Protein AF-A0A8J5BN86-F1 (afdb_monomer_lite)

Foldseek 3Di:
DPVPDDALLRVLLVVLVVQVVDPVHDDDDGDLPCQLVVCQFLLQVLRNVVSVVSVVSNVVSNPVSDPLQVDKDKDKDPFAFQKDFDQPADPPAPQLHWRPAADPVRAIFGRMEGQEHQQADDDPNHGDRPVVDDSVDNSRRHHYNYYDPTGDTDPDFMAMQMTHPPRVVRDDRPPPDDPDCQAAPAGNAADLQQLLLCVFQVAGDHHQWAQFHPQAAALDLLSQPPRGGAGPQQVCVVLVAAEEEFELFACLARNNLNNFDGGRGSQQQAPLRRDPVNVVVPDGGSLVRVQPGHDHAYYYWAAQQRQAAAPCADPVGRVDHRRHPVRHRSVVVSVVVDDQEDEEAWDVVLVPDDLVRHRHYHYHPYNGGHDQPVPHDVGTHDALLSSLLSVLSNRVVRPSYYYYHGYYPLVVCVVVVNNVSSVSSVVSVVSSVVSVPVSDDPVPDDDDDDDSGDHPDDDDDPDDPPDDPD

InterPro domains:
  IPR001952 Alkaline phosphatase [PF00245] (181-469)
  IPR001952 Alkaline phosphatase [PR00113] (189-204)
  IPR001952 Alkaline phosphatase [PR00113] (236-256)
  IPR001952 Alkaline phosphatase [PR00113] (295-305)
  IPR001952 Alkaline phosphatase [PR00113] (383-412)
  IPR001952 Alkaline phosphatase [PTHR11596] (181-470)
  IPR001952 Alkaline phosphatase [SM00098] (149-470)
  IPR001952 Alkaline phosphatase [cd16012] (182-465)
  IPR017850 Alkaline-phosphatase-like, core domain superfamily [G3DSA:3.40.720.10] (1-181)
  IPR017850 Alkaline-phosphatase-like, core domain superfamily [G3DSA:3.40.720.10] (182-470)
  IPR017850 Alkaline-phosphatase-like, core domain superfamily [SSF53649] (3-182)
  IPR017850 Alkaline-phosphatase-like, core domain superfamily [SSF53649] (180-469)

Structure (mmCIF, N/CA/C/O backbone):
data_AF-A0A8J5BN86-F1
#
_entry.id   AF-A0A8J5BN86-F1
#
loop_
_atom_site.group_PDB
_atom_site.id
_atom_site.type_symbol
_atom_site.label_atom_id
_atom_site.label_alt_id
_atom_site.label_comp_id
_atom_site.label_asym_id
_atom_site.label_entity_id
_atom_site.label_seq_id
_atom_site.pdbx_PDB_ins_code
_atom_site.Cartn_x
_atom_site.Cartn_y
_atom_site.Cartn_z
_atom_site.occupancy
_atom_site.B_iso_or_equiv
_atom_site.auth_seq_id
_atom_site.auth_comp_id
_atom_site.auth_asym_id
_atom_site.auth_atom_id
_atom_site.pdbx_PDB_model_num
ATOM 1 N N . ASN A 1 1 ? 47.788 -7.177 -21.327 1.00 67.06 1 ASN A N 1
ATOM 2 C CA . ASN A 1 1 ? 48.964 -8.066 -21.510 1.00 67.06 1 ASN A CA 1
ATOM 3 C C . ASN A 1 1 ? 48.885 -9.197 -20.486 1.00 67.06 1 ASN A C 1
ATOM 5 O O . ASN A 1 1 ? 49.021 -8.929 -19.301 1.00 67.06 1 ASN A O 1
ATOM 9 N N . LYS A 1 2 ? 48.689 -10.455 -20.917 1.00 69.00 2 LYS A N 1
ATOM 10 C CA . LYS A 1 2 ? 48.410 -11.599 -20.017 1.00 69.00 2 LYS A CA 1
ATOM 11 C C . LYS A 1 2 ? 49.506 -11.905 -18.982 1.00 69.00 2 LYS A C 1
ATOM 13 O O . LYS A 1 2 ? 49.257 -12.663 -18.058 1.00 69.00 2 LYS A O 1
ATOM 18 N N . THR A 1 3 ? 50.717 -11.362 -19.139 1.00 73.94 3 THR A N 1
ATOM 19 C CA . THR A 1 3 ? 51.821 -11.547 -18.178 1.00 73.94 3 THR A CA 1
ATOM 20 C C . THR A 1 3 ? 52.001 -10.380 -17.207 1.00 73.94 3 THR A C 1
ATOM 22 O O . THR A 1 3 ? 52.816 -10.485 -16.294 1.00 73.94 3 THR A O 1
ATOM 25 N N . ARG A 1 4 ? 51.277 -9.269 -17.396 1.00 82.19 4 ARG A N 1
ATOM 26 C CA . ARG A 1 4 ? 51.388 -8.059 -16.563 1.00 82.19 4 ARG A CA 1
ATOM 27 C C . ARG A 1 4 ? 50.095 -7.701 -15.839 1.00 82.19 4 ARG A C 1
ATOM 29 O O . ARG A 1 4 ? 50.175 -7.222 -14.714 1.00 82.19 4 ARG A O 1
ATOM 36 N N . ASP A 1 5 ? 48.948 -7.971 -16.455 1.00 86.50 5 ASP A N 1
ATOM 37 C CA . ASP A 1 5 ? 47.649 -7.528 -15.951 1.00 86.50 5 ASP A CA 1
ATOM 38 C C . ASP A 1 5 ? 46.856 -8.745 -15.443 1.00 86.50 5 ASP A C 1
ATOM 40 O O . ASP A 1 5 ? 46.695 -9.709 -16.203 1.00 86.50 5 ASP A O 1
ATOM 44 N N . PRO A 1 6 ? 46.390 -8.751 -14.178 1.00 90.25 6 PRO A N 1
ATOM 45 C CA . PRO A 1 6 ? 45.556 -9.830 -13.661 1.00 90.25 6 PRO A CA 1
ATOM 46 C C . PRO A 1 6 ? 44.189 -9.819 -14.351 1.00 90.25 6 PRO A C 1
ATOM 48 O O . PRO A 1 6 ? 43.627 -8.759 -14.618 1.00 90.25 6 PRO A O 1
ATOM 51 N N . SER A 1 7 ? 43.628 -10.998 -14.613 1.00 92.12 7 SER A N 1
ATOM 52 C CA . SER A 1 7 ? 42.251 -11.088 -15.103 1.00 92.12 7 SER A CA 1
ATOM 53 C C . SER A 1 7 ? 41.246 -10.806 -13.982 1.00 92.12 7 SER A C 1
ATOM 55 O O . SER A 1 7 ? 41.552 -10.975 -12.799 1.00 92.12 7 SER A O 1
ATOM 57 N N . ILE A 1 8 ? 40.004 -10.468 -14.337 1.00 94.06 8 ILE A N 1
ATOM 58 C CA . ILE A 1 8 ? 38.898 -10.377 -13.370 1.00 94.06 8 ILE A CA 1
ATOM 59 C C . ILE A 1 8 ? 38.701 -11.675 -12.575 1.00 94.06 8 ILE A C 1
ATOM 61 O O . ILE A 1 8 ? 38.336 -11.639 -11.400 1.00 94.06 8 ILE A O 1
ATOM 65 N N . VAL A 1 9 ? 39.039 -12.822 -13.169 1.00 95.38 9 VAL A N 1
ATOM 66 C CA . VAL A 1 9 ? 39.052 -14.124 -12.492 1.00 95.38 9 VAL A CA 1
ATOM 67 C C . VAL A 1 9 ? 40.108 -14.151 -11.383 1.00 95.38 9 VAL A C 1
ATOM 69 O O . VAL A 1 9 ? 39.789 -14.520 -10.252 1.00 95.38 9 VAL A O 1
ATOM 72 N N . ASP A 1 10 ? 41.336 -13.716 -11.685 1.00 94.94 10 ASP A N 1
ATOM 73 C CA . ASP A 1 10 ? 42.445 -13.671 -10.721 1.00 94.94 10 ASP A CA 1
ATOM 74 C C . ASP A 1 10 ? 42.144 -12.696 -9.576 1.00 94.94 10 ASP A C 1
ATOM 76 O O . ASP A 1 10 ? 42.380 -13.005 -8.404 1.00 94.94 10 ASP A O 1
ATOM 80 N N . MET A 1 11 ? 41.579 -11.530 -9.905 1.00 95.56 11 MET A N 1
ATOM 81 C CA . MET A 1 11 ? 41.187 -10.512 -8.928 1.00 95.56 11 MET A CA 1
ATOM 82 C C . MET A 1 11 ? 40.059 -11.007 -8.017 1.00 95.56 11 MET A C 1
ATOM 84 O O . MET A 1 11 ? 40.173 -10.906 -6.794 1.00 95.56 11 MET A O 1
ATOM 88 N N . THR A 1 12 ? 39.015 -11.613 -8.592 1.00 96.62 12 THR A N 1
ATOM 89 C CA . THR A 1 12 ? 37.881 -12.189 -7.848 1.00 96.62 12 THR A CA 1
ATOM 90 C C . THR A 1 12 ? 38.346 -13.287 -6.898 1.00 96.62 12 THR A C 1
ATOM 92 O O . THR A 1 12 ? 37.999 -13.287 -5.716 1.00 96.62 12 THR A O 1
ATOM 95 N N . GLU A 1 13 ? 39.185 -14.207 -7.381 1.00 97.69 13 GLU A N 1
ATOM 96 C CA . GLU A 1 13 ? 39.761 -15.257 -6.546 1.00 97.69 13 GLU A CA 1
ATOM 97 C C . GLU A 1 13 ? 40.556 -14.672 -5.379 1.00 97.69 13 GLU A C 1
ATOM 99 O O . GLU A 1 13 ? 40.367 -15.080 -4.227 1.00 97.69 13 GLU A O 1
ATOM 104 N N . LYS A 1 14 ? 41.431 -13.703 -5.660 1.00 97.69 14 LYS A N 1
ATOM 105 C CA . LYS A 1 14 ? 42.278 -13.101 -4.634 1.00 97.69 14 LYS A CA 1
ATOM 106 C C . LYS A 1 14 ? 41.460 -12.363 -3.580 1.00 97.69 14 LYS A C 1
ATOM 108 O O . LYS A 1 14 ? 41.744 -12.513 -2.389 1.00 97.69 14 LYS A O 1
ATOM 113 N N . ALA A 1 15 ? 40.435 -11.623 -4.001 1.00 97.69 15 ALA A N 1
ATOM 114 C CA . ALA A 1 15 ? 39.516 -10.929 -3.110 1.00 97.69 15 ALA A CA 1
ATOM 115 C C . ALA A 1 15 ? 38.803 -11.916 -2.176 1.00 97.69 15 ALA A C 1
ATOM 117 O O . ALA A 1 15 ? 38.862 -11.761 -0.956 1.00 97.69 15 ALA A O 1
ATOM 118 N N . ILE A 1 16 ? 38.229 -12.994 -2.720 1.00 97.62 16 ILE A N 1
ATOM 119 C CA . ILE A 1 16 ? 37.534 -14.018 -1.928 1.00 97.62 16 ILE A CA 1
ATOM 120 C C . ILE A 1 16 ? 38.482 -14.703 -0.933 1.00 97.62 16 ILE A C 1
ATOM 122 O O . ILE A 1 16 ? 38.116 -14.892 0.227 1.00 97.62 16 ILE A O 1
ATOM 126 N N . GLN A 1 17 ? 39.712 -15.044 -1.336 1.00 97.19 17 GLN A N 1
ATOM 127 C CA . GLN A 1 17 ? 40.711 -15.657 -0.445 1.00 97.19 17 GLN A CA 1
ATOM 128 C C . GLN A 1 17 ? 41.082 -14.767 0.753 1.00 97.19 17 GLN A C 1
ATOM 130 O O . GLN A 1 17 ? 41.393 -15.275 1.833 1.00 97.19 17 GLN A O 1
ATOM 135 N N . ILE A 1 18 ? 41.087 -13.446 0.570 1.00 97.19 18 ILE A N 1
ATOM 136 C CA . ILE A 1 18 ? 41.378 -12.487 1.640 1.00 97.19 18 ILE A CA 1
ATOM 137 C C . ILE A 1 18 ? 40.142 -12.294 2.522 1.00 97.19 18 ILE A C 1
ATOM 139 O O . ILE A 1 18 ? 40.245 -12.418 3.742 1.00 97.19 18 ILE A O 1
ATOM 143 N N . LEU A 1 19 ? 38.982 -12.041 1.913 1.00 96.88 19 LEU A N 1
ATOM 144 C CA . LEU A 1 19 ? 37.734 -11.721 2.609 1.00 96.88 19 LEU A CA 1
ATOM 145 C C . LEU A 1 19 ? 37.190 -12.893 3.435 1.00 96.88 19 LEU A C 1
ATOM 147 O O . LEU A 1 19 ? 36.704 -12.685 4.545 1.00 96.88 19 LEU A O 1
ATOM 151 N N . LYS A 1 20 ? 37.366 -14.136 2.966 1.00 95.06 20 LYS A N 1
ATOM 152 C CA . LYS A 1 20 ? 36.974 -15.354 3.700 1.00 95.06 20 LYS A CA 1
ATOM 153 C C . LYS A 1 20 ? 37.649 -15.534 5.057 1.00 95.06 20 LYS A C 1
ATOM 155 O O . LYS A 1 20 ? 37.217 -16.384 5.827 1.00 95.06 20 LYS A O 1
ATOM 160 N N . LYS A 1 21 ? 38.707 -14.777 5.359 1.00 95.44 21 LYS A N 1
ATOM 161 C CA . LYS A 1 21 ? 39.367 -14.818 6.671 1.00 95.44 21 LYS A CA 1
ATOM 162 C C . LYS A 1 21 ? 38.525 -14.174 7.774 1.00 95.44 21 LYS A C 1
ATOM 164 O O . LYS A 1 21 ? 38.802 -14.421 8.943 1.00 95.44 21 LYS A O 1
ATOM 169 N N . ASN A 1 22 ? 37.536 -13.348 7.424 1.00 94.19 22 ASN A N 1
ATOM 170 C CA . ASN A 1 22 ? 36.635 -12.748 8.398 1.00 94.19 22 ASN A CA 1
ATOM 171 C C . ASN A 1 22 ? 35.593 -13.786 8.865 1.00 94.19 22 ASN A C 1
ATOM 173 O O . ASN A 1 22 ? 34.792 -14.239 8.044 1.00 94.19 22 ASN A O 1
ATOM 177 N N . PRO A 1 23 ? 35.559 -14.155 10.163 1.00 92.81 23 PRO A N 1
ATOM 178 C CA . PRO A 1 23 ? 34.605 -15.141 10.673 1.00 92.81 23 PRO A CA 1
ATOM 179 C C . PRO A 1 23 ? 33.144 -14.668 10.612 1.00 92.81 23 PRO A C 1
ATOM 181 O O . PRO A 1 23 ? 32.246 -15.501 10.658 1.00 92.81 23 PRO A O 1
ATOM 184 N N . ASN A 1 24 ? 32.897 -13.360 10.469 1.00 91.81 24 ASN A N 1
ATOM 185 C CA . ASN A 1 24 ? 31.552 -12.785 10.358 1.00 91.81 24 ASN A CA 1
ATOM 186 C C . ASN A 1 24 ? 31.034 -12.723 8.906 1.00 91.81 24 ASN A C 1
ATOM 188 O O . ASN A 1 24 ? 29.997 -12.116 8.651 1.00 91.81 24 ASN A O 1
ATOM 192 N N . GLY A 1 25 ? 31.753 -13.317 7.948 1.00 92.06 25 GLY A N 1
ATOM 193 C CA . GLY A 1 25 ? 31.419 -13.251 6.526 1.00 92.06 25 GLY A CA 1
ATOM 194 C C . GLY A 1 25 ? 31.957 -11.994 5.836 1.00 92.06 25 GLY A C 1
ATOM 195 O O . GLY A 1 25 ? 32.796 -11.268 6.376 1.00 92.06 25 GLY A O 1
ATOM 196 N N . PHE A 1 26 ? 31.519 -11.768 4.597 1.00 95.94 26 PHE A N 1
ATOM 197 C CA . PHE A 1 26 ? 31.972 -10.648 3.774 1.00 95.94 26 PHE A CA 1
ATOM 198 C C . PHE A 1 26 ? 30.936 -10.244 2.724 1.00 95.94 26 PHE A C 1
ATOM 200 O O . PHE A 1 26 ? 30.089 -11.040 2.327 1.00 95.94 26 PHE A O 1
ATOM 207 N N . PHE A 1 27 ? 31.083 -9.015 2.233 1.00 95.50 27 PHE A N 1
ATOM 208 C CA . PHE A 1 27 ? 30.466 -8.524 1.008 1.00 95.50 27 PHE A CA 1
ATOM 209 C C . PHE A 1 27 ? 31.564 -8.311 -0.038 1.00 95.50 27 PHE A C 1
ATOM 211 O O . PHE A 1 27 ? 32.645 -7.818 0.292 1.00 95.50 27 PHE A O 1
ATOM 218 N N . LEU A 1 28 ? 31.301 -8.702 -1.283 1.00 95.56 28 LEU A N 1
ATOM 219 C CA . LEU A 1 28 ? 32.210 -8.503 -2.405 1.00 95.56 28 LEU A CA 1
ATOM 220 C C . LEU A 1 28 ? 31.402 -8.072 -3.627 1.00 95.56 28 LEU A C 1
ATOM 222 O O . LEU A 1 28 ? 30.551 -8.822 -4.096 1.00 95.56 28 LEU A O 1
ATOM 226 N N . PHE A 1 29 ? 31.710 -6.884 -4.136 1.00 94.75 29 PHE A N 1
ATOM 227 C CA . PHE A 1 29 ? 31.213 -6.379 -5.410 1.00 94.75 29 PHE A CA 1
ATOM 228 C C . PHE A 1 29 ? 32.293 -6.575 -6.476 1.00 94.75 29 PHE A C 1
ATOM 230 O O . PHE A 1 29 ? 33.462 -6.267 -6.229 1.00 94.75 29 PHE A O 1
ATOM 237 N N . VAL A 1 30 ? 31.912 -7.125 -7.627 1.00 93.56 30 VAL A N 1
ATOM 238 C CA . VAL A 1 30 ? 32.811 -7.405 -8.751 1.00 93.56 30 VAL A CA 1
ATOM 239 C C . VAL A 1 30 ? 32.159 -6.872 -10.015 1.00 93.56 30 VAL A C 1
ATOM 241 O O . VAL A 1 30 ? 31.031 -7.241 -10.324 1.00 93.56 30 VAL A O 1
ATOM 244 N N . GLU A 1 31 ? 32.897 -6.049 -10.746 1.00 90.25 31 GLU A N 1
ATOM 245 C CA . GLU A 1 31 ? 32.472 -5.414 -11.988 1.00 90.25 31 GLU A CA 1
ATOM 246 C C . GLU A 1 31 ? 33.574 -5.580 -13.036 1.00 90.25 31 GLU A C 1
ATOM 248 O O . GLU A 1 31 ? 34.762 -5.562 -12.705 1.00 90.25 31 GLU A O 1
ATOM 253 N N . ASP A 1 32 ? 33.178 -5.748 -14.294 1.00 80.44 32 ASP A N 1
ATOM 254 C CA . ASP A 1 32 ? 34.062 -6.022 -15.430 1.00 80.44 32 ASP A CA 1
ATOM 255 C C . ASP A 1 32 ? 34.797 -4.785 -15.987 1.00 80.44 32 ASP A C 1
ATOM 257 O O . ASP A 1 32 ? 35.027 -4.680 -17.186 1.00 80.44 32 ASP A O 1
ATOM 261 N N . ASP A 1 33 ? 35.163 -3.813 -15.141 1.00 75.00 33 ASP A N 1
ATOM 262 C CA . ASP A 1 33 ? 35.844 -2.566 -15.565 1.00 75.00 33 ASP A CA 1
ATOM 263 C C . ASP A 1 33 ? 35.104 -1.833 -16.719 1.00 75.00 33 ASP A C 1
ATOM 265 O O . ASP A 1 33 ? 35.715 -1.146 -17.540 1.00 75.00 33 ASP A O 1
ATOM 269 N N . GLY A 1 34 ? 33.785 -2.049 -16.845 1.00 81.88 34 GLY A N 1
ATOM 270 C CA . GLY A 1 34 ? 32.952 -1.562 -17.952 1.00 81.88 34 GLY A CA 1
ATOM 271 C C . GLY A 1 34 ? 33.316 -2.116 -19.338 1.00 81.88 34 GLY A C 1
ATOM 272 O O . GLY A 1 34 ? 32.923 -1.546 -20.350 1.00 81.88 34 GLY A O 1
ATOM 273 N N . ARG A 1 35 ? 34.104 -3.192 -19.455 1.00 92.06 35 ARG A N 1
ATOM 274 C CA . ARG A 1 35 ? 34.657 -3.640 -20.749 1.00 92.06 35 ARG A CA 1
ATOM 275 C C . ARG A 1 35 ? 33.617 -4.216 -21.702 1.00 92.06 35 ARG A C 1
ATOM 277 O O . ARG A 1 35 ? 33.739 -4.001 -22.910 1.00 92.06 35 ARG A O 1
ATOM 284 N N . ILE A 1 36 ? 32.594 -4.885 -21.176 1.00 94.75 36 ILE A N 1
ATOM 285 C CA . ILE A 1 36 ? 31.423 -5.309 -21.959 1.00 94.75 36 ILE A CA 1
ATOM 286 C C . ILE A 1 36 ? 30.732 -4.087 -22.588 1.00 94.75 36 ILE A C 1
ATOM 288 O O . ILE A 1 36 ? 30.528 -4.068 -23.802 1.00 94.75 36 ILE A O 1
ATOM 292 N N . ASP A 1 37 ? 30.465 -3.050 -21.789 1.00 94.44 37 ASP A N 1
ATOM 293 C CA . ASP A 1 37 ? 29.853 -1.782 -22.216 1.00 94.44 37 ASP A CA 1
ATOM 294 C C . ASP A 1 37 ? 30.726 -1.037 -23.244 1.00 94.44 37 ASP A C 1
ATOM 296 O O . ASP A 1 37 ? 30.263 -0.709 -24.336 1.00 94.44 37 ASP A O 1
ATOM 300 N N . HIS A 1 38 ? 32.032 -0.896 -22.992 1.00 95.81 38 HIS A N 1
ATOM 301 C CA . HIS A 1 38 ? 32.971 -0.300 -23.949 1.00 95.81 38 HIS A CA 1
ATOM 302 C C . HIS A 1 38 ? 33.000 -1.040 -25.298 1.00 95.81 38 HIS A C 1
ATOM 304 O O . HIS A 1 38 ? 33.085 -0.408 -26.354 1.00 95.81 38 HIS A O 1
ATOM 310 N N . GLY A 1 39 ? 32.939 -2.377 -25.280 1.00 96.06 39 GLY A N 1
ATOM 311 C CA . GLY A 1 39 ? 32.874 -3.190 -26.494 1.00 96.06 39 GLY A CA 1
ATOM 312 C C . GLY A 1 39 ? 31.592 -2.945 -27.294 1.00 96.06 39 GLY A C 1
ATOM 313 O O . GLY A 1 39 ? 31.645 -2.875 -28.525 1.00 96.06 39 GLY A O 1
ATOM 314 N N . HIS A 1 40 ? 30.462 -2.771 -26.605 1.00 96.75 40 HIS A N 1
ATOM 315 C CA . HIS A 1 40 ? 29.190 -2.423 -27.232 1.00 96.75 40 HIS A CA 1
ATOM 316 C C . HIS A 1 40 ? 29.183 -0.993 -27.782 1.00 96.75 40 HIS A C 1
ATOM 318 O O . HIS A 1 40 ? 28.878 -0.830 -28.961 1.00 96.75 40 HIS A O 1
ATOM 324 N N . HIS A 1 41 ? 29.639 0.007 -27.020 1.00 96.50 41 HIS A N 1
ATOM 325 C CA . HIS A 1 41 ? 29.776 1.393 -27.489 1.00 96.50 41 HIS A CA 1
ATOM 326 C C . HIS A 1 41 ? 30.656 1.514 -28.743 1.00 96.50 41 HIS A C 1
ATOM 328 O O . HIS A 1 41 ? 30.336 2.274 -29.658 1.00 96.50 41 HIS A O 1
ATOM 334 N N . ALA A 1 42 ? 31.739 0.735 -28.821 1.00 96.56 42 ALA A N 1
ATOM 335 C CA . ALA A 1 42 ? 32.602 0.669 -30.001 1.00 96.56 42 ALA A CA 1
ATOM 336 C C . ALA A 1 42 ? 31.963 -0.071 -31.193 1.00 96.56 42 ALA A C 1
ATOM 338 O O . ALA A 1 42 ? 32.534 -0.092 -32.281 1.00 96.56 42 ALA A O 1
ATOM 339 N N . GLY A 1 43 ? 30.805 -0.711 -31.008 1.00 94.56 43 GLY A N 1
ATOM 340 C CA . GLY A 1 43 ? 30.151 -1.540 -32.015 1.00 94.56 43 GLY A CA 1
ATOM 341 C C . GLY A 1 43 ? 30.907 -2.833 -32.328 1.00 94.56 43 GLY A C 1
ATOM 342 O O . GLY A 1 43 ? 30.724 -3.376 -33.414 1.00 94.56 43 GLY A O 1
ATOM 343 N N . ILE A 1 44 ? 31.762 -3.323 -31.416 1.00 96.56 44 ILE A N 1
ATOM 344 C CA . ILE A 1 44 ? 32.627 -4.501 -31.600 1.00 96.56 44 ILE A CA 1
ATOM 345 C C . ILE A 1 44 ? 32.151 -5.633 -30.677 1.00 96.56 44 ILE A C 1
ATOM 347 O O . ILE A 1 44 ? 32.668 -5.883 -29.587 1.00 96.56 44 ILE A O 1
ATOM 351 N N . ALA A 1 45 ? 31.164 -6.387 -31.149 1.00 94.69 45 ALA A N 1
ATOM 352 C CA . ALA A 1 45 ? 30.542 -7.510 -30.452 1.00 94.69 45 ALA A CA 1
ATOM 353 C C . ALA A 1 45 ? 31.535 -8.598 -30.039 1.00 94.69 45 ALA A C 1
ATOM 355 O O . ALA A 1 45 ? 31.313 -9.286 -29.045 1.00 94.69 45 ALA A O 1
ATOM 356 N N . LYS A 1 46 ? 32.629 -8.786 -30.787 1.00 95.06 46 LYS A N 1
ATOM 357 C CA . LYS A 1 46 ? 33.647 -9.775 -30.424 1.00 95.06 46 LYS A CA 1
ATOM 358 C C . LYS A 1 46 ? 34.349 -9.411 -29.118 1.00 95.06 46 LYS A C 1
ATOM 360 O O . LYS A 1 46 ? 34.587 -10.314 -28.319 1.00 95.06 46 LYS A O 1
ATOM 365 N N . LEU A 1 47 ? 34.601 -8.126 -28.866 1.00 94.88 47 LEU A N 1
ATOM 366 C CA . LEU A 1 47 ? 35.123 -7.650 -27.585 1.00 94.88 47 LEU A CA 1
ATOM 367 C C . LEU A 1 47 ? 34.072 -7.829 -26.485 1.00 94.88 47 LEU A C 1
ATOM 369 O O . LEU A 1 47 ? 34.327 -8.564 -25.534 1.00 94.88 47 LEU A O 1
ATOM 373 N N . ALA A 1 48 ? 32.864 -7.286 -26.671 1.00 95.06 48 ALA A N 1
ATOM 374 C CA . ALA A 1 48 ? 31.794 -7.354 -25.670 1.00 95.06 48 ALA A CA 1
ATOM 375 C C . ALA A 1 48 ? 31.464 -8.795 -25.227 1.00 95.06 48 ALA A C 1
ATOM 377 O O . ALA A 1 48 ? 31.412 -9.106 -24.035 1.00 95.06 48 ALA A O 1
ATOM 378 N N . LEU A 1 49 ? 31.312 -9.722 -26.180 1.00 94.19 49 LEU A N 1
ATOM 379 C CA . LEU A 1 49 ? 31.012 -11.125 -25.879 1.00 94.19 49 LEU A CA 1
ATOM 380 C C . LEU A 1 49 ? 32.213 -11.878 -25.290 1.00 94.19 49 LEU A C 1
ATOM 382 O O . LEU A 1 49 ? 32.022 -12.803 -24.499 1.00 94.19 49 LEU A O 1
ATOM 386 N N . THR A 1 50 ? 33.446 -11.509 -25.648 1.00 93.44 50 THR A N 1
ATOM 387 C CA . THR A 1 50 ? 34.643 -12.121 -25.049 1.00 93.44 50 THR A CA 1
ATOM 388 C C . THR A 1 50 ? 34.779 -11.721 -23.584 1.00 93.44 50 THR A C 1
ATOM 390 O O . THR A 1 50 ? 35.058 -12.584 -22.749 1.00 93.44 50 THR A O 1
ATOM 393 N N . GLU A 1 51 ? 34.515 -10.458 -23.261 1.00 94.19 51 GLU A N 1
ATOM 394 C CA . GLU A 1 51 ? 34.520 -9.958 -21.884 1.00 94.19 51 GLU A CA 1
ATOM 395 C C . GLU A 1 51 ? 33.350 -10.535 -21.075 1.00 94.19 51 GLU A C 1
ATOM 397 O O . GLU A 1 51 ? 33.546 -11.028 -19.967 1.00 94.19 51 GLU A O 1
ATOM 402 N N . THR A 1 52 ? 32.173 -10.702 -21.689 1.00 93.25 52 THR A N 1
ATOM 403 C CA . THR A 1 52 ? 31.047 -11.440 -21.081 1.00 93.25 52 THR A CA 1
ATOM 404 C C . THR A 1 52 ? 31.449 -12.870 -20.685 1.00 93.25 52 THR A C 1
ATOM 406 O O . THR A 1 52 ? 31.122 -13.350 -19.597 1.00 93.25 52 THR A O 1
ATOM 409 N N . VAL A 1 53 ? 32.214 -13.567 -21.536 1.00 94.38 53 VAL A N 1
ATOM 410 C CA . VAL A 1 53 ? 32.757 -14.902 -21.222 1.00 94.38 53 VAL A CA 1
ATOM 411 C C . VAL A 1 53 ? 33.800 -14.844 -20.101 1.00 94.38 53 VAL A C 1
ATOM 413 O O . VAL A 1 53 ? 33.901 -15.786 -19.310 1.00 94.38 53 VAL A O 1
ATOM 416 N N . MET A 1 54 ? 34.594 -13.776 -20.014 1.00 93.69 54 MET A N 1
ATOM 417 C CA . MET A 1 54 ? 35.539 -13.580 -18.912 1.00 93.69 54 MET A CA 1
ATOM 418 C C . MET A 1 54 ? 34.823 -13.318 -17.584 1.00 93.69 54 MET A C 1
ATOM 420 O O . MET A 1 54 ? 35.208 -13.916 -16.573 1.00 93.69 54 MET A O 1
ATOM 424 N N . PHE A 1 55 ? 33.740 -12.544 -17.593 1.00 95.12 55 PHE A N 1
ATOM 425 C CA . PHE A 1 55 ? 32.894 -12.319 -16.426 1.00 95.12 55 PHE A CA 1
ATOM 426 C C . PHE A 1 55 ? 32.196 -13.611 -15.959 1.00 95.12 55 PHE A C 1
ATOM 428 O O . PHE A 1 55 ? 32.264 -13.944 -14.774 1.00 95.12 55 PHE A O 1
ATOM 435 N N . ASP A 1 56 ? 31.663 -14.439 -16.873 1.00 94.94 56 ASP A N 1
ATOM 436 C CA . ASP A 1 56 ? 31.133 -15.781 -16.537 1.00 94.94 56 ASP A CA 1
ATOM 437 C C . ASP A 1 56 ? 32.184 -16.662 -15.844 1.00 94.94 56 ASP A C 1
ATOM 439 O O . ASP A 1 56 ? 31.905 -17.350 -14.855 1.00 94.94 56 ASP A O 1
ATOM 443 N N . ARG A 1 57 ? 33.436 -16.621 -16.314 1.00 96.44 57 ARG A N 1
ATOM 444 C CA . ARG A 1 57 ? 34.532 -17.357 -15.666 1.00 96.44 57 ARG A CA 1
ATOM 445 C C . ARG A 1 57 ? 34.810 -16.839 -14.257 1.00 96.44 57 ARG A C 1
ATOM 447 O O . ARG A 1 57 ? 35.126 -17.656 -13.390 1.00 96.44 57 ARG A O 1
ATOM 454 N N . ALA A 1 58 ? 34.680 -15.536 -14.010 1.00 95.75 58 ALA A N 1
ATOM 455 C CA . ALA A 1 58 ? 34.844 -14.960 -12.678 1.00 95.75 58 ALA A CA 1
ATOM 456 C C . ALA A 1 58 ? 33.709 -15.392 -11.739 1.00 95.75 58 ALA A C 1
ATOM 458 O O . ALA A 1 58 ? 33.986 -15.854 -10.632 1.00 95.75 58 ALA A O 1
ATOM 459 N N . ILE A 1 59 ? 32.457 -15.374 -12.211 1.00 94.75 59 ILE A N 1
ATOM 460 C CA . ILE A 1 59 ? 31.282 -15.880 -11.479 1.00 94.75 59 ILE A CA 1
ATOM 461 C C . ILE A 1 59 ? 31.467 -17.361 -11.127 1.00 94.75 59 ILE A C 1
ATOM 463 O O . ILE A 1 59 ? 31.297 -17.778 -9.976 1.00 94.75 59 ILE A O 1
ATOM 467 N N . ARG A 1 60 ? 31.891 -18.173 -12.101 1.00 95.31 60 ARG A N 1
ATOM 468 C CA . ARG A 1 60 ? 32.198 -19.591 -11.889 1.00 95.31 60 ARG A CA 1
ATOM 469 C C . ARG A 1 60 ? 33.314 -19.778 -10.871 1.00 95.31 60 ARG A C 1
ATOM 471 O O . ARG A 1 60 ? 33.216 -20.661 -10.019 1.00 95.31 60 ARG A O 1
ATOM 478 N N . ARG A 1 61 ? 34.372 -18.966 -10.940 1.00 96.75 61 ARG A N 1
ATOM 479 C CA . ARG A 1 61 ? 35.484 -19.040 -9.991 1.00 96.75 61 ARG A CA 1
ATOM 480 C C . ARG A 1 61 ? 35.039 -18.667 -8.582 1.00 96.75 61 ARG A C 1
ATOM 482 O O . ARG A 1 61 ? 35.375 -19.389 -7.647 1.00 96.75 61 ARG A O 1
ATOM 489 N N . ALA A 1 62 ? 34.230 -17.620 -8.434 1.00 96.12 62 ALA A N 1
ATOM 490 C CA . ALA A 1 62 ? 33.625 -17.251 -7.162 1.00 96.12 62 ALA A CA 1
ATOM 491 C C . ALA A 1 62 ? 32.805 -18.411 -6.584 1.00 96.12 62 ALA A C 1
ATOM 493 O O . ALA A 1 62 ? 33.040 -18.813 -5.446 1.00 96.12 62 ALA A O 1
ATOM 494 N N . SER A 1 63 ? 31.955 -19.035 -7.405 1.00 93.44 63 SER A N 1
ATOM 495 C CA . SER A 1 63 ? 31.151 -20.198 -7.016 1.00 93.44 63 SER A CA 1
ATOM 496 C C . SER A 1 63 ? 31.969 -21.420 -6.589 1.00 93.44 63 SER A C 1
ATOM 498 O O . SER A 1 63 ? 31.467 -22.229 -5.819 1.00 93.44 63 SER A O 1
ATOM 500 N N . GLN A 1 64 ? 33.180 -21.615 -7.112 1.00 96.38 64 GLN A N 1
ATOM 501 C CA . GLN A 1 64 ? 34.060 -22.710 -6.680 1.00 96.38 64 GLN A CA 1
ATOM 502 C C . GLN A 1 64 ? 34.697 -22.431 -5.318 1.00 96.38 64 GLN A C 1
ATOM 504 O O . GLN A 1 64 ? 35.101 -23.356 -4.615 1.00 96.38 64 GLN A O 1
ATOM 509 N N . LEU A 1 65 ? 34.846 -21.153 -4.976 1.00 96.31 65 LEU A N 1
ATOM 510 C CA . LEU A 1 65 ? 35.472 -20.720 -3.738 1.00 96.31 65 LEU A CA 1
ATOM 511 C C . LEU A 1 65 ? 34.443 -20.568 -2.617 1.00 96.31 65 LEU A C 1
ATOM 513 O O . LEU A 1 65 ? 34.820 -20.691 -1.454 1.00 96.31 65 LEU A O 1
ATOM 517 N N . THR A 1 66 ? 33.171 -20.310 -2.926 1.00 94.56 66 THR A N 1
ATOM 518 C CA . THR A 1 66 ? 32.060 -20.146 -1.975 1.00 94.56 66 THR A CA 1
ATOM 519 C C . THR A 1 66 ? 31.157 -21.381 -1.904 1.00 94.56 66 THR A C 1
ATOM 521 O O . THR A 1 66 ? 31.292 -22.315 -2.688 1.00 94.56 66 THR A O 1
ATOM 524 N N . LYS A 1 67 ? 30.278 -21.432 -0.896 1.00 91.38 67 LYS A N 1
ATOM 525 C CA . LYS A 1 67 ? 29.266 -22.485 -0.766 1.00 91.38 67 LYS A CA 1
ATOM 526 C C . LYS A 1 67 ? 27.896 -21.862 -0.961 1.00 91.38 67 LYS A C 1
ATOM 528 O O . LYS A 1 67 ? 27.532 -20.965 -0.207 1.00 91.38 67 LYS A O 1
ATOM 533 N N . ASP A 1 68 ? 27.115 -22.397 -1.891 1.00 88.62 68 ASP A N 1
ATOM 534 C CA . ASP A 1 68 ? 25.765 -21.896 -2.177 1.00 88.62 68 ASP A CA 1
ATOM 535 C C . ASP A 1 68 ? 24.823 -21.990 -0.960 1.00 88.62 68 ASP A C 1
ATOM 537 O O . ASP A 1 68 ? 23.846 -21.265 -0.891 1.00 88.62 68 ASP A O 1
ATOM 541 N N . SER A 1 69 ? 25.104 -22.828 0.043 1.00 89.69 69 SER A N 1
ATOM 542 C CA . SER A 1 69 ? 24.321 -22.873 1.290 1.00 89.69 69 SER A CA 1
ATOM 543 C C . SER A 1 69 ? 24.608 -21.716 2.258 1.00 89.69 69 SER A C 1
ATOM 545 O O . SER A 1 69 ? 23.848 -21.506 3.195 1.00 89.69 69 SER A O 1
ATOM 547 N N . GLU A 1 70 ? 25.719 -21.002 2.074 1.00 91.44 70 GLU A N 1
ATOM 548 C CA . GLU A 1 70 ? 26.233 -19.976 2.997 1.00 91.44 70 GLU A CA 1
ATOM 549 C C . GLU A 1 70 ? 26.462 -18.627 2.291 1.00 91.44 70 GLU A C 1
ATOM 551 O O . GLU A 1 70 ? 26.905 -17.665 2.911 1.00 91.44 70 GLU A O 1
ATOM 556 N N . THR A 1 71 ? 26.243 -18.544 0.977 1.00 93.19 71 THR A N 1
ATOM 557 C CA . THR A 1 71 ? 26.606 -17.374 0.170 1.00 93.19 71 THR A CA 1
ATOM 558 C C . THR A 1 71 ? 25.522 -17.069 -0.851 1.00 93.19 71 THR A C 1
ATOM 560 O O . THR A 1 71 ? 25.245 -17.892 -1.720 1.00 93.19 71 THR A O 1
ATOM 563 N N . LEU A 1 72 ? 24.948 -15.867 -0.770 1.00 92.69 72 LEU A N 1
ATOM 564 C CA . LEU A 1 72 ? 24.101 -15.302 -1.817 1.00 92.69 72 LEU A CA 1
ATOM 565 C C . LEU A 1 72 ? 24.998 -14.709 -2.908 1.00 92.69 72 LEU A C 1
ATOM 567 O O . LEU A 1 72 ? 25.851 -13.872 -2.625 1.00 92.69 72 LEU A O 1
ATOM 571 N N . THR A 1 73 ? 24.819 -15.161 -4.147 1.00 92.56 73 THR A N 1
ATOM 572 C CA . THR A 1 73 ? 25.475 -14.596 -5.334 1.00 92.56 73 THR A CA 1
ATOM 573 C C . THR A 1 73 ? 24.409 -14.001 -6.240 1.00 92.56 73 THR A C 1
ATOM 575 O O . THR A 1 73 ? 23.468 -14.710 -6.593 1.00 92.56 73 THR A O 1
ATOM 578 N N . ILE A 1 74 ? 24.571 -12.733 -6.618 1.00 90.81 74 ILE A N 1
ATOM 579 C CA . ILE A 1 74 ? 23.686 -12.005 -7.535 1.00 90.81 74 ILE A CA 1
ATOM 580 C C . ILE A 1 74 ? 24.529 -11.530 -8.720 1.00 90.81 74 ILE A C 1
ATOM 582 O O . ILE A 1 74 ? 25.629 -11.017 -8.525 1.00 90.81 74 ILE A O 1
ATOM 586 N N . VAL A 1 75 ? 24.016 -11.717 -9.933 1.00 91.06 75 VAL A N 1
ATOM 587 C CA . VAL A 1 75 ? 24.621 -11.273 -11.191 1.00 91.06 75 VAL A CA 1
ATOM 588 C C . VAL A 1 75 ? 23.560 -10.518 -11.978 1.00 91.06 75 VAL A C 1
ATOM 590 O O . VAL A 1 75 ? 22.493 -11.064 -12.253 1.00 91.06 75 VAL A O 1
ATOM 593 N N . THR A 1 76 ? 23.850 -9.272 -12.331 1.00 90.19 76 THR A N 1
ATOM 594 C CA . THR A 1 76 ? 22.971 -8.406 -13.124 1.00 90.19 76 THR A CA 1
ATOM 595 C C . THR A 1 76 ? 23.813 -7.493 -14.007 1.00 90.19 76 THR A C 1
ATOM 597 O O . THR A 1 76 ? 25.000 -7.309 -13.735 1.00 90.19 76 THR A O 1
ATOM 600 N N . ALA A 1 77 ? 23.190 -6.929 -15.038 1.00 87.06 77 ALA A N 1
ATOM 601 C CA . ALA A 1 77 ? 23.672 -5.719 -15.697 1.00 87.06 77 ALA A CA 1
ATOM 602 C C . ALA A 1 77 ? 22.978 -4.488 -15.085 1.00 87.06 77 ALA A C 1
ATOM 604 O O . ALA A 1 77 ? 21.967 -4.632 -14.391 1.00 87.06 77 ALA A O 1
ATOM 605 N N . ASP A 1 78 ? 23.533 -3.305 -15.308 1.00 82.19 78 ASP A N 1
ATOM 606 C CA . ASP A 1 78 ? 22.940 -2.003 -14.989 1.00 82.19 78 ASP A CA 1
ATOM 607 C C . ASP A 1 78 ? 22.105 -1.452 -16.156 1.00 82.19 78 ASP A C 1
ATOM 609 O O . ASP A 1 78 ? 21.039 -0.883 -15.921 1.00 82.19 78 ASP A O 1
ATOM 613 N N . HIS A 1 79 ? 22.531 -1.701 -17.398 1.00 87.50 79 HIS A N 1
ATOM 614 C CA . HIS A 1 79 ? 21.780 -1.407 -18.623 1.00 87.50 79 HIS A CA 1
ATOM 615 C C . HIS A 1 79 ? 21.995 -2.460 -19.720 1.00 87.50 79 HIS A C 1
ATOM 617 O O . HIS A 1 79 ? 22.755 -3.421 -19.583 1.00 87.50 79 HIS A O 1
ATOM 623 N N . SER A 1 80 ? 21.284 -2.275 -20.827 1.00 87.19 80 SER A N 1
ATOM 624 C CA . SER A 1 80 ? 21.379 -3.061 -22.055 1.00 87.19 80 SER A CA 1
ATOM 625 C C . SER A 1 80 ? 21.875 -2.188 -23.222 1.00 87.19 80 SER A C 1
ATOM 627 O O . SER A 1 80 ? 22.175 -1.010 -23.037 1.00 87.19 80 SER A O 1
ATOM 629 N N . HIS A 1 81 ? 22.004 -2.739 -24.428 1.00 92.31 81 HIS A N 1
ATOM 630 C CA . HIS A 1 81 ? 22.520 -2.048 -25.621 1.00 92.31 81 HIS A CA 1
ATOM 631 C C . HIS A 1 81 ? 21.609 -2.350 -26.807 1.00 92.31 81 HIS A C 1
ATOM 633 O O . HIS A 1 81 ? 20.962 -3.393 -26.824 1.00 92.31 81 HIS A O 1
ATOM 639 N N . VAL A 1 82 ? 21.600 -1.516 -27.851 1.00 90.38 82 VAL A N 1
ATOM 640 C CA . VAL A 1 82 ? 20.818 -1.752 -29.081 1.00 90.38 82 VAL A CA 1
ATOM 641 C C . VAL A 1 82 ? 21.430 -2.843 -29.978 1.00 90.38 82 VAL A C 1
ATOM 643 O O . VAL A 1 82 ? 21.465 -2.746 -31.207 1.00 90.38 82 VAL A O 1
ATOM 646 N N . PHE A 1 83 ? 21.899 -3.907 -29.337 1.00 91.75 83 PHE A N 1
ATOM 647 C CA . PHE A 1 83 ? 22.548 -5.099 -29.842 1.00 91.75 83 PHE A CA 1
ATOM 648 C C . PHE A 1 83 ? 21.527 -6.219 -30.036 1.00 91.75 83 PHE A C 1
ATOM 650 O O . PHE A 1 83 ? 20.709 -6.503 -29.163 1.00 91.75 83 PHE A O 1
ATOM 657 N N . THR A 1 84 ? 21.578 -6.914 -31.171 1.00 89.38 84 THR A N 1
ATOM 658 C CA . THR A 1 84 ? 20.609 -7.978 -31.449 1.00 89.38 84 THR A CA 1
ATOM 659 C C . THR A 1 84 ? 21.206 -9.174 -32.179 1.00 89.38 84 THR A C 1
ATOM 661 O O . THR A 1 84 ? 22.124 -9.044 -32.993 1.00 89.38 84 THR A O 1
ATOM 664 N N . PHE A 1 85 ? 20.628 -10.350 -31.915 1.00 87.44 85 PHE A N 1
ATOM 665 C CA . PHE A 1 85 ? 20.841 -11.570 -32.687 1.00 87.44 85 PHE A CA 1
ATOM 666 C C . PHE A 1 85 ? 19.670 -11.783 -33.650 1.00 87.44 85 PHE A C 1
ATOM 668 O O . PHE A 1 85 ? 18.518 -11.893 -33.232 1.00 87.44 85 PHE A O 1
ATOM 675 N N . GLY A 1 86 ? 19.960 -11.902 -34.943 1.00 81.69 86 GLY A N 1
ATOM 676 C CA . GLY A 1 86 ? 18.954 -12.053 -35.991 1.00 81.69 86 GLY A CA 1
ATOM 677 C C . GLY A 1 86 ? 19.367 -13.004 -37.114 1.00 81.69 86 GLY A C 1
ATOM 678 O O . GLY A 1 86 ? 20.330 -13.764 -37.022 1.00 81.69 86 GLY A O 1
ATOM 679 N N . GLY A 1 87 ? 18.602 -12.980 -38.208 1.00 82.69 87 GLY A N 1
ATOM 680 C CA . GLY A 1 87 ? 18.963 -13.667 -39.453 1.00 82.69 87 GLY A CA 1
ATOM 681 C C . GLY A 1 87 ? 18.564 -15.143 -39.567 1.00 82.69 87 GLY A C 1
ATOM 682 O O . GLY A 1 87 ? 18.891 -15.761 -40.575 1.00 82.69 87 GLY A O 1
ATOM 683 N N . ASN A 1 88 ? 17.817 -15.710 -38.608 1.00 84.44 88 ASN A N 1
ATOM 684 C CA . ASN A 1 88 ? 17.349 -17.111 -38.630 1.00 84.44 88 ASN A CA 1
ATOM 685 C C . ASN A 1 88 ? 18.487 -18.132 -38.836 1.00 84.44 88 ASN A C 1
ATOM 687 O O . ASN A 1 88 ? 18.381 -19.055 -39.649 1.00 84.44 88 ASN A O 1
ATOM 691 N N . THR A 1 89 ? 19.605 -17.940 -38.138 1.00 86.06 89 THR A N 1
ATOM 692 C CA . THR A 1 89 ? 20.808 -18.754 -38.323 1.00 86.06 89 THR A CA 1
ATOM 693 C C . THR A 1 89 ? 20.645 -20.156 -37.718 1.00 86.06 89 THR A C 1
ATOM 695 O O . THR A 1 89 ? 20.109 -20.308 -36.618 1.00 86.06 89 THR A O 1
ATOM 698 N N . PRO A 1 90 ? 21.057 -21.227 -38.427 1.00 82.06 90 PRO A N 1
ATOM 699 C CA . PRO A 1 90 ? 20.928 -22.586 -37.916 1.00 82.06 90 PRO A CA 1
ATOM 700 C C . PRO A 1 90 ? 21.894 -22.836 -36.751 1.00 82.06 90 PRO A C 1
ATOM 702 O O . PRO A 1 90 ? 23.002 -22.299 -36.702 1.00 82.06 90 PRO A O 1
ATOM 705 N N . ARG A 1 91 ? 21.502 -23.723 -35.828 1.00 80.25 91 ARG A N 1
ATOM 706 C CA . ARG A 1 91 ? 22.374 -24.176 -34.733 1.00 80.25 91 ARG A CA 1
ATOM 707 C C . ARG A 1 91 ? 23.682 -24.743 -35.302 1.00 80.25 91 ARG A C 1
ATOM 709 O O . ARG A 1 91 ? 23.651 -25.596 -36.183 1.00 80.25 91 ARG A O 1
ATOM 716 N N . GLY A 1 92 ? 24.814 -24.294 -34.759 1.00 84.38 92 GLY A N 1
ATOM 717 C CA . GLY A 1 92 ? 26.156 -24.654 -35.233 1.00 84.38 92 GLY A CA 1
ATOM 718 C C . GLY A 1 92 ? 26.805 -23.603 -36.140 1.00 84.38 92 GLY A C 1
ATOM 719 O O . GLY A 1 92 ? 28.005 -23.697 -36.383 1.00 84.38 92 GLY A O 1
ATOM 720 N N . ASN A 1 93 ? 26.062 -22.583 -36.592 1.00 86.31 93 ASN A N 1
ATOM 721 C CA . ASN A 1 93 ? 26.654 -21.406 -37.228 1.00 86.31 93 ASN A CA 1
ATOM 722 C C . ASN A 1 93 ? 27.516 -20.626 -36.213 1.00 86.31 93 ASN A C 1
ATOM 724 O O . ASN A 1 93 ? 27.077 -20.459 -35.069 1.00 86.31 93 ASN A O 1
ATOM 728 N N . PRO A 1 94 ? 28.705 -20.119 -36.591 1.00 90.12 94 PRO A N 1
ATOM 729 C CA . PRO A 1 94 ? 29.455 -19.201 -35.742 1.00 90.12 94 PRO A CA 1
ATOM 730 C C . PRO A 1 94 ? 28.605 -17.983 -35.371 1.00 90.12 94 PRO A C 1
ATOM 732 O O . PRO A 1 94 ? 27.910 -17.432 -36.222 1.00 90.12 94 PRO A O 1
ATOM 735 N N . ILE A 1 95 ? 28.694 -17.530 -34.119 1.00 89.81 95 ILE A N 1
ATOM 736 C CA . ILE A 1 95 ? 27.899 -16.390 -33.633 1.00 89.81 95 ILE A CA 1
ATOM 737 C C . ILE A 1 95 ? 28.246 -15.078 -34.362 1.00 89.81 95 ILE A C 1
ATOM 739 O O . ILE A 1 95 ? 27.375 -14.253 -34.608 1.00 89.81 95 ILE A O 1
ATOM 743 N N . PHE A 1 96 ? 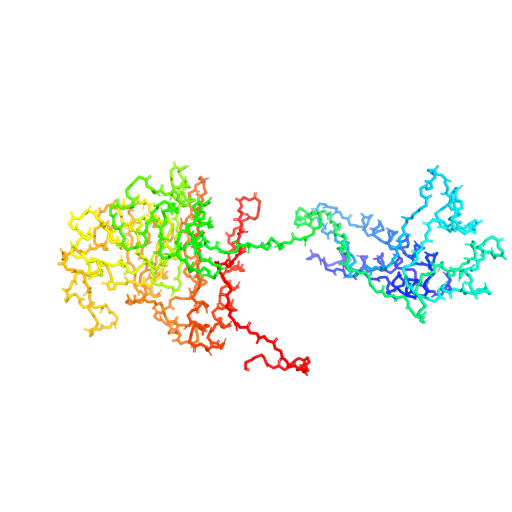29.502 -14.941 -34.799 1.00 92.12 96 PHE A N 1
ATOM 744 C CA . PHE A 1 96 ? 29.996 -13.849 -35.650 1.00 92.12 96 PHE A CA 1
ATOM 745 C C . PHE A 1 96 ? 29.823 -14.127 -37.153 1.00 92.12 96 PHE A C 1
ATOM 747 O O . PHE A 1 96 ? 30.233 -13.335 -37.993 1.00 92.12 96 PHE A O 1
ATOM 754 N N . GLY A 1 97 ? 29.249 -15.279 -37.506 1.00 91.81 97 GLY A N 1
ATOM 755 C CA . GLY A 1 97 ? 29.071 -15.718 -38.881 1.00 91.81 97 GLY A CA 1
ATOM 756 C C . GLY A 1 97 ? 27.921 -15.011 -39.592 1.00 91.81 97 GLY A C 1
ATOM 757 O O . GLY A 1 97 ? 27.061 -14.367 -38.979 1.00 91.81 97 GLY A O 1
ATOM 758 N N . LEU A 1 98 ? 27.887 -15.188 -40.912 1.00 93.00 98 LEU A N 1
ATOM 759 C CA . LEU A 1 98 ? 26.828 -14.668 -41.771 1.00 93.00 98 LEU A CA 1
ATOM 760 C C . LEU A 1 98 ? 25.488 -15.368 -41.521 1.00 93.00 98 LEU A C 1
ATOM 762 O O . LEU A 1 98 ? 25.432 -16.550 -41.167 1.00 93.00 98 LEU A O 1
ATOM 766 N N . ALA A 1 99 ? 24.406 -14.631 -41.755 1.00 91.25 99 ALA A N 1
ATOM 767 C CA . ALA A 1 99 ? 23.070 -15.184 -41.867 1.00 91.25 99 ALA A CA 1
ATOM 768 C C . ALA A 1 99 ? 22.945 -16.062 -43.133 1.00 91.25 99 ALA A C 1
ATOM 770 O O . ALA A 1 99 ? 23.559 -15.763 -44.159 1.00 91.25 99 ALA A O 1
ATOM 771 N N . PRO A 1 100 ? 22.139 -17.142 -43.103 1.00 88.62 100 PRO A N 1
ATOM 772 C CA . PRO A 1 100 ? 22.019 -18.098 -44.207 1.00 88.62 100 PRO A CA 1
ATOM 773 C C . PRO A 1 100 ? 21.311 -17.537 -45.448 1.00 88.62 100 PRO A C 1
ATOM 775 O O . PRO A 1 100 ? 21.407 -18.126 -46.523 1.00 88.62 100 PRO A O 1
ATOM 778 N N . LYS A 1 101 ? 20.559 -16.439 -45.308 1.00 89.25 101 LYS A N 1
ATOM 779 C CA . LYS A 1 101 ? 19.869 -15.763 -46.411 1.00 89.25 101 LYS A CA 1
ATOM 780 C C . LYS A 1 101 ? 20.401 -14.345 -46.553 1.00 89.25 101 LYS A C 1
ATOM 782 O O . LYS A 1 101 ? 20.580 -13.656 -45.553 1.00 89.25 101 LYS A O 1
ATOM 787 N N . ASN A 1 102 ? 20.579 -13.904 -47.795 1.00 91.50 102 ASN A N 1
ATOM 788 C CA . ASN A 1 102 ? 20.835 -12.496 -48.083 1.00 91.50 102 ASN A CA 1
ATOM 789 C C . ASN A 1 102 ? 19.588 -11.664 -47.761 1.00 91.50 102 ASN A C 1
ATOM 791 O O . ASN A 1 102 ? 18.466 -12.173 -47.829 1.00 91.50 102 ASN A O 1
ATOM 795 N N . ALA A 1 103 ? 19.797 -10.389 -47.440 1.00 90.50 103 ALA A N 1
ATOM 796 C CA . ALA A 1 103 ? 18.705 -9.431 -47.324 1.00 90.50 103 ALA A CA 1
ATOM 797 C C . ALA A 1 103 ? 18.136 -9.074 -48.715 1.00 90.50 103 ALA A C 1
ATOM 799 O O . ALA A 1 103 ? 18.667 -9.499 -49.746 1.00 90.50 103 ALA A O 1
ATOM 800 N N . ASP A 1 104 ? 17.058 -8.289 -48.758 1.00 92.00 104 ASP A N 1
ATOM 801 C CA . ASP A 1 104 ? 16.355 -7.936 -50.006 1.00 92.00 104 ASP A CA 1
ATOM 802 C C . ASP A 1 104 ? 17.224 -7.132 -50.993 1.00 92.00 104 ASP A C 1
ATOM 804 O O . ASP A 1 104 ? 17.033 -7.205 -52.209 1.00 92.00 104 ASP A O 1
ATOM 808 N N . ASP A 1 105 ? 18.246 -6.438 -50.486 1.00 90.25 105 ASP A N 1
ATOM 809 C CA . ASP A 1 105 ? 19.295 -5.769 -51.269 1.00 90.25 105 ASP A CA 1
ATOM 810 C C . ASP A 1 105 ? 20.315 -6.742 -51.899 1.00 90.25 105 ASP A C 1
ATOM 812 O O . ASP A 1 105 ? 21.258 -6.325 -52.572 1.00 90.25 105 ASP A O 1
ATOM 816 N N . ARG A 1 106 ? 20.109 -8.053 -51.713 1.00 92.38 106 ARG A N 1
ATOM 817 C CA . ARG A 1 106 ? 20.955 -9.167 -52.161 1.00 92.38 106 ARG A CA 1
ATOM 818 C C . ARG A 1 106 ? 22.339 -9.212 -51.516 1.00 92.38 106 ARG A C 1
ATOM 820 O O . ARG A 1 106 ? 23.164 -10.014 -51.959 1.00 92.38 106 ARG A O 1
ATOM 827 N N . LEU A 1 107 ? 22.592 -8.433 -50.466 1.00 92.50 107 LEU A N 1
ATOM 828 C CA . LEU A 1 107 ? 23.855 -8.443 -49.735 1.00 92.50 107 LEU A CA 1
ATOM 829 C C . LEU A 1 107 ? 23.776 -9.344 -48.483 1.00 92.50 107 LEU A C 1
ATOM 831 O O . LEU A 1 107 ? 22.730 -9.421 -47.826 1.00 92.50 107 LEU A O 1
ATOM 835 N N . PRO A 1 108 ? 24.877 -10.019 -48.111 1.00 93.50 108 PRO A N 1
ATOM 836 C CA . PRO A 1 108 ? 24.952 -10.794 -46.875 1.00 93.50 108 PRO A CA 1
ATOM 837 C C . PRO A 1 108 ? 25.041 -9.872 -45.650 1.00 93.50 108 PRO A C 1
ATOM 839 O O . PRO A 1 108 ? 25.428 -8.708 -45.764 1.00 93.50 108 PRO A O 1
ATOM 842 N N . PHE A 1 109 ? 24.688 -10.386 -44.475 1.00 92.56 109 PHE A N 1
ATOM 843 C CA . PHE A 1 109 ? 24.814 -9.696 -43.186 1.00 92.56 109 PHE A CA 1
ATOM 844 C C . PHE A 1 109 ? 25.178 -10.704 -42.090 1.00 92.56 109 PHE A C 1
ATOM 846 O O . PHE A 1 109 ? 24.951 -11.905 -42.253 1.00 92.56 109 PHE A O 1
ATOM 853 N N . THR A 1 110 ? 25.781 -10.236 -40.999 1.00 92.56 110 THR A N 1
ATOM 854 C CA . THR A 1 110 ? 26.122 -11.070 -39.839 1.00 92.56 110 THR A CA 1
ATOM 855 C C . THR A 1 110 ? 24.894 -11.419 -39.007 1.00 92.56 110 THR A C 1
ATOM 857 O O . THR A 1 110 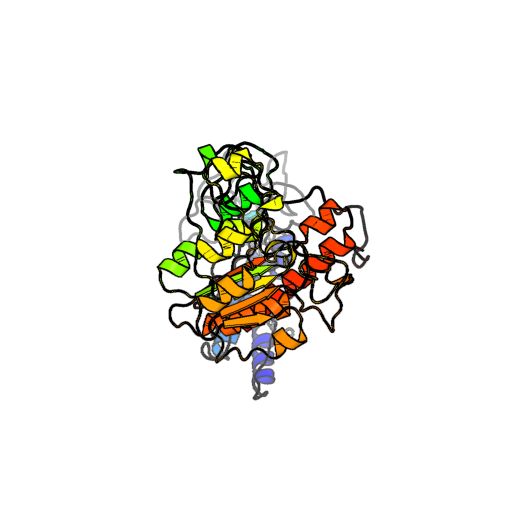? 23.885 -10.723 -39.028 1.00 92.56 110 THR A O 1
ATOM 860 N N . SER A 1 111 ? 24.995 -12.493 -38.224 1.00 90.44 111 SER A N 1
ATOM 861 C CA . SER A 1 111 ? 23.961 -12.881 -37.250 1.00 90.44 111 SER A CA 1
ATOM 862 C C . SER A 1 111 ? 23.763 -11.834 -36.147 1.00 90.44 111 SER A C 1
ATOM 864 O O . SER A 1 111 ? 22.725 -11.822 -35.496 1.00 90.44 111 SER A O 1
ATOM 866 N N . ILE A 1 112 ? 24.765 -10.982 -35.932 1.00 93.56 112 ILE A N 1
ATOM 867 C CA . ILE A 1 112 ? 24.775 -9.891 -34.960 1.00 93.56 112 ILE A CA 1
ATOM 868 C C . ILE A 1 112 ? 24.675 -8.560 -35.697 1.00 93.56 112 ILE A C 1
ATOM 870 O O . ILE A 1 112 ? 25.390 -8.359 -36.684 1.00 93.56 112 ILE A O 1
ATOM 874 N N . LEU A 1 113 ? 23.848 -7.652 -35.184 1.00 92.38 113 LEU A N 1
ATOM 875 C CA . LEU A 1 113 ? 23.704 -6.278 -35.663 1.00 92.38 113 LEU A CA 1
ATOM 876 C C . LEU A 1 113 ? 23.541 -5.317 -34.478 1.00 92.38 113 LEU A C 1
ATOM 878 O O . LEU A 1 113 ? 23.117 -5.737 -33.399 1.00 92.38 113 LEU A O 1
ATOM 882 N N . TYR A 1 114 ? 23.811 -4.035 -34.721 1.00 94.31 114 TYR A N 1
ATOM 883 C CA . TYR A 1 114 ? 23.409 -2.945 -33.830 1.00 94.31 114 TYR A CA 1
ATOM 884 C C . TYR A 1 114 ? 22.382 -2.043 -34.520 1.00 94.31 114 TYR A C 1
ATOM 886 O O . TYR A 1 114 ? 22.391 -1.897 -35.745 1.00 94.31 114 TYR A O 1
ATOM 894 N N . ALA A 1 115 ? 21.482 -1.415 -33.764 1.00 90.38 115 ALA A N 1
ATOM 895 C CA . ALA A 1 115 ? 20.544 -0.457 -34.350 1.00 90.38 115 ALA A CA 1
ATOM 896 C C . ALA A 1 115 ? 21.246 0.857 -34.743 1.00 90.38 115 ALA A C 1
ATOM 898 O O . ALA A 1 115 ? 20.963 1.417 -35.804 1.00 90.38 115 ALA A O 1
ATOM 899 N N . ASN A 1 116 ? 22.194 1.331 -33.932 1.00 91.50 116 ASN A N 1
ATOM 900 C CA . ASN A 1 116 ? 23.004 2.520 -34.199 1.00 91.50 116 ASN A CA 1
ATOM 901 C C . ASN A 1 116 ? 24.476 2.288 -33.815 1.00 91.50 116 ASN A C 1
ATOM 903 O O . ASN A 1 116 ? 24.799 1.252 -33.244 1.00 91.50 116 ASN A O 1
ATOM 907 N N . GLY A 1 117 ? 25.370 3.204 -34.195 1.00 94.19 117 GLY A N 1
ATOM 908 C CA . GLY A 1 117 ? 26.775 3.159 -33.782 1.00 94.19 117 GLY A CA 1
ATOM 909 C C . GLY A 1 117 ? 27.795 3.292 -34.921 1.00 94.19 117 GLY A C 1
ATOM 910 O O . GLY A 1 117 ? 27.427 3.547 -36.076 1.00 94.19 117 GLY A O 1
ATOM 911 N N . PRO A 1 118 ? 29.088 3.098 -34.603 1.00 93.69 118 PRO A N 1
ATOM 912 C CA . PRO A 1 118 ? 30.209 3.400 -35.502 1.00 93.69 118 PRO A CA 1
ATOM 913 C C . PRO A 1 118 ? 30.357 2.422 -36.673 1.00 93.69 118 PRO A C 1
ATOM 915 O O . PRO A 1 118 ? 30.981 2.749 -37.681 1.00 93.69 118 PRO A O 1
ATOM 918 N N . GLY A 1 119 ? 29.732 1.243 -36.603 1.00 91.12 119 GLY A N 1
ATOM 919 C CA . GLY A 1 119 ? 29.739 0.253 -37.684 1.00 91.12 119 GLY A CA 1
ATOM 920 C C . GLY A 1 119 ? 28.846 0.591 -38.888 1.00 91.12 119 GLY A C 1
ATOM 921 O O . GLY A 1 119 ? 28.693 -0.221 -39.807 1.00 91.12 119 GLY A O 1
ATOM 922 N N . TYR A 1 120 ? 28.237 1.778 -38.919 1.00 90.00 120 TYR A N 1
ATOM 923 C CA . TYR A 1 120 ? 27.526 2.276 -40.093 1.00 90.00 120 TYR A CA 1
ATOM 924 C C . TYR A 1 120 ? 28.514 2.653 -41.207 1.00 90.00 120 TYR A C 1
ATOM 926 O O . TYR A 1 120 ? 29.262 3.623 -41.101 1.00 90.00 120 TYR A O 1
ATOM 934 N N . VAL A 1 121 ? 28.477 1.926 -42.327 1.00 83.94 121 VAL A N 1
ATOM 935 C CA . VAL A 1 121 ? 29.317 2.210 -43.503 1.00 83.94 121 VAL A CA 1
ATOM 936 C C . VAL A 1 121 ? 28.472 2.197 -44.774 1.00 83.94 121 VAL A C 1
ATOM 938 O O . VAL A 1 121 ? 27.896 1.166 -45.136 1.00 83.94 121 VAL A O 1
ATOM 941 N N . HIS A 1 122 ? 28.443 3.332 -45.480 1.00 82.19 122 HIS A N 1
ATOM 942 C CA . HIS A 1 122 ? 27.813 3.465 -46.796 1.00 82.19 122 HIS A CA 1
ATOM 943 C C . HIS A 1 122 ? 28.847 3.498 -47.920 1.00 82.19 122 HIS A C 1
ATOM 945 O O . HIS A 1 122 ? 29.797 4.275 -47.895 1.00 82.19 122 HIS A O 1
ATOM 951 N N . VAL A 1 123 ? 28.611 2.689 -48.950 1.00 77.94 123 VAL A N 1
ATOM 952 C CA . VAL A 1 123 ? 29.379 2.656 -50.194 1.00 77.94 123 VAL A CA 1
ATOM 953 C C . VAL A 1 123 ? 28.397 2.880 -51.338 1.00 77.94 123 VAL A C 1
ATOM 955 O O . VAL A 1 123 ? 27.499 2.072 -51.557 1.00 77.94 123 VAL A O 1
ATOM 958 N N . ASN A 1 124 ? 28.545 3.989 -52.067 1.00 81.12 124 ASN A N 1
ATOM 959 C CA . ASN A 1 124 ? 27.695 4.343 -53.214 1.00 81.12 124 ASN A CA 1
ATOM 960 C C . ASN A 1 124 ? 26.178 4.330 -52.918 1.00 81.12 124 ASN A C 1
ATOM 962 O O . ASN A 1 124 ? 25.384 3.890 -53.746 1.00 81.12 124 ASN A O 1
ATOM 966 N N . GLY A 1 125 ? 25.770 4.810 -51.738 1.00 80.94 125 GLY A N 1
ATOM 967 C CA . GLY A 1 125 ? 24.355 4.925 -51.360 1.00 80.94 125 GLY A CA 1
ATOM 968 C C . GLY A 1 125 ? 23.700 3.631 -50.861 1.00 80.94 125 GLY A C 1
ATOM 969 O O . GLY A 1 125 ? 22.501 3.631 -50.612 1.00 80.94 125 GLY A O 1
ATOM 970 N N . THR A 1 126 ? 24.469 2.553 -50.678 1.00 83.94 126 THR A N 1
ATOM 971 C CA . THR A 1 126 ? 24.031 1.310 -50.019 1.00 83.94 126 THR A CA 1
ATOM 972 C C . THR A 1 126 ? 24.989 0.932 -48.889 1.00 83.94 126 THR A C 1
ATOM 974 O O . THR A 1 126 ? 26.102 1.457 -48.814 1.00 83.94 126 THR A O 1
ATOM 977 N N . ARG A 1 127 ? 24.593 0.002 -48.015 1.00 88.69 127 ARG A N 1
ATOM 978 C CA . ARG A 1 127 ? 25.496 -0.576 -47.009 1.00 88.69 127 ARG A CA 1
ATOM 979 C C . ARG A 1 127 ? 26.634 -1.367 -47.662 1.00 88.69 127 ARG A C 1
ATOM 981 O O . ARG A 1 127 ? 26.463 -1.954 -48.733 1.00 88.69 127 ARG A O 1
ATOM 988 N N . ALA A 1 128 ? 27.788 -1.411 -46.997 1.00 87.56 128 ALA A N 1
ATOM 989 C CA . ALA A 1 128 ? 28.927 -2.214 -47.439 1.00 87.56 128 ALA A CA 1
ATOM 990 C C . ALA A 1 128 ? 28.602 -3.725 -47.479 1.00 87.56 128 ALA A C 1
ATOM 992 O O . ALA A 1 128 ? 27.846 -4.244 -46.653 1.00 87.56 128 ALA A O 1
ATOM 993 N N . ASN A 1 129 ? 29.211 -4.443 -48.430 1.00 90.94 129 ASN A N 1
ATOM 994 C CA . ASN A 1 129 ? 29.125 -5.901 -48.507 1.00 90.94 129 ASN A CA 1
ATOM 995 C C . ASN A 1 129 ? 30.040 -6.535 -47.448 1.00 90.94 129 ASN A C 1
ATOM 997 O O . ASN A 1 129 ? 31.261 -6.457 -47.569 1.00 90.94 129 ASN A O 1
ATOM 1001 N N . VAL A 1 130 ? 29.460 -7.206 -46.451 1.00 91.75 130 VAL A N 1
ATOM 1002 C CA . VAL A 1 130 ? 30.213 -7.838 -45.352 1.00 91.75 130 VAL A CA 1
ATOM 1003 C C . VAL A 1 130 ? 31.195 -8.901 -45.844 1.00 91.75 130 VAL A C 1
ATOM 1005 O O . VAL A 1 130 ? 32.264 -9.051 -45.271 1.00 91.75 130 VAL A O 1
ATOM 1008 N N . SER A 1 131 ? 30.901 -9.607 -46.939 1.00 90.50 131 SER A N 1
ATOM 1009 C CA . SER A 1 131 ? 31.832 -10.605 -47.487 1.00 90.50 131 SER A CA 1
ATOM 1010 C C . SER A 1 131 ? 33.064 -10.000 -48.168 1.00 90.50 131 SER A C 1
ATOM 1012 O O . SER A 1 131 ? 33.942 -10.748 -48.588 1.00 90.50 131 SER A O 1
ATOM 1014 N N . ALA A 1 132 ? 33.128 -8.672 -48.312 1.00 89.94 132 ALA A N 1
ATOM 1015 C CA . ALA A 1 132 ? 34.297 -7.973 -48.841 1.00 89.94 132 ALA A CA 1
ATOM 1016 C C . ALA A 1 132 ? 35.322 -7.596 -47.754 1.00 89.94 132 ALA A C 1
ATOM 1018 O O . A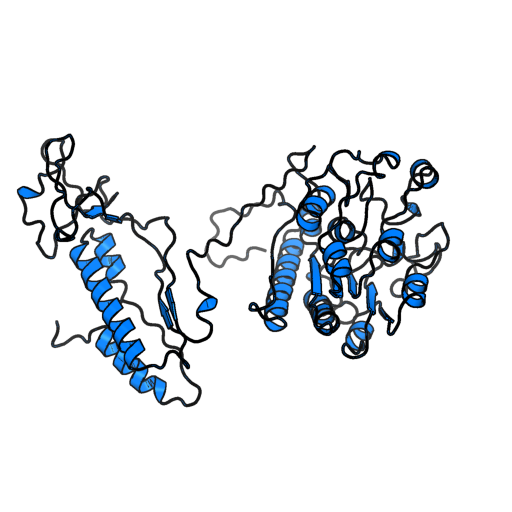LA A 1 132 ? 36.396 -7.101 -48.092 1.00 89.94 132 ALA A O 1
ATOM 1019 N N . VAL A 1 133 ? 35.001 -7.812 -46.475 1.00 89.44 133 VAL A N 1
ATOM 1020 C CA . VAL A 1 133 ? 35.883 -7.551 -45.330 1.00 89.44 133 VAL A CA 1
ATOM 1021 C C . VAL A 1 133 ? 36.071 -8.817 -44.499 1.00 89.44 133 VAL A C 1
ATOM 1023 O O . VAL A 1 133 ? 35.270 -9.751 -44.583 1.00 89.44 133 VAL A O 1
ATOM 1026 N N . ASP A 1 134 ? 37.124 -8.849 -43.684 1.00 92.06 134 ASP A N 1
ATOM 1027 C CA . ASP A 1 134 ? 37.291 -9.901 -42.685 1.00 92.06 134 ASP A CA 1
ATOM 1028 C C . ASP A 1 134 ? 36.387 -9.622 -41.479 1.00 92.06 134 ASP A C 1
ATOM 1030 O O . ASP A 1 134 ? 36.768 -8.977 -40.507 1.00 92.06 134 ASP A O 1
ATOM 1034 N N . TYR A 1 135 ? 35.150 -10.101 -41.554 1.00 89.81 135 TYR A N 1
ATOM 1035 C CA . TYR A 1 135 ? 34.174 -9.960 -40.473 1.00 89.81 135 TYR A CA 1
ATOM 1036 C C . TYR A 1 135 ? 34.465 -10.870 -39.261 1.00 89.81 135 TYR A C 1
ATOM 1038 O O . TYR A 1 135 ? 33.713 -10.843 -38.286 1.00 89.81 135 TYR A O 1
ATOM 1046 N N . PHE A 1 136 ? 35.536 -11.676 -39.303 1.00 91.81 136 PHE A N 1
ATOM 1047 C CA . PHE A 1 136 ? 36.048 -12.426 -38.151 1.00 91.81 136 PHE A CA 1
ATOM 1048 C C . PHE A 1 136 ? 37.172 -11.700 -37.404 1.00 91.81 136 PHE A C 1
ATOM 1050 O O . PHE A 1 136 ? 37.615 -12.210 -36.364 1.00 91.81 136 PHE A O 1
ATOM 1057 N N . ASP A 1 137 ? 37.613 -10.539 -37.892 1.00 94.38 137 ASP A N 1
ATOM 1058 C CA . ASP A 1 137 ? 38.626 -9.710 -37.244 1.00 94.38 137 ASP A CA 1
ATOM 1059 C C . ASP A 1 137 ? 38.239 -9.360 -35.790 1.00 94.38 137 ASP A C 1
ATOM 1061 O O . ASP A 1 137 ? 37.062 -9.329 -35.420 1.00 94.38 137 ASP A O 1
ATOM 1065 N N . GLU A 1 138 ? 39.236 -9.187 -34.918 1.00 90.44 138 GLU A N 1
ATOM 1066 C CA . GLU A 1 138 ? 39.023 -8.860 -33.498 1.00 90.44 138 GLU A CA 1
ATOM 1067 C C . GLU A 1 138 ? 38.382 -7.487 -33.282 1.00 90.44 138 GLU A C 1
ATOM 1069 O O . GLU A 1 138 ? 37.632 -7.324 -32.320 1.00 90.44 138 GLU A O 1
ATOM 1074 N N . GLU A 1 139 ? 38.604 -6.554 -34.204 1.00 92.75 139 GLU A N 1
ATOM 1075 C CA . GLU A 1 139 ? 38.118 -5.178 -34.160 1.00 92.75 139 GLU A CA 1
ATOM 1076 C C . GLU A 1 139 ? 37.001 -4.924 -35.185 1.00 92.75 139 GLU A C 1
ATOM 1078 O O . GLU A 1 139 ? 36.646 -3.778 -35.468 1.00 92.75 139 GLU A O 1
ATOM 1083 N N . TYR A 1 140 ? 36.408 -5.985 -35.753 1.00 94.81 140 TYR A N 1
ATOM 1084 C CA . TYR A 1 140 ? 35.303 -5.831 -36.694 1.00 94.81 140 TYR A CA 1
ATOM 1085 C C . TYR A 1 140 ? 34.095 -5.160 -36.023 1.00 94.81 140 TYR A C 1
ATOM 1087 O O . TYR A 1 140 ? 33.454 -5.738 -35.138 1.00 94.81 140 TYR A O 1
ATOM 1095 N N . MET A 1 141 ? 33.755 -3.961 -36.502 1.00 94.94 141 MET A N 1
ATOM 1096 C CA . MET A 1 141 ? 32.540 -3.242 -36.123 1.00 94.94 141 MET A CA 1
ATOM 1097 C C . MET A 1 141 ? 31.331 -3.817 -36.870 1.00 94.94 141 MET A C 1
ATOM 1099 O O . MET A 1 141 ? 31.303 -3.827 -38.105 1.00 94.94 141 MET A O 1
ATOM 1103 N N . GLN A 1 142 ? 30.324 -4.302 -36.142 1.00 93.81 142 GLN A N 1
ATOM 1104 C CA . GLN A 1 142 ? 29.131 -4.882 -36.766 1.00 93.81 142 GLN A CA 1
ATOM 1105 C C . GLN A 1 142 ? 28.297 -3.811 -37.457 1.00 93.81 142 GLN A C 1
ATOM 1107 O O . GLN A 1 142 ? 28.254 -2.659 -37.037 1.00 93.81 142 GLN A O 1
ATOM 1112 N N . GLN A 1 143 ? 27.595 -4.212 -38.519 1.00 92.31 143 GLN A N 1
ATOM 1113 C CA . GLN A 1 143 ? 26.755 -3.285 -39.269 1.00 92.31 143 GLN A CA 1
ATOM 1114 C C . GLN A 1 143 ? 25.706 -2.635 -38.356 1.00 92.31 143 GLN A C 1
ATOM 1116 O O . GLN A 1 143 ? 24.996 -3.331 -37.624 1.00 92.31 143 GLN A O 1
ATOM 1121 N N . ALA A 1 144 ? 25.597 -1.310 -38.465 1.00 92.00 144 ALA A N 1
ATOM 1122 C CA . ALA A 1 144 ? 24.597 -0.497 -37.784 1.00 92.00 144 ALA A CA 1
ATOM 1123 C C . ALA A 1 144 ? 23.663 0.202 -38.783 1.00 92.00 144 ALA A C 1
ATOM 1125 O O . ALA A 1 144 ? 24.070 0.509 -39.908 1.00 92.00 144 ALA A O 1
ATOM 1126 N N . ALA A 1 145 ? 22.412 0.459 -38.386 1.00 88.38 145 ALA A N 1
ATOM 1127 C CA . ALA A 1 145 ? 21.423 1.112 -39.249 1.00 88.38 145 ALA A CA 1
ATOM 1128 C C . ALA A 1 145 ? 21.486 2.649 -39.192 1.00 88.38 145 ALA A C 1
ATOM 1130 O O . ALA A 1 145 ? 21.220 3.305 -40.200 1.00 88.38 145 ALA A O 1
ATOM 1131 N N . VAL A 1 146 ? 21.862 3.223 -38.045 1.00 87.00 146 VAL A N 1
ATOM 1132 C CA . VAL A 1 146 ? 21.974 4.676 -37.832 1.00 87.00 146 VAL A CA 1
ATOM 1133 C C . VAL A 1 146 ? 23.426 5.055 -37.490 1.00 87.00 146 VAL A C 1
ATOM 1135 O O . VAL A 1 146 ? 24.001 4.443 -36.589 1.00 87.00 146 VAL A O 1
ATOM 1138 N N . PRO A 1 147 ? 24.032 6.047 -38.173 1.00 91.56 147 PRO A N 1
ATOM 1139 C CA . PRO A 1 147 ? 25.415 6.444 -37.923 1.00 91.56 147 PRO A CA 1
ATOM 1140 C C . PRO A 1 147 ? 25.557 7.218 -36.616 1.00 91.56 147 PRO A C 1
ATOM 1142 O O . PRO A 1 147 ? 24.938 8.271 -36.468 1.00 91.56 147 PRO A O 1
ATOM 1145 N N . LEU A 1 148 ? 26.425 6.743 -35.726 1.00 87.19 148 LEU A N 1
ATOM 1146 C CA . LEU A 1 148 ? 26.906 7.467 -34.545 1.00 87.19 148 LEU A CA 1
ATOM 1147 C C . LEU A 1 148 ? 28.397 7.169 -34.339 1.00 87.19 148 LEU A C 1
ATOM 1149 O O . LEU A 1 148 ? 28.910 6.191 -34.873 1.00 87.19 148 LEU A O 1
ATOM 1153 N N . ASP A 1 149 ? 29.099 8.011 -33.589 1.00 92.06 149 ASP A N 1
ATOM 1154 C CA . ASP A 1 149 ? 30.492 7.790 -33.179 1.00 92.06 149 ASP A CA 1
ATOM 1155 C C . ASP A 1 149 ? 30.626 6.747 -32.058 1.00 92.06 149 ASP A C 1
ATOM 1157 O O . ASP A 1 149 ? 31.652 6.073 -31.971 1.00 92.06 149 ASP A O 1
ATOM 1161 N N . ALA A 1 150 ? 29.571 6.569 -31.262 1.00 93.44 150 ALA A N 1
ATOM 1162 C CA . ALA A 1 150 ? 29.398 5.492 -30.297 1.00 93.44 150 ALA A CA 1
ATOM 1163 C C . ALA A 1 150 ? 27.963 4.947 -30.349 1.00 93.44 150 ALA A C 1
ATOM 1165 O O . ALA A 1 150 ? 27.014 5.666 -30.664 1.00 93.44 150 ALA A O 1
ATOM 1166 N N . GLU A 1 151 ? 27.802 3.664 -30.059 1.00 93.38 151 GLU A N 1
ATOM 1167 C CA . GLU A 1 151 ? 26.489 3.030 -29.924 1.00 93.38 151 GLU A CA 1
ATOM 1168 C C . GLU A 1 151 ? 25.779 3.466 -28.622 1.00 93.38 151 GLU A C 1
ATOM 1170 O O . GLU A 1 151 ? 26.431 3.929 -27.687 1.00 93.38 151 GLU A O 1
ATOM 1175 N N . THR A 1 152 ? 24.444 3.405 -28.569 1.00 86.19 152 THR A N 1
ATOM 1176 C CA . THR A 1 152 ? 23.643 3.833 -27.403 1.00 86.19 152 THR A CA 1
ATOM 1177 C C . THR A 1 152 ? 23.091 2.670 -26.582 1.00 86.19 152 THR A C 1
ATOM 1179 O O . THR A 1 152 ? 22.718 1.644 -27.139 1.00 86.19 152 THR A O 1
ATOM 1182 N N . HIS A 1 153 ? 22.841 2.899 -25.291 1.00 91.12 153 HIS A N 1
ATOM 1183 C CA . HIS A 1 153 ? 22.138 1.938 -24.432 1.00 91.12 153 HIS A CA 1
ATOM 1184 C C . HIS A 1 153 ? 20.725 1.581 -24.929 1.00 91.12 153 HIS A C 1
ATOM 1186 O O . HIS A 1 153 ? 20.034 2.389 -25.560 1.00 91.12 153 HIS A O 1
ATOM 1192 N N . GLY A 1 154 ? 20.321 0.346 -24.639 1.00 75.19 154 GLY A N 1
ATOM 1193 C CA . GLY A 1 154 ? 19.002 -0.226 -24.877 1.00 75.19 154 GLY A CA 1
ATOM 1194 C C . GLY A 1 154 ? 18.005 0.159 -23.783 1.00 75.19 154 GLY A C 1
ATOM 1195 O O . GLY A 1 154 ? 18.375 0.611 -22.700 1.00 75.19 154 GLY A O 1
ATOM 1196 N N . GLY A 1 155 ? 16.718 0.029 -24.095 1.00 70.50 155 GLY A N 1
ATOM 1197 C CA . GLY A 1 155 ? 15.616 0.338 -23.173 1.00 70.50 155 GLY A CA 1
ATOM 1198 C C . GLY A 1 155 ? 14.940 -0.906 -22.602 1.00 70.50 155 GLY A C 1
ATOM 1199 O O . GLY A 1 155 ? 13.925 -0.791 -21.922 1.00 70.50 155 GLY A O 1
ATOM 1200 N N . GLU A 1 156 ? 15.442 -2.089 -22.946 1.00 73.81 156 GLU A N 1
ATOM 1201 C CA . GLU A 1 156 ? 14.936 -3.371 -22.485 1.00 73.81 156 GLU A CA 1
ATOM 1202 C C . GLU A 1 156 ? 15.405 -3.710 -21.071 1.00 73.81 156 GLU A C 1
ATOM 1204 O O . GLU A 1 156 ? 16.495 -3.320 -20.642 1.00 73.81 156 GLU A O 1
ATOM 1209 N N . ASP A 1 157 ? 14.589 -4.501 -20.376 1.00 71.38 157 ASP A N 1
ATOM 1210 C CA . ASP A 1 157 ? 14.917 -5.001 -19.050 1.00 71.38 157 ASP A CA 1
ATOM 1211 C C . ASP A 1 157 ? 16.173 -5.876 -19.057 1.00 71.38 157 ASP A C 1
ATOM 1213 O O . ASP A 1 157 ? 16.367 -6.749 -19.910 1.00 71.38 157 ASP A O 1
ATOM 1217 N N . VAL A 1 158 ? 16.997 -5.695 -18.029 1.00 78.00 158 VAL A N 1
ATOM 1218 C CA . VAL A 1 158 ? 18.170 -6.529 -17.771 1.00 78.00 158 VAL A CA 1
ATOM 1219 C C . VAL A 1 158 ? 17.807 -7.726 -16.891 1.00 78.00 158 VAL A C 1
ATOM 1221 O O . VAL A 1 158 ? 16.993 -7.643 -15.969 1.00 78.00 158 VAL A O 1
ATOM 1224 N N . ALA A 1 159 ? 18.420 -8.875 -17.170 1.00 77.00 159 ALA A N 1
ATOM 1225 C CA . ALA A 1 159 ? 18.190 -10.087 -16.394 1.00 77.00 159 ALA A CA 1
ATOM 1226 C C . ALA A 1 159 ? 18.964 -10.061 -15.066 1.00 77.00 159 ALA A C 1
ATOM 1228 O O . ALA A 1 159 ? 20.168 -9.801 -15.050 1.00 77.00 159 ALA A O 1
ATOM 1229 N N . ILE A 1 160 ? 18.292 -10.434 -13.972 1.00 80.31 160 ILE A N 1
ATOM 1230 C CA . ILE A 1 160 ? 18.924 -10.691 -12.673 1.00 80.31 160 ILE A CA 1
ATOM 1231 C C . ILE A 1 160 ? 18.980 -12.202 -12.444 1.00 80.31 160 ILE A C 1
ATOM 1233 O O . ILE A 1 160 ? 17.951 -12.880 -12.414 1.00 80.31 160 ILE A O 1
ATOM 1237 N N . TYR A 1 161 ? 20.182 -12.732 -12.231 1.00 83.50 161 TYR A N 1
ATOM 1238 C CA . TYR A 1 161 ? 20.410 -14.124 -11.857 1.00 83.50 161 TYR A CA 1
ATOM 1239 C C . TYR A 1 161 ? 20.896 -14.189 -10.413 1.00 83.50 161 TYR A C 1
ATOM 1241 O O . TYR A 1 161 ? 21.905 -13.575 -10.070 1.00 83.50 161 TYR A O 1
ATOM 1249 N N . ALA A 1 162 ? 20.223 -14.967 -9.566 1.00 86.94 162 ALA A N 1
ATOM 1250 C CA . ALA A 1 162 ? 20.675 -15.193 -8.198 1.00 86.94 162 ALA A CA 1
ATOM 1251 C C . ALA A 1 162 ? 20.710 -16.673 -7.826 1.00 86.94 162 ALA A C 1
ATOM 1253 O O . ALA A 1 162 ? 19.933 -17.488 -8.324 1.00 86.94 162 ALA A O 1
ATOM 1254 N N . LYS A 1 163 ? 21.609 -17.010 -6.898 1.00 87.75 163 LYS A N 1
ATOM 1255 C CA . LYS A 1 163 ? 21.677 -18.327 -6.258 1.00 87.75 163 LYS A CA 1
ATOM 1256 C C . LYS A 1 163 ? 22.185 -18.233 -4.821 1.00 87.75 163 LYS A C 1
ATOM 1258 O O . LYS A 1 163 ? 22.920 -17.311 -4.473 1.00 87.75 163 LYS A O 1
ATOM 1263 N N . GLY A 1 164 ? 21.811 -19.218 -4.011 1.00 88.88 164 GLY A N 1
ATOM 1264 C CA . GLY A 1 164 ? 22.161 -19.310 -2.595 1.00 88.88 164 GLY A CA 1
ATOM 1265 C C . GLY A 1 164 ? 21.045 -18.858 -1.647 1.00 88.88 164 GLY A C 1
ATOM 1266 O O . GLY A 1 164 ? 19.879 -18.826 -2.058 1.00 88.88 164 GLY A O 1
ATOM 1267 N N . PRO A 1 165 ? 21.344 -18.550 -0.369 1.00 81.56 165 PRO A N 1
ATOM 1268 C CA . PRO A 1 165 ? 20.330 -18.160 0.603 1.00 81.56 165 PRO A CA 1
ATOM 1269 C C . PRO A 1 165 ? 19.608 -16.907 0.120 1.00 81.56 165 PRO A C 1
ATOM 1271 O O . PRO A 1 165 ? 20.248 -15.985 -0.368 1.00 81.56 165 PRO A O 1
ATOM 1274 N N . MET A 1 166 ? 18.280 -16.889 0.239 1.00 81.12 166 MET A N 1
ATOM 1275 C CA . MET A 1 166 ? 17.431 -15.788 -0.236 1.00 81.12 166 MET A CA 1
ATOM 1276 C C . MET A 1 166 ? 17.441 -15.548 -1.758 1.00 81.12 166 MET A C 1
ATOM 1278 O O . MET A 1 166 ? 16.832 -14.596 -2.216 1.00 81.12 166 MET A O 1
ATOM 1282 N N . ALA A 1 167 ? 18.030 -16.419 -2.589 1.00 73.31 167 ALA A N 1
ATOM 1283 C CA . ALA A 1 167 ? 18.007 -16.234 -4.048 1.00 73.31 167 ALA A CA 1
ATOM 1284 C C . ALA A 1 167 ? 16.595 -16.205 -4.662 1.00 73.31 167 ALA A C 1
ATOM 1286 O O . ALA A 1 167 ? 16.402 -15.626 -5.726 1.00 73.31 167 ALA A O 1
ATOM 1287 N N . HIS A 1 168 ? 15.601 -16.778 -3.975 1.00 70.62 168 HIS A N 1
ATOM 1288 C CA . HIS A 1 168 ? 14.190 -16.699 -4.359 1.00 70.62 168 HIS A CA 1
ATOM 1289 C C . HIS A 1 168 ? 13.632 -15.266 -4.341 1.00 70.62 168 HIS A C 1
ATOM 1291 O O . HIS A 1 168 ? 12.593 -15.033 -4.940 1.00 70.62 168 HIS A O 1
ATOM 1297 N N . LEU A 1 169 ? 14.333 -14.299 -3.742 1.00 65.38 169 LEU A N 1
ATOM 1298 C CA . LEU A 1 169 ? 14.031 -12.869 -3.860 1.00 65.38 169 LEU A CA 1
ATOM 1299 C C . LEU A 1 169 ? 14.207 -12.305 -5.270 1.00 65.38 169 LEU A C 1
ATOM 1301 O O . LEU A 1 169 ? 13.610 -11.282 -5.626 1.00 65.38 169 LEU A O 1
ATOM 1305 N N . PHE A 1 170 ? 15.040 -12.963 -6.071 1.00 62.19 170 PHE A N 1
ATOM 1306 C CA . PHE A 1 170 ? 15.484 -12.508 -7.379 1.00 62.19 170 PHE A CA 1
ATOM 1307 C C . PHE A 1 170 ? 15.012 -13.519 -8.430 1.00 62.19 170 PHE A C 1
ATOM 1309 O O . PHE A 1 170 ? 15.753 -14.409 -8.847 1.00 62.19 170 PHE A O 1
ATOM 1316 N N . HIS A 1 171 ? 13.743 -13.414 -8.829 1.00 53.94 171 HIS A N 1
ATOM 1317 C CA . HIS A 1 171 ? 13.156 -14.241 -9.881 1.00 53.94 171 HIS A CA 1
ATOM 1318 C C . HIS A 1 171 ? 12.640 -13.383 -11.052 1.00 53.94 171 HIS A C 1
ATOM 1320 O O . HIS A 1 171 ? 11.828 -12.477 -10.861 1.00 53.94 171 HIS A O 1
ATOM 1326 N N . GLY A 1 172 ? 13.068 -13.717 -12.274 1.00 54.56 172 GLY A N 1
ATOM 1327 C CA . GLY A 1 172 ? 12.532 -13.169 -13.528 1.00 54.56 172 GLY A CA 1
ATOM 1328 C C . GLY A 1 172 ? 12.967 -11.740 -13.875 1.00 54.56 172 GLY A C 1
ATOM 1329 O O . GLY A 1 172 ? 13.918 -11.204 -13.313 1.00 54.56 172 GLY A O 1
ATOM 1330 N N . VAL A 1 173 ? 12.248 -11.145 -14.831 1.00 45.50 173 VAL A N 1
ATOM 1331 C CA . VAL A 1 173 ? 12.255 -9.702 -15.104 1.00 45.50 173 VAL A CA 1
ATOM 1332 C C . VAL A 1 173 ? 11.514 -9.027 -13.950 1.00 45.50 173 VAL A C 1
ATOM 1334 O O . VAL A 1 173 ? 10.338 -9.317 -13.719 1.00 45.50 173 VAL A O 1
ATOM 1337 N N . LYS A 1 174 ? 12.191 -8.176 -13.176 1.00 45.16 174 LYS A N 1
ATOM 1338 C CA . LYS A 1 174 ? 11.564 -7.405 -12.092 1.00 45.16 174 LYS A CA 1
ATOM 1339 C C . LYS A 1 174 ? 10.848 -6.176 -12.671 1.00 45.16 174 LYS A C 1
ATOM 1341 O O . LYS A 1 174 ? 11.223 -5.048 -12.385 1.00 45.16 174 LYS A O 1
ATOM 1346 N N . GLU A 1 175 ? 9.770 -6.397 -13.420 1.00 41.19 175 GLU A N 1
ATOM 1347 C CA . GLU A 1 175 ? 8.711 -5.393 -13.574 1.00 41.19 175 GLU A CA 1
ATOM 1348 C C . GLU A 1 175 ? 7.780 -5.502 -12.352 1.00 41.19 175 GLU A C 1
ATOM 1350 O O . GLU A 1 175 ? 7.016 -6.457 -12.216 1.00 41.19 175 GLU A O 1
ATOM 1355 N N . GLN A 1 176 ? 7.840 -4.542 -11.425 1.00 40.53 176 GLN A N 1
ATOM 1356 C CA . GLN A 1 176 ? 6.860 -4.408 -10.330 1.00 40.53 176 GLN A CA 1
ATOM 1357 C C . GLN A 1 176 ? 5.848 -3.277 -10.570 1.00 40.53 176 GLN A C 1
ATOM 1359 O O . GLN A 1 176 ? 5.171 -2.840 -9.642 1.00 40.53 176 GLN A O 1
ATOM 1364 N N . HIS A 1 177 ? 5.692 -2.804 -11.806 1.00 43.84 177 HIS A N 1
ATOM 1365 C CA . HIS A 1 177 ? 4.735 -1.745 -12.118 1.00 43.84 177 HIS A CA 1
ATOM 1366 C C . HIS A 1 177 ? 3.576 -2.288 -12.953 1.00 43.84 177 HIS A C 1
ATOM 1368 O O . HIS A 1 177 ? 3.558 -2.190 -14.174 1.00 43.84 177 HIS A O 1
ATOM 1374 N N . TYR A 1 178 ? 2.551 -2.817 -12.282 1.00 51.19 178 TYR A N 1
ATOM 1375 C CA . TYR A 1 178 ? 1.219 -2.836 -12.881 1.00 51.19 178 TYR A CA 1
ATOM 1376 C C . TYR A 1 178 ? 0.666 -1.408 -12.827 1.00 51.19 178 TYR A C 1
ATOM 1378 O O . TYR A 1 178 ? 0.419 -0.879 -11.743 1.00 51.19 178 TYR A O 1
ATOM 1386 N N . ILE A 1 179 ? 0.464 -0.772 -13.984 1.00 61.59 179 ILE A N 1
ATOM 1387 C CA . ILE A 1 179 ? -0.204 0.534 -14.050 1.00 61.59 179 ILE A CA 1
ATOM 1388 C C . ILE A 1 179 ? -1.703 0.304 -13.844 1.00 61.59 179 ILE A C 1
ATOM 1390 O O . ILE A 1 179 ? -2.416 -0.146 -14.742 1.00 61.59 179 ILE A O 1
ATOM 1394 N N . ALA A 1 180 ? -2.193 0.585 -12.638 1.00 74.06 180 ALA A N 1
ATOM 1395 C CA . ALA A 1 180 ? -3.612 0.472 -12.333 1.00 74.06 180 ALA A CA 1
ATOM 1396 C C . ALA A 1 180 ? -4.417 1.542 -13.095 1.00 74.06 180 ALA A C 1
ATOM 1398 O O . ALA A 1 180 ? -4.163 2.739 -12.975 1.00 74.06 180 ALA A O 1
ATOM 1399 N N . HIS A 1 181 ? -5.429 1.127 -13.864 1.00 79.75 181 HIS A N 1
ATOM 1400 C CA . HIS A 1 181 ? -6.381 2.055 -14.482 1.00 79.75 181 HIS A CA 1
ATOM 1401 C C . HIS A 1 181 ? -7.467 2.449 -13.472 1.00 79.75 181 HIS A C 1
ATOM 1403 O O . HIS A 1 181 ? -8.402 1.679 -13.225 1.00 79.75 181 HIS A O 1
ATOM 1409 N N . THR A 1 182 ? -7.380 3.659 -12.923 1.00 86.50 182 THR A N 1
ATOM 1410 C CA . THR A 1 182 ? -8.137 4.066 -11.725 1.00 86.50 182 THR A CA 1
ATOM 1411 C C . THR A 1 182 ? -9.554 4.590 -11.979 1.00 86.50 182 THR A C 1
ATOM 1413 O O . THR A 1 182 ? -10.307 4.721 -11.023 1.00 86.50 182 THR A O 1
ATOM 1416 N N . TYR A 1 183 ? -9.970 4.820 -13.233 1.00 87.44 183 TYR A N 1
ATOM 1417 C CA . TYR A 1 183 ? -11.308 5.353 -13.557 1.00 87.44 183 TYR A CA 1
ATOM 1418 C C . TYR A 1 183 ? -12.446 4.625 -12.805 1.00 87.44 183 TYR A C 1
ATOM 1420 O O . TYR A 1 183 ? -12.471 3.389 -12.760 1.00 87.44 183 TYR A O 1
ATOM 1428 N N . ASN A 1 184 ? -13.398 5.366 -12.232 1.00 92.88 184 ASN A N 1
ATOM 1429 C CA . ASN A 1 184 ? -14.656 4.802 -11.733 1.00 92.88 184 ASN A CA 1
ATOM 1430 C C . ASN A 1 184 ? -15.577 4.467 -12.912 1.00 92.88 184 ASN A C 1
ATOM 1432 O O . ASN A 1 184 ? -15.332 4.883 -14.041 1.00 92.88 184 ASN A O 1
ATOM 1436 N N . VAL A 1 185 ? -16.647 3.703 -12.680 1.00 96.75 185 VAL A N 1
ATOM 1437 C CA . VAL A 1 185 ? -17.566 3.330 -13.773 1.00 96.75 185 VAL A CA 1
ATOM 1438 C C . VAL A 1 185 ? -18.205 4.562 -14.424 1.00 96.75 185 VAL A C 1
ATOM 1440 O O . VAL A 1 185 ? -18.411 4.576 -15.636 1.00 96.75 185 VAL A O 1
ATOM 1443 N N . ASP A 1 186 ? -18.483 5.596 -13.634 1.00 95.31 186 ASP A N 1
ATOM 1444 C CA . ASP A 1 186 ? -19.165 6.823 -14.042 1.00 95.31 186 ASP A CA 1
ATOM 1445 C C . ASP A 1 186 ? -18.246 8.054 -14.160 1.00 95.31 186 ASP A C 1
ATOM 1447 O O . ASP A 1 186 ? -18.691 9.075 -14.686 1.00 95.31 186 ASP A O 1
ATOM 1451 N N . GLN A 1 187 ? -16.976 7.977 -13.732 1.00 88.56 187 GLN A N 1
ATOM 1452 C CA . GLN A 1 187 ? -16.020 9.091 -13.813 1.00 88.56 187 GLN A CA 1
ATOM 1453 C C . GLN A 1 187 ? -14.613 8.673 -14.256 1.00 88.56 187 GLN A C 1
ATOM 1455 O O . GLN A 1 187 ? -14.037 7.703 -13.767 1.00 88.56 187 GLN A O 1
ATOM 1460 N N . GLN A 1 188 ? -14.030 9.464 -15.165 1.00 83.62 188 GLN A N 1
ATOM 1461 C CA . GLN A 1 188 ? -12.659 9.269 -15.654 1.00 83.62 188 GLN A CA 1
ATOM 1462 C C . GLN A 1 188 ? -11.617 9.608 -14.581 1.00 83.62 188 GLN A C 1
ATOM 1464 O O . GLN A 1 188 ? -10.654 8.863 -14.413 1.00 83.62 188 GLN A O 1
ATOM 1469 N N . MET A 1 189 ? -11.840 10.700 -13.844 1.00 91.81 189 MET A N 1
ATOM 1470 C CA . MET A 1 189 ? -11.098 11.047 -12.636 1.00 91.81 189 MET A CA 1
ATOM 1471 C C . MET A 1 189 ? -11.894 10.501 -11.451 1.00 91.81 189 MET A C 1
ATOM 1473 O O . MET A 1 189 ? -12.998 10.985 -11.205 1.00 91.81 189 MET A O 1
ATOM 1477 N N . PRO A 1 190 ? -11.408 9.445 -10.790 1.00 93.25 190 PRO A N 1
ATOM 1478 C CA . PRO A 1 190 ? -12.167 8.783 -9.742 1.00 93.25 190 PRO A CA 1
ATOM 1479 C C . PRO A 1 190 ? -12.147 9.570 -8.426 1.00 93.25 190 PRO A C 1
ATOM 1481 O O . PRO A 1 190 ? -11.389 10.526 -8.278 1.00 93.25 190 PRO A O 1
ATOM 1484 N N . ASP A 1 191 ? -12.918 9.098 -7.448 1.00 96.62 191 ASP A N 1
ATOM 1485 C CA . ASP A 1 191 ? -12.693 9.395 -6.033 1.00 96.62 191 ASP A CA 1
ATOM 1486 C C . ASP A 1 191 ? -12.215 8.168 -5.252 1.00 96.62 191 ASP A C 1
ATOM 1488 O O . ASP A 1 191 ? -12.354 7.031 -5.713 1.00 96.62 191 ASP A O 1
ATOM 1492 N N . SER A 1 192 ? -11.737 8.404 -4.026 1.00 97.88 192 SER A N 1
ATOM 1493 C CA . SER A 1 192 ? -11.275 7.358 -3.104 1.00 97.88 192 SER A CA 1
ATOM 1494 C C . SER A 1 192 ? -12.332 6.287 -2.804 1.00 97.88 192 SER A C 1
ATOM 1496 O O . SER A 1 192 ? -11.983 5.139 -2.558 1.00 97.88 192 SER A O 1
ATOM 1498 N N . ALA A 1 193 ? -13.635 6.606 -2.814 1.00 98.00 193 ALA A N 1
ATOM 1499 C CA . ALA A 1 193 ? -14.671 5.624 -2.484 1.00 98.00 193 ALA A CA 1
ATOM 1500 C C . ALA A 1 193 ? -14.863 4.577 -3.588 1.00 98.00 193 ALA A C 1
ATOM 1502 O O . ALA A 1 193 ? -14.842 3.363 -3.330 1.00 98.00 193 ALA A O 1
ATOM 1503 N N . GLY A 1 194 ? -15.005 5.039 -4.834 1.00 97.19 194 GLY A N 1
ATOM 1504 C CA . GLY A 1 194 ? -15.168 4.145 -5.971 1.00 97.19 194 GLY A CA 1
ATOM 1505 C C . GLY A 1 194 ? -13.916 3.299 -6.235 1.00 97.19 194 GLY A C 1
ATOM 1506 O O . GLY A 1 194 ? -14.030 2.116 -6.575 1.00 97.19 194 GLY A O 1
ATOM 1507 N N . THR A 1 195 ? -12.718 3.868 -6.046 1.00 97.69 195 THR A N 1
ATOM 1508 C CA . THR A 1 195 ? -11.437 3.146 -6.186 1.00 97.69 195 THR A CA 1
ATOM 1509 C C . THR A 1 195 ? -11.198 2.175 -5.039 1.00 97.69 195 THR A C 1
ATOM 1511 O O . THR A 1 195 ? -10.808 1.040 -5.310 1.00 97.69 195 THR A O 1
ATOM 1514 N N . ALA A 1 196 ? -11.510 2.540 -3.791 1.00 98.38 196 ALA A N 1
ATOM 1515 C CA . ALA A 1 196 ? -11.417 1.625 -2.655 1.00 98.38 196 ALA A CA 1
ATOM 1516 C C . ALA A 1 196 ? -12.312 0.401 -2.826 1.00 98.38 196 ALA A C 1
ATOM 1518 O O . ALA A 1 196 ? -11.869 -0.726 -2.612 1.00 98.38 196 ALA A O 1
ATOM 1519 N N . THR A 1 197 ? -13.527 0.580 -3.345 1.00 98.56 197 THR A N 1
ATOM 1520 C CA . THR A 1 197 ? -14.376 -0.560 -3.717 1.00 98.56 197 THR A CA 1
ATOM 1521 C C . THR A 1 197 ? -13.707 -1.442 -4.784 1.00 98.56 197 THR A C 1
ATOM 1523 O O . THR A 1 197 ? -13.763 -2.673 -4.703 1.00 98.56 197 THR A O 1
ATOM 1526 N N . ALA A 1 198 ? -12.991 -0.849 -5.744 1.00 97.62 198 ALA A N 1
ATOM 1527 C CA . ALA A 1 198 ? -12.265 -1.603 -6.761 1.00 97.62 198 ALA A CA 1
ATOM 1528 C C . ALA A 1 198 ? -11.114 -2.435 -6.174 1.00 97.62 198 ALA A C 1
ATOM 1530 O O . ALA A 1 198 ? -11.108 -3.652 -6.368 1.00 97.62 198 ALA A O 1
ATOM 1531 N N . TYR A 1 199 ? -10.170 -1.830 -5.444 1.00 97.00 199 TYR A N 1
ATOM 1532 C CA . TYR A 1 199 ? -8.984 -2.556 -4.968 1.00 97.00 199 TYR A CA 1
ATOM 1533 C C . TYR A 1 199 ? -9.232 -3.394 -3.699 1.00 97.00 199 TYR A C 1
ATOM 1535 O O . TYR A 1 199 ? -8.498 -4.353 -3.462 1.00 97.00 199 TYR A O 1
ATOM 1543 N N . LEU A 1 200 ? -10.287 -3.116 -2.919 1.00 98.31 200 LEU A N 1
ATOM 1544 C CA . LEU A 1 200 ? -10.637 -3.898 -1.721 1.00 98.31 200 LEU A CA 1
ATOM 1545 C C . LEU A 1 200 ? -11.720 -4.944 -1.973 1.00 98.31 200 LEU A C 1
ATOM 1547 O O . LEU A 1 200 ? -11.701 -5.993 -1.329 1.00 98.31 200 LEU A O 1
ATOM 1551 N N . CYS A 1 201 ? -12.663 -4.711 -2.890 1.00 97.88 201 CYS A N 1
ATOM 1552 C CA . CYS A 1 201 ? -13.750 -5.658 -3.176 1.00 97.88 201 CYS A CA 1
ATOM 1553 C C . CYS A 1 201 ? -13.579 -6.381 -4.519 1.00 97.88 201 CYS A C 1
ATOM 1555 O O . CYS A 1 201 ? -14.160 -7.451 -4.709 1.00 97.88 201 CYS A O 1
ATOM 1557 N N . GLY A 1 202 ? -12.741 -5.866 -5.423 1.00 95.81 202 GLY A N 1
ATOM 1558 C CA . GLY A 1 202 ? -12.518 -6.437 -6.755 1.00 95.81 202 GLY A CA 1
ATOM 1559 C C . GLY A 1 202 ? -13.588 -6.049 -7.779 1.00 95.81 202 GLY A C 1
ATOM 1560 O O . GLY A 1 202 ? -13.739 -6.737 -8.787 1.00 95.81 202 GLY A O 1
ATOM 1561 N N . VAL A 1 203 ? -14.358 -4.984 -7.523 1.00 97.50 203 VAL A N 1
ATOM 1562 C CA . VAL A 1 203 ? -15.444 -4.507 -8.395 1.00 97.50 203 VAL A CA 1
ATOM 1563 C C . VAL A 1 203 ? -15.351 -2.991 -8.528 1.00 97.50 203 VAL A C 1
ATOM 1565 O O . VAL A 1 203 ? -15.386 -2.286 -7.525 1.00 97.50 203 VAL A O 1
ATOM 1568 N N . LYS A 1 204 ? -15.259 -2.469 -9.759 1.00 96.38 204 LYS A N 1
ATOM 1569 C CA . LYS A 1 204 ? -15.354 -1.018 -9.978 1.00 96.38 204 LYS A CA 1
ATOM 1570 C C . LYS A 1 204 ? -16.751 -0.515 -9.615 1.00 96.38 204 LYS A C 1
ATOM 1572 O O . LYS A 1 204 ? -17.753 -1.127 -9.989 1.00 96.38 204 LYS A O 1
ATOM 1577 N N . ALA A 1 205 ? -16.795 0.621 -8.932 1.00 97.75 205 ALA A N 1
ATOM 1578 C CA . ALA A 1 205 ? -18.019 1.247 -8.456 1.00 97.75 205 ALA A CA 1
ATOM 1579 C C . ALA A 1 205 ? -18.190 2.660 -9.029 1.00 97.75 205 ALA A C 1
ATOM 1581 O O . ALA A 1 205 ? -17.360 3.130 -9.815 1.00 97.75 205 ALA A O 1
ATOM 1582 N N . ASN A 1 206 ? -19.296 3.300 -8.654 1.00 98.31 206 ASN A N 1
ATOM 1583 C CA . ASN A 1 206 ? -19.567 4.691 -8.995 1.00 98.31 206 ASN A CA 1
ATOM 1584 C C . ASN A 1 206 ? -18.912 5.630 -7.977 1.00 98.31 206 ASN A C 1
ATOM 1586 O O . ASN A 1 206 ? -18.749 5.265 -6.806 1.00 98.31 206 ASN A O 1
ATOM 1590 N N . TYR A 1 207 ? -18.602 6.842 -8.423 1.00 98.00 207 TYR A N 1
ATOM 1591 C CA . TYR A 1 207 ? -18.053 7.916 -7.605 1.00 98.00 207 TYR A CA 1
ATOM 1592 C C . TYR A 1 207 ? -18.869 8.106 -6.317 1.00 98.00 207 TYR A C 1
ATOM 1594 O O . TYR A 1 207 ? -20.099 8.218 -6.351 1.00 98.00 207 TYR A O 1
ATOM 1602 N N . GLY A 1 208 ? -18.191 8.187 -5.172 1.00 97.25 208 GLY A N 1
ATOM 1603 C CA . GLY A 1 208 ? -18.797 8.479 -3.869 1.00 97.25 208 GLY A CA 1
ATOM 1604 C C . GLY A 1 208 ? -19.585 7.326 -3.236 1.00 97.25 208 GLY A C 1
ATOM 1605 O O . GLY A 1 208 ? -20.183 7.525 -2.180 1.00 97.25 208 GLY A O 1
ATOM 1606 N N . THR A 1 209 ? -19.589 6.133 -3.844 1.00 98.19 209 THR A N 1
ATOM 1607 C CA . THR A 1 209 ? -20.201 4.919 -3.270 1.00 98.19 209 THR A CA 1
ATOM 1608 C C . THR A 1 209 ? -19.137 3.990 -2.682 1.00 98.19 209 THR A C 1
ATOM 1610 O O . THR A 1 209 ? -18.062 3.834 -3.257 1.00 98.19 209 THR A O 1
ATOM 1613 N N . LEU A 1 210 ? -19.429 3.365 -1.537 1.00 93.50 210 LEU A N 1
ATOM 1614 C CA . LEU A 1 210 ? -18.496 2.504 -0.799 1.00 93.50 210 LEU A CA 1
ATOM 1615 C C . LEU A 1 210 ? -19.050 1.089 -0.675 1.00 93.50 210 LEU A C 1
ATOM 1617 O O . LEU A 1 210 ? -20.160 0.904 -0.179 1.00 93.50 210 LEU A O 1
ATOM 1621 N N . GLY A 1 211 ? -18.279 0.089 -1.106 1.00 97.69 211 GLY A N 1
ATOM 1622 C CA . GLY A 1 211 ? -18.642 -1.321 -0.945 1.00 97.69 211 GLY A CA 1
AT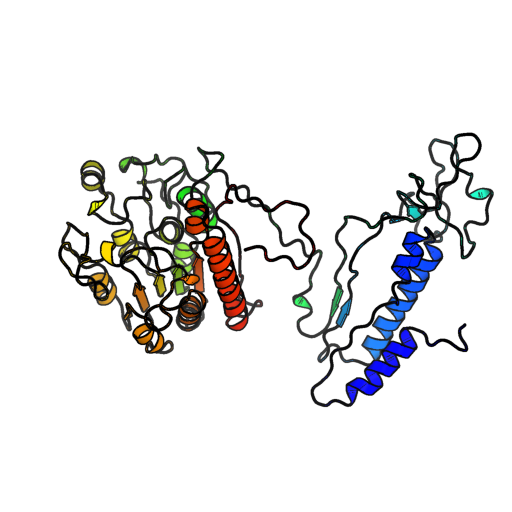OM 1623 C C . GLY A 1 211 ? -19.906 -1.722 -1.711 1.00 97.69 211 GLY A C 1
ATOM 1624 O O . GLY A 1 211 ? -20.547 -2.713 -1.357 1.00 97.69 211 GLY A O 1
ATOM 1625 N N . LEU A 1 212 ? -20.277 -0.974 -2.752 1.00 98.56 212 LEU A N 1
ATOM 1626 C CA . LEU A 1 212 ? -21.435 -1.232 -3.605 1.00 98.56 212 LEU A CA 1
ATOM 1627 C C . LEU A 1 212 ? -20.999 -1.396 -5.065 1.00 98.56 212 LEU A C 1
ATOM 1629 O O . LEU A 1 212 ? -20.067 -0.744 -5.527 1.00 98.56 212 LEU A O 1
ATOM 1633 N N . SER A 1 213 ? -21.685 -2.247 -5.822 1.00 98.44 213 SER A N 1
ATOM 1634 C CA . SER A 1 213 ? -21.508 -2.316 -7.273 1.00 98.44 213 SER A CA 1
ATOM 1635 C C . SER A 1 213 ? -22.030 -1.045 -7.957 1.00 98.44 213 SER A C 1
ATOM 1637 O O . SER A 1 213 ? -22.853 -0.308 -7.411 1.00 98.44 213 SER A O 1
ATOM 1639 N N . ALA A 1 214 ? -21.633 -0.824 -9.212 1.00 97.94 214 ALA A N 1
ATOM 1640 C CA . ALA A 1 214 ? -22.079 0.324 -10.005 1.00 97.94 214 ALA A CA 1
ATOM 1641 C C . ALA A 1 214 ? -23.588 0.338 -10.351 1.00 97.94 214 ALA A C 1
ATOM 1643 O O . ALA A 1 214 ? -24.064 1.258 -11.022 1.00 97.94 214 ALA A O 1
ATOM 1644 N N . ALA A 1 215 ? -24.365 -0.656 -9.911 1.00 98.12 215 ALA A N 1
ATOM 1645 C CA . ALA A 1 215 ? -25.824 -0.592 -9.945 1.00 98.12 215 ALA A CA 1
ATOM 1646 C C . ALA A 1 215 ? -26.394 0.365 -8.879 1.00 98.12 215 ALA A C 1
ATOM 1648 O O . ALA A 1 215 ? -27.450 0.958 -9.107 1.00 98.12 215 ALA A O 1
ATOM 1649 N N . ALA A 1 216 ? -25.680 0.587 -7.769 1.00 98.06 216 ALA A N 1
ATOM 1650 C CA . ALA A 1 216 ? -26.047 1.597 -6.782 1.00 98.06 216 ALA A CA 1
ATOM 1651 C C . ALA A 1 216 ? -25.874 3.023 -7.335 1.00 98.06 216 ALA A C 1
ATOM 1653 O O . ALA A 1 216 ? -25.120 3.271 -8.284 1.00 98.06 216 ALA A O 1
ATOM 1654 N N . ARG A 1 217 ? -26.593 3.984 -6.759 1.00 97.62 217 ARG A N 1
ATOM 1655 C CA . ARG A 1 217 ? -26.558 5.400 -7.142 1.00 97.62 217 ARG A CA 1
ATOM 1656 C C . ARG A 1 217 ? -26.192 6.251 -5.940 1.00 97.62 217 ARG A C 1
ATOM 1658 O O . ARG A 1 217 ? -26.753 6.075 -4.859 1.00 97.62 217 ARG A O 1
ATOM 1665 N N . ARG A 1 218 ? -25.266 7.190 -6.155 1.00 97.44 218 ARG A N 1
ATOM 1666 C CA . ARG A 1 218 ? -24.770 8.067 -5.098 1.00 97.44 218 ARG A CA 1
ATOM 1667 C C . ARG A 1 218 ? -25.921 8.812 -4.413 1.00 97.44 218 ARG A C 1
ATOM 1669 O O . ARG A 1 218 ? -26.806 9.336 -5.091 1.00 97.44 218 ARG A O 1
ATOM 1676 N N . GLY A 1 219 ? -25.926 8.814 -3.083 1.00 96.44 219 GLY A N 1
ATOM 1677 C CA . GLY A 1 219 ? -26.941 9.468 -2.253 1.00 96.44 219 GLY A CA 1
ATOM 1678 C C . GLY A 1 219 ? -28.317 8.784 -2.222 1.00 96.44 219 GLY A C 1
ATOM 1679 O O . GLY A 1 219 ? -29.204 9.259 -1.516 1.00 96.44 219 GLY A O 1
ATOM 1680 N N . GLN A 1 220 ? -28.525 7.675 -2.946 1.00 96.94 220 GLN A N 1
ATOM 1681 C CA . GLN A 1 220 ? -29.806 6.957 -2.986 1.00 96.94 220 GLN A CA 1
ATOM 1682 C C . GLN A 1 220 ? -29.738 5.671 -2.160 1.00 96.94 220 GLN A C 1
ATOM 1684 O O . GLN A 1 220 ? -29.361 4.611 -2.668 1.00 96.94 220 GLN A O 1
ATOM 1689 N N . CYS A 1 221 ? -30.137 5.759 -0.889 1.00 95.88 221 CYS A N 1
ATOM 1690 C CA . CYS A 1 221 ? -30.081 4.649 0.064 1.00 95.88 221 CYS A CA 1
ATOM 1691 C C . CYS A 1 221 ? -30.805 3.385 -0.437 1.00 95.88 221 CYS A C 1
ATOM 1693 O O . CYS A 1 221 ? -30.237 2.293 -0.412 1.00 95.88 221 CYS A O 1
ATOM 1695 N N . THR A 1 222 ? -32.010 3.535 -0.991 1.00 96.81 222 THR A N 1
ATOM 1696 C CA . THR A 1 222 ? -32.777 2.439 -1.621 1.00 96.81 222 THR A CA 1
ATOM 1697 C C . THR A 1 222 ? -32.008 1.604 -2.650 1.00 96.81 222 THR A C 1
ATOM 1699 O O . THR A 1 222 ? -32.361 0.445 -2.864 1.00 96.81 222 THR A O 1
ATOM 1702 N N . THR A 1 223 ? -30.961 2.146 -3.278 1.00 97.44 223 THR A N 1
ATOM 1703 C CA . THR A 1 223 ? -30.155 1.429 -4.279 1.00 97.44 223 THR A CA 1
ATOM 1704 C C . THR A 1 223 ? -28.969 0.660 -3.692 1.00 97.44 223 THR A C 1
ATOM 1706 O O . THR A 1 223 ? -28.304 -0.065 -4.427 1.00 97.44 223 THR A O 1
ATOM 1709 N N . ALA A 1 224 ? -28.687 0.794 -2.393 1.00 96.00 224 ALA A N 1
ATOM 1710 C CA . ALA A 1 224 ? -27.606 0.059 -1.739 1.00 96.00 224 ALA A CA 1
ATOM 1711 C C . ALA A 1 224 ? -27.949 -1.430 -1.585 1.00 96.00 224 ALA A C 1
ATOM 1713 O O . ALA A 1 224 ? -27.132 -2.299 -1.890 1.00 96.00 224 ALA A O 1
ATOM 1714 N N . LYS A 1 225 ? -29.188 -1.721 -1.173 1.00 95.81 225 LYS A N 1
ATOM 1715 C CA . LYS A 1 225 ? -29.637 -3.082 -0.878 1.00 95.81 225 LYS A CA 1
ATOM 1716 C C . LYS A 1 225 ? -29.620 -3.972 -2.121 1.00 95.81 225 LYS A C 1
ATOM 1718 O O . LYS A 1 225 ? -30.268 -3.667 -3.120 1.00 95.81 225 LYS A O 1
ATOM 1723 N N . GLY A 1 226 ? -28.942 -5.111 -2.025 1.00 96.94 226 GLY A N 1
ATOM 1724 C CA . GLY A 1 226 ? -28.769 -6.075 -3.114 1.00 96.94 226 GLY A CA 1
ATOM 1725 C C . GLY A 1 226 ? -27.586 -5.773 -4.039 1.00 96.94 226 GLY A C 1
ATOM 1726 O O . GLY A 1 226 ? -27.301 -6.581 -4.922 1.00 96.94 226 GLY A O 1
ATOM 1727 N N . ASN A 1 227 ? -26.897 -4.646 -3.840 1.00 98.31 227 ASN A N 1
ATOM 1728 C CA . ASN A 1 227 ? -25.728 -4.238 -4.616 1.00 98.31 227 ASN A CA 1
ATOM 1729 C C . ASN A 1 227 ? -24.429 -4.284 -3.799 1.00 98.31 227 ASN A C 1
ATOM 1731 O O . ASN A 1 227 ? -23.399 -3.824 -4.288 1.00 98.31 227 ASN A O 1
ATOM 1735 N N . GLU A 1 228 ? -24.452 -4.835 -2.587 1.00 98.44 228 GLU A N 1
ATOM 1736 C CA . GLU A 1 228 ? -23.296 -4.961 -1.703 1.00 98.44 228 GLU A CA 1
ATOM 1737 C C . GLU A 1 228 ? -22.224 -5.889 -2.294 1.00 98.44 228 GLU A C 1
ATOM 1739 O O . GLU A 1 228 ? -22.507 -7.002 -2.747 1.00 98.44 228 GLU A O 1
ATOM 1744 N N . VAL A 1 229 ? -20.962 -5.455 -2.255 1.00 98.38 229 VAL A N 1
ATOM 1745 C CA . VAL A 1 229 ? -19.807 -6.256 -2.685 1.00 98.38 229 VAL A CA 1
ATOM 1746 C C . VAL A 1 229 ? -18.860 -6.497 -1.517 1.00 98.38 229 VAL A C 1
ATOM 1748 O O . VAL A 1 229 ? -18.436 -5.570 -0.834 1.00 98.38 229 VAL A O 1
ATOM 1751 N N . LYS A 1 230 ? -18.518 -7.764 -1.270 1.00 98.00 230 LYS A N 1
ATOM 1752 C CA . LYS A 1 230 ? -17.718 -8.164 -0.104 1.00 98.00 230 LYS A CA 1
ATOM 1753 C C . LYS A 1 230 ? -16.232 -7.870 -0.309 1.00 98.00 230 LYS A C 1
ATOM 1755 O O . LYS A 1 230 ? -15.627 -8.347 -1.271 1.00 98.00 230 LYS A O 1
ATOM 1760 N N . SER A 1 231 ? -15.632 -7.175 0.650 1.00 98.69 231 SER A N 1
ATOM 1761 C CA . SER A 1 231 ? -14.203 -6.863 0.657 1.00 98.69 231 SER A CA 1
ATOM 1762 C C . SER A 1 231 ? -13.320 -8.107 0.842 1.00 98.69 231 SER A C 1
ATOM 1764 O O . SER A 1 231 ? -13.771 -9.192 1.234 1.00 98.69 231 SER A O 1
ATOM 1766 N N . VAL A 1 232 ? -12.025 -7.975 0.550 1.00 98.12 232 VAL A N 1
ATOM 1767 C CA . VAL A 1 232 ? -11.004 -8.964 0.926 1.00 98.12 232 VAL A CA 1
ATOM 1768 C C . VAL A 1 232 ? -10.937 -9.099 2.447 1.00 98.12 232 VAL A C 1
ATOM 1770 O O . VAL A 1 232 ? -10.871 -10.228 2.924 1.00 98.12 232 VAL A O 1
ATOM 1773 N N . LEU A 1 233 ? -11.059 -8.003 3.207 1.00 98.69 233 LEU A N 1
ATOM 1774 C CA . LEU A 1 233 ? -11.093 -8.037 4.671 1.00 98.69 233 LEU A CA 1
ATOM 1775 C C . LEU A 1 233 ? -12.228 -8.936 5.192 1.00 98.69 233 LEU A C 1
ATOM 1777 O O . LEU A 1 233 ? -11.988 -9.844 5.987 1.00 98.69 233 LEU A O 1
ATOM 1781 N N . HIS A 1 234 ? -13.453 -8.760 4.690 1.00 98.44 234 HIS A N 1
ATOM 1782 C CA . HIS A 1 234 ? -14.595 -9.589 5.083 1.00 98.44 234 HIS A CA 1
ATOM 1783 C C . HIS A 1 234 ? -14.367 -11.066 4.736 1.00 98.44 234 HIS A C 1
ATOM 1785 O O . HIS A 1 234 ? -14.641 -11.957 5.543 1.00 98.44 234 HIS A O 1
ATOM 1791 N N . ARG A 1 235 ? -13.818 -11.343 3.547 1.00 98.31 235 ARG A N 1
ATOM 1792 C CA . ARG A 1 235 ? -13.494 -12.708 3.104 1.00 98.31 235 ARG A CA 1
ATOM 1793 C C . ARG A 1 235 ? -12.376 -13.344 3.934 1.00 98.31 235 ARG A C 1
ATOM 1795 O O . ARG A 1 235 ? -12.483 -14.518 4.274 1.00 98.31 235 ARG A O 1
ATOM 1802 N N . ALA A 1 236 ? -11.345 -12.585 4.303 1.00 98.12 236 ALA A N 1
ATOM 1803 C CA . ALA A 1 236 ? -10.265 -13.043 5.170 1.00 98.12 236 ALA A CA 1
ATOM 1804 C C . ALA A 1 236 ? -10.804 -13.404 6.559 1.00 98.12 236 ALA A C 1
ATOM 1806 O O . ALA A 1 236 ? -10.510 -14.489 7.067 1.00 98.12 236 ALA A O 1
ATOM 1807 N N . ARG A 1 237 ? -11.670 -12.553 7.127 1.00 98.25 237 ARG A N 1
ATOM 1808 C CA . ARG A 1 237 ? -12.321 -12.839 8.407 1.00 98.25 237 ARG A CA 1
ATOM 1809 C C . ARG A 1 237 ? -13.190 -14.094 8.337 1.00 98.25 237 ARG A C 1
ATOM 1811 O O . ARG A 1 237 ? -13.085 -14.954 9.207 1.00 98.25 237 ARG A O 1
ATOM 1818 N N . ALA A 1 238 ? -13.991 -14.239 7.279 1.00 97.75 238 ALA A N 1
ATOM 1819 C CA . ALA A 1 238 ? -14.811 -15.430 7.046 1.00 97.75 238 ALA A CA 1
ATOM 1820 C C . ALA A 1 238 ? -13.977 -16.715 6.873 1.00 97.75 238 ALA A C 1
ATOM 1822 O O . ALA A 1 238 ? -14.442 -17.798 7.217 1.00 97.75 238 ALA A O 1
ATOM 1823 N N . ALA A 1 239 ? -12.736 -16.599 6.391 1.00 97.94 239 ALA A N 1
ATOM 1824 C CA . ALA A 1 239 ? -11.776 -17.698 6.285 1.00 97.94 239 ALA A CA 1
ATOM 1825 C C . ALA A 1 239 ? -11.014 -17.990 7.597 1.00 97.94 239 ALA A C 1
ATOM 1827 O O . ALA A 1 239 ? -10.079 -18.788 7.598 1.00 97.94 239 ALA A O 1
ATOM 1828 N N . GLY A 1 240 ? -11.378 -17.348 8.714 1.00 98.06 240 GLY A N 1
ATOM 1829 C CA . GLY A 1 240 ? -10.764 -17.574 10.026 1.00 98.06 240 GLY A CA 1
ATOM 1830 C C . GLY A 1 240 ? -9.446 -16.829 10.260 1.00 98.06 240 GLY A C 1
ATOM 1831 O O . GLY A 1 240 ? -8.774 -17.091 11.263 1.00 98.06 240 GLY A O 1
ATOM 1832 N N . LYS A 1 241 ? -9.072 -15.901 9.369 1.00 98.69 241 LYS A N 1
ATOM 1833 C CA . LYS A 1 241 ? -7.927 -15.002 9.565 1.00 98.69 241 LYS A CA 1
ATOM 1834 C C . LYS A 1 241 ? -8.283 -13.873 10.534 1.00 98.69 241 LYS A C 1
ATOM 1836 O O . LYS A 1 241 ? -9.452 -13.505 10.696 1.00 98.69 241 LYS A O 1
ATOM 1841 N N . SER A 1 242 ? -7.267 -13.306 11.175 1.00 98.75 242 SER A N 1
ATOM 1842 C CA . SER A 1 242 ? -7.424 -12.033 11.883 1.00 98.75 242 SER A CA 1
ATOM 1843 C C . SER A 1 242 ? -7.414 -10.887 10.882 1.00 98.75 242 SER A C 1
ATOM 1845 O O . SER A 1 242 ? -6.810 -11.005 9.817 1.00 98.75 242 SER A O 1
ATOM 1847 N N . VAL A 1 243 ? -8.090 -9.785 11.189 1.00 98.88 243 VAL A N 1
ATOM 1848 C CA . VAL A 1 243 ? -8.150 -8.649 10.261 1.00 98.88 243 VAL A CA 1
ATOM 1849 C C . VAL A 1 243 ? -7.944 -7.318 10.963 1.00 98.88 243 VAL A C 1
ATOM 1851 O O . VAL A 1 243 ? -8.392 -7.149 12.098 1.00 98.88 243 VAL A O 1
ATOM 1854 N N . GLY A 1 244 ? -7.285 -6.374 10.294 1.00 98.88 244 GLY A N 1
ATOM 1855 C CA . GLY A 1 244 ? -7.062 -5.043 10.841 1.00 98.88 244 GLY A CA 1
ATOM 1856 C C . GLY A 1 244 ? -7.046 -3.922 9.811 1.00 98.88 244 GLY A C 1
ATOM 1857 O O . GLY A 1 244 ? -6.835 -4.148 8.619 1.00 98.88 244 GLY A O 1
ATOM 1858 N N . ILE A 1 245 ? -7.280 -2.714 10.316 1.00 98.94 245 ILE A N 1
ATOM 1859 C CA . ILE A 1 245 ? -7.295 -1.444 9.593 1.00 98.94 245 ILE A CA 1
ATOM 1860 C C . ILE A 1 245 ? -6.420 -0.467 10.373 1.00 98.94 245 ILE A C 1
ATOM 1862 O O . ILE A 1 245 ? -6.613 -0.287 11.577 1.00 98.94 245 ILE A O 1
ATOM 1866 N N . VAL A 1 246 ? -5.480 0.163 9.680 1.00 98.94 246 VAL A N 1
ATOM 1867 C CA . VAL A 1 246 ? -4.617 1.223 10.195 1.00 98.94 246 VAL A CA 1
ATOM 1868 C C . VAL A 1 246 ? -4.650 2.378 9.199 1.00 98.94 246 VAL A C 1
ATOM 1870 O O . VAL A 1 246 ? -4.452 2.163 8.009 1.00 98.94 246 VAL A O 1
ATOM 1873 N N . THR A 1 247 ? -4.924 3.597 9.650 1.00 98.88 247 THR A N 1
ATOM 1874 C CA . THR A 1 247 ? -4.952 4.771 8.766 1.00 98.88 247 THR A CA 1
ATOM 1875 C C . THR A 1 247 ? -4.589 6.054 9.512 1.00 98.88 247 THR A C 1
ATOM 1877 O O . THR A 1 247 ? -4.826 6.157 10.715 1.00 98.88 247 THR A O 1
ATOM 1880 N N . THR A 1 248 ? -4.036 7.051 8.816 1.00 98.62 248 THR A N 1
ATOM 1881 C CA . THR A 1 248 ? -3.894 8.427 9.335 1.00 98.62 248 THR A CA 1
ATOM 1882 C C . THR A 1 248 ? -5.141 9.296 9.089 1.00 98.62 248 THR A C 1
ATOM 1884 O O . THR A 1 248 ? -5.208 10.447 9.527 1.00 98.62 248 THR A O 1
ATOM 1887 N N . THR A 1 249 ? -6.180 8.761 8.444 1.00 98.62 249 THR A N 1
ATOM 1888 C CA . THR A 1 249 ? -7.501 9.403 8.352 1.00 98.62 249 THR A CA 1
ATOM 1889 C C . THR A 1 249 ? -8.414 8.964 9.501 1.00 98.62 249 THR A C 1
ATOM 1891 O O . THR A 1 249 ? -8.049 8.162 10.369 1.00 98.62 249 THR A O 1
ATOM 1894 N N . ARG A 1 250 ? -9.633 9.503 9.553 1.00 98.56 250 ARG A N 1
ATOM 1895 C CA . ARG A 1 250 ? -10.706 8.907 10.353 1.00 98.56 250 ARG A CA 1
ATOM 1896 C C . ARG A 1 250 ? -10.967 7.474 9.869 1.00 98.56 250 ARG A C 1
ATOM 1898 O O . ARG A 1 250 ? -11.077 7.235 8.670 1.00 98.56 250 ARG A O 1
ATOM 1905 N N . VAL A 1 251 ? -11.148 6.511 10.771 1.00 98.75 251 VAL A N 1
ATOM 1906 C CA . VAL A 1 251 ? -11.370 5.101 10.373 1.00 98.75 251 VAL A CA 1
ATOM 1907 C C . VAL A 1 251 ? -12.668 4.885 9.577 1.00 98.75 251 VAL A C 1
ATOM 1909 O O . VAL A 1 251 ? -12.848 3.838 8.958 1.00 98.75 251 VAL A O 1
ATOM 1912 N N . GLN A 1 252 ? -13.557 5.883 9.571 1.00 98.75 252 GLN A N 1
ATOM 1913 C CA . GLN A 1 252 ? -14.786 5.974 8.780 1.00 98.75 252 GLN A CA 1
ATOM 1914 C C . GLN A 1 252 ? -14.594 6.630 7.402 1.00 98.75 252 GLN A C 1
ATOM 1916 O O . GLN A 1 252 ? -15.573 6.838 6.691 1.00 98.75 252 GLN A O 1
ATOM 1921 N N . HIS A 1 253 ? -13.369 7.007 7.022 1.00 98.56 253 HIS A N 1
ATOM 1922 C CA . HIS A 1 253 ? -13.093 7.596 5.714 1.00 98.56 253 HIS A CA 1
ATOM 1923 C C . HIS A 1 253 ? -13.337 6.580 4.589 1.00 98.56 253 HIS A C 1
ATOM 1925 O O . HIS A 1 253 ? -13.536 5.393 4.837 1.00 98.56 253 HIS A O 1
ATOM 1931 N N . ALA A 1 254 ? -13.319 7.031 3.337 1.00 97.88 254 ALA A N 1
ATOM 1932 C CA . ALA A 1 254 ? -13.677 6.202 2.192 1.00 97.88 254 ALA A CA 1
ATOM 1933 C C . ALA A 1 254 ? -12.827 4.924 2.064 1.00 97.88 254 ALA A C 1
ATOM 1935 O O . ALA A 1 254 ? -13.374 3.821 2.039 1.00 97.88 254 ALA A O 1
ATOM 1936 N N . SER A 1 255 ? -11.502 5.050 2.033 1.00 98.06 255 SER A N 1
ATOM 1937 C CA . SER A 1 255 ? -10.594 3.911 1.876 1.00 98.06 255 SER A CA 1
ATOM 1938 C C . SER A 1 255 ? -10.708 2.866 2.995 1.00 98.06 255 SER A C 1
ATOM 1940 O O . SER A 1 255 ? -10.932 1.693 2.680 1.00 98.06 255 SER A O 1
ATOM 1942 N N . PRO A 1 256 ? -10.640 3.221 4.298 1.00 98.62 256 PRO A N 1
ATOM 1943 C CA . PRO A 1 256 ? -10.848 2.241 5.356 1.00 98.62 256 PRO A CA 1
ATOM 1944 C C . PRO A 1 256 ? -12.299 1.747 5.352 1.00 98.62 256 PRO A C 1
ATOM 1946 O O . PRO A 1 256 ? -12.523 0.547 5.492 1.00 98.62 256 PRO A O 1
ATOM 1949 N N . GLY A 1 257 ? -13.270 2.630 5.102 1.00 98.31 257 GLY A N 1
ATOM 1950 C CA . GLY A 1 257 ? -14.701 2.340 5.038 1.00 98.31 257 GLY A CA 1
ATOM 1951 C C . GLY A 1 257 ? -15.053 1.228 4.056 1.00 98.31 257 GLY A C 1
ATOM 1952 O O . GLY A 1 257 ? -15.785 0.312 4.414 1.00 98.31 257 GLY A O 1
ATOM 1953 N N . ALA A 1 258 ? -14.478 1.221 2.852 1.00 98.12 258 ALA A N 1
ATOM 1954 C CA . ALA A 1 258 ? -14.729 0.178 1.851 1.00 98.12 258 ALA A CA 1
ATOM 1955 C C . ALA A 1 258 ? -14.267 -1.234 2.278 1.00 98.12 258 ALA A C 1
ATOM 1957 O O . ALA A 1 258 ? -14.674 -2.225 1.668 1.00 98.12 258 ALA A O 1
ATOM 1958 N N . ASN A 1 259 ? -13.468 -1.371 3.346 1.00 98.50 259 ASN A N 1
ATOM 1959 C CA . ASN A 1 259 ? -13.161 -2.685 3.912 1.00 98.50 259 ASN A CA 1
ATOM 1960 C C . ASN A 1 259 ? -14.360 -3.327 4.625 1.00 98.50 259 ASN A C 1
ATOM 1962 O O . ASN A 1 259 ? -14.382 -4.553 4.757 1.00 98.50 259 ASN A O 1
ATOM 1966 N N . TYR A 1 260 ? -15.329 -2.550 5.110 1.00 98.56 260 TYR A N 1
ATOM 1967 C CA . TYR A 1 260 ? -16.386 -3.064 5.990 1.00 98.56 260 TYR A CA 1
ATOM 1968 C C . TYR A 1 260 ? -17.783 -2.488 5.736 1.00 98.56 260 TYR A C 1
ATOM 1970 O O . TYR A 1 260 ? -18.760 -3.138 6.104 1.00 98.56 260 TYR A O 1
ATOM 1978 N N . ALA A 1 261 ? -17.901 -1.305 5.139 1.00 98.50 261 ALA A N 1
ATOM 1979 C CA . ALA A 1 261 ? -19.157 -0.603 4.925 1.00 98.50 261 ALA A CA 1
ATOM 1980 C C . ALA A 1 261 ? -19.716 -0.825 3.512 1.00 98.50 261 ALA A C 1
ATOM 1982 O O . ALA A 1 261 ? -18.982 -0.983 2.537 1.00 98.50 261 ALA A O 1
ATOM 1983 N N . HI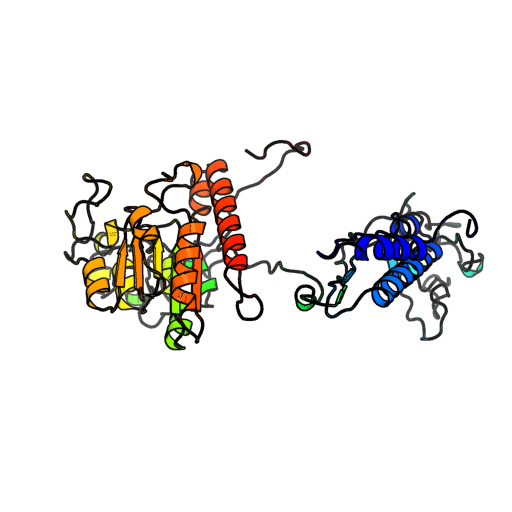S A 1 262 ? -21.041 -0.774 3.423 1.00 98.44 262 HIS A N 1
ATOM 1984 C CA . HIS A 1 262 ? -21.831 -0.756 2.201 1.00 98.44 262 HIS A CA 1
ATOM 1985 C C . HIS A 1 262 ? -22.737 0.476 2.260 1.00 98.44 262 HIS A C 1
ATOM 1987 O O . HIS A 1 262 ? -23.727 0.491 2.995 1.00 98.44 262 HIS A O 1
ATOM 1993 N N . ILE A 1 263 ? -22.374 1.550 1.557 1.00 97.75 263 ILE A N 1
ATOM 1994 C CA . ILE A 1 263 ? -23.080 2.830 1.676 1.00 97.75 263 ILE A CA 1
ATOM 1995 C C . ILE A 1 263 ? -23.097 3.609 0.360 1.00 97.75 263 ILE A C 1
ATOM 1997 O O . ILE A 1 263 ? -22.133 3.625 -0.407 1.00 97.75 263 ILE A O 1
ATOM 2001 N N . ALA A 1 264 ? -24.239 4.241 0.084 1.00 97.75 264 ALA A N 1
ATOM 2002 C CA . ALA A 1 264 ? -24.477 4.974 -1.156 1.00 97.75 264 ALA A CA 1
ATOM 2003 C C . ALA A 1 264 ? -23.847 6.377 -1.163 1.00 97.75 264 ALA A C 1
ATOM 2005 O O . ALA A 1 264 ? -23.854 7.032 -2.198 1.00 97.75 264 ALA A O 1
ATOM 2006 N N . GLU A 1 265 ? -23.330 6.862 -0.039 1.00 97.88 265 GLU A N 1
ATOM 2007 C CA . GLU A 1 265 ? -22.668 8.161 0.063 1.00 97.88 265 GLU A CA 1
ATOM 2008 C C . GLU A 1 265 ? -21.546 8.079 1.097 1.00 97.88 265 GLU A C 1
ATOM 2010 O O . GLU A 1 265 ? -21.784 7.740 2.257 1.00 97.88 265 GLU A O 1
ATOM 2015 N N . ARG A 1 266 ? -20.321 8.389 0.668 1.00 97.88 266 ARG A N 1
ATOM 2016 C CA . ARG A 1 266 ? -19.114 8.316 1.504 1.00 97.88 266 ARG A CA 1
ATOM 2017 C C . ARG A 1 266 ? -19.104 9.307 2.667 1.00 97.88 266 ARG A C 1
ATOM 2019 O O . ARG A 1 266 ? -18.386 9.084 3.633 1.00 97.88 266 ARG A O 1
ATOM 2026 N N . ASP A 1 267 ? -19.895 10.375 2.583 1.00 97.94 267 ASP A N 1
ATOM 2027 C CA . ASP A 1 267 ? -19.951 11.421 3.608 1.00 97.94 267 ASP A CA 1
ATOM 2028 C C . ASP A 1 267 ? -20.874 11.089 4.794 1.00 97.94 267 ASP A C 1
ATOM 2030 O O . ASP A 1 267 ? -20.952 11.857 5.751 1.00 97.94 267 ASP A O 1
ATOM 2034 N N . TRP A 1 268 ? -21.555 9.939 4.781 1.00 98.12 268 TRP A N 1
ATOM 2035 C CA . TRP A 1 268 ? -22.401 9.475 5.889 1.00 98.12 268 TRP A CA 1
ATOM 2036 C C . TRP A 1 268 ? -21.568 8.792 6.993 1.00 98.12 268 TRP A C 1
ATOM 2038 O O . TRP A 1 268 ? -21.761 7.614 7.306 1.00 98.12 268 TRP A O 1
ATOM 2048 N N . TYR A 1 269 ? -20.606 9.536 7.558 1.00 98.19 269 TYR A N 1
ATOM 2049 C CA . TYR A 1 269 ? -19.652 9.054 8.568 1.00 98.19 269 TYR A CA 1
ATOM 2050 C C . TYR A 1 269 ? -20.341 8.576 9.854 1.00 98.19 269 TYR A C 1
ATOM 2052 O O . TYR A 1 269 ? -20.037 7.484 10.335 1.00 98.19 269 TYR A O 1
ATOM 2060 N N . GLY A 1 270 ? -21.258 9.386 10.393 1.00 97.56 270 GLY A N 1
ATOM 2061 C CA . GLY A 1 270 ? -22.138 9.076 11.515 1.00 97.56 270 GLY A CA 1
ATOM 2062 C C . GLY A 1 270 ? -23.611 9.294 11.154 1.00 97.56 270 GLY A C 1
ATOM 2063 O O . GLY A 1 270 ? -23.963 9.731 10.055 1.00 97.56 270 GLY A O 1
ATOM 2064 N N . ASP A 1 271 ? -24.506 8.994 12.095 1.00 96.62 271 ASP A N 1
ATOM 2065 C CA . ASP A 1 271 ? -25.952 9.176 11.920 1.00 96.62 271 ASP A CA 1
ATOM 2066 C C . ASP A 1 271 ? -26.347 10.655 11.770 1.00 96.62 271 ASP A C 1
ATOM 2068 O O . ASP A 1 271 ? -27.389 10.980 11.200 1.00 96.62 271 ASP A O 1
ATOM 2072 N N . ALA A 1 272 ? -25.492 11.569 12.232 1.00 96.19 272 ALA A N 1
ATOM 2073 C CA . ALA A 1 272 ? -25.688 13.001 12.086 1.00 96.19 272 ALA A CA 1
ATOM 2074 C C . ALA A 1 272 ? -25.662 13.480 10.627 1.00 96.19 272 ALA A C 1
ATOM 2076 O O . ALA A 1 272 ? -26.377 14.443 10.320 1.00 96.19 272 ALA A O 1
ATOM 2077 N N . GLU A 1 273 ? -24.870 12.825 9.771 1.00 96.00 273 GLU A N 1
ATOM 2078 C CA . GLU A 1 273 ? -24.703 13.131 8.346 1.00 96.00 273 GLU A CA 1
ATOM 2079 C C . GLU A 1 273 ? -25.723 12.419 7.441 1.00 96.00 273 GLU A C 1
ATOM 2081 O O . GLU A 1 273 ? -25.884 12.798 6.278 1.00 96.00 273 GLU A O 1
ATOM 2086 N N . LEU A 1 274 ? -26.443 11.416 7.957 1.00 94.88 274 LEU A N 1
ATOM 2087 C CA . LEU A 1 274 ? -27.504 10.743 7.211 1.00 94.88 274 LEU A CA 1
ATOM 2088 C C . LEU A 1 274 ? -28.709 11.680 7.007 1.00 94.88 274 LEU A C 1
ATOM 2090 O O . LEU A 1 274 ? -29.257 12.216 7.977 1.00 94.88 274 LEU A O 1
ATOM 2094 N N . PRO A 1 275 ? -29.209 11.856 5.768 1.00 95.75 275 PRO A N 1
ATOM 2095 C CA . PRO A 1 275 ? -30.469 12.550 5.556 1.00 95.75 275 PRO A CA 1
ATOM 2096 C C . PRO A 1 275 ? -31.624 11.725 6.136 1.00 95.75 275 PRO A C 1
ATOM 2098 O O . PRO A 1 275 ? -31.611 10.493 6.106 1.00 95.75 275 PRO A O 1
ATOM 2101 N N . ALA A 1 276 ? -32.671 12.407 6.606 1.00 93.62 276 ALA A N 1
ATOM 2102 C CA . ALA A 1 276 ? -33.828 11.757 7.227 1.00 93.62 276 ALA A CA 1
ATOM 2103 C C . ALA A 1 276 ? -34.479 10.687 6.327 1.00 93.62 276 ALA A C 1
ATOM 2105 O O . ALA A 1 276 ? -34.956 9.672 6.831 1.00 93.62 276 ALA A O 1
ATOM 2106 N N . SER A 1 277 ? -34.455 10.885 5.002 1.00 94.50 277 SER A N 1
ATOM 2107 C CA . SER A 1 277 ? -34.913 9.888 4.030 1.00 94.50 277 SER A CA 1
ATOM 2108 C C . SER A 1 277 ? -34.085 8.604 4.092 1.00 94.50 277 SER A C 1
ATOM 2110 O O . SER A 1 277 ? -34.660 7.533 4.256 1.00 94.50 277 SER A O 1
ATOM 2112 N N . ALA A 1 278 ? -32.752 8.695 4.063 1.00 94.81 278 ALA A N 1
ATOM 2113 C CA . ALA A 1 278 ? -31.868 7.530 4.124 1.00 94.81 278 ALA A CA 1
ATOM 2114 C C . ALA A 1 278 ? -32.020 6.757 5.442 1.00 94.81 278 ALA A C 1
ATOM 2116 O O . ALA A 1 278 ? -32.064 5.528 5.423 1.00 94.81 278 ALA A O 1
ATOM 2117 N N . LEU A 1 279 ? -32.181 7.466 6.566 1.00 92.00 279 LEU A N 1
ATOM 2118 C CA . LEU A 1 279 ? -32.454 6.836 7.859 1.00 92.00 279 LEU A CA 1
ATOM 2119 C C . LEU A 1 279 ? -33.796 6.082 7.838 1.00 92.00 279 LEU A C 1
ATOM 2121 O O . LEU A 1 279 ? -33.876 4.943 8.293 1.00 92.00 279 LEU A O 1
ATOM 2125 N N . SER A 1 280 ? -34.844 6.682 7.261 1.00 92.69 280 SER A N 1
ATOM 2126 C CA . SER A 1 280 ? -36.160 6.036 7.127 1.00 92.69 280 SER A CA 1
ATOM 2127 C C . SER A 1 280 ? -36.170 4.850 6.152 1.00 92.69 280 SER A C 1
ATOM 2129 O O . SER A 1 280 ? -36.954 3.919 6.321 1.00 92.69 280 SER A O 1
ATOM 2131 N N . GLU A 1 281 ? -35.279 4.864 5.159 1.00 94.25 281 GLU A N 1
ATOM 2132 C CA . GLU A 1 281 ? -35.067 3.786 4.185 1.00 94.25 281 GLU A CA 1
ATOM 2133 C C . GLU A 1 281 ? -34.201 2.642 4.749 1.00 94.25 281 GLU A C 1
ATOM 2135 O O . GLU A 1 281 ? -34.072 1.595 4.111 1.00 94.25 281 GLU A O 1
ATOM 2140 N N . GLY A 1 282 ? -33.654 2.807 5.959 1.00 93.38 282 GLY A N 1
ATOM 2141 C CA . GLY A 1 282 ? -32.899 1.783 6.677 1.00 93.38 282 GLY A CA 1
ATOM 2142 C C . GLY A 1 282 ? -31.397 1.769 6.395 1.00 93.38 282 GLY A C 1
ATOM 2143 O O . GLY A 1 282 ? -30.748 0.775 6.714 1.00 93.38 282 GLY A O 1
ATOM 2144 N N . CYS A 1 283 ? -30.828 2.832 5.815 1.00 95.38 283 CYS A N 1
ATOM 2145 C CA . CYS A 1 283 ? -29.373 2.962 5.747 1.00 95.38 283 CYS A CA 1
ATOM 2146 C C . CYS A 1 283 ? -28.786 3.274 7.119 1.00 95.38 283 CYS A C 1
ATOM 2148 O O . CYS A 1 283 ? -29.309 4.093 7.872 1.00 95.38 283 CYS A O 1
ATOM 2150 N N . THR A 1 284 ? -27.652 2.645 7.395 1.00 96.81 284 THR A N 1
ATOM 2151 C CA . THR A 1 284 ? -26.847 2.858 8.597 1.00 96.81 284 THR A CA 1
ATOM 2152 C C . THR A 1 284 ? -25.544 3.557 8.239 1.00 96.81 284 THR A C 1
ATOM 2154 O O . THR A 1 284 ? -24.972 3.295 7.177 1.00 96.81 284 THR A O 1
ATOM 2157 N N . ASP A 1 285 ? -25.062 4.413 9.132 1.00 98.12 285 ASP A N 1
ATOM 2158 C CA . ASP A 1 285 ? -23.840 5.191 8.941 1.00 98.12 285 ASP A CA 1
ATOM 2159 C C . ASP A 1 285 ? -22.569 4.328 8.972 1.00 98.12 285 ASP A C 1
ATOM 2161 O O . ASP A 1 285 ? -22.583 3.180 9.426 1.00 98.12 285 ASP A O 1
ATOM 2165 N N . ILE A 1 286 ? -21.458 4.872 8.467 1.00 98.75 286 ILE A N 1
ATOM 2166 C CA . ILE A 1 286 ? -20.187 4.139 8.361 1.00 98.75 286 ILE A CA 1
ATOM 2167 C C . ILE A 1 286 ? -19.675 3.726 9.749 1.00 98.75 286 ILE A C 1
ATOM 2169 O O . ILE A 1 286 ? -19.238 2.586 9.914 1.00 98.75 286 ILE A O 1
ATOM 2173 N N . ALA A 1 287 ? -19.767 4.594 10.763 1.00 98.69 287 ALA A N 1
ATOM 2174 C CA . ALA A 1 287 ? -19.345 4.270 12.127 1.00 98.69 287 ALA A CA 1
ATOM 2175 C C . ALA A 1 287 ? -20.145 3.098 12.723 1.00 98.69 287 ALA A C 1
ATOM 2177 O O . ALA A 1 287 ? -19.557 2.193 13.317 1.00 98.69 287 ALA A O 1
ATOM 2178 N N . TYR A 1 288 ? -21.463 3.059 12.514 1.00 98.44 288 TYR A N 1
ATOM 2179 C CA . TYR A 1 288 ? -22.294 1.919 12.905 1.00 98.44 288 TYR A CA 1
ATOM 2180 C C . TYR A 1 288 ? -21.847 0.635 12.185 1.00 98.44 288 TYR A C 1
ATOM 2182 O O . TYR A 1 288 ? -21.613 -0.405 12.805 1.00 98.44 288 TYR A O 1
ATOM 2190 N N . GLN A 1 289 ? -21.641 0.711 10.868 1.00 98.62 289 GLN A N 1
ATOM 2191 C CA . GLN A 1 289 ? -21.204 -0.431 10.061 1.00 98.62 289 GLN A CA 1
ATOM 2192 C C . GLN A 1 289 ? -19.813 -0.962 10.458 1.00 98.62 289 GLN A C 1
ATOM 2194 O O . GLN A 1 289 ? -19.593 -2.173 10.388 1.00 98.62 289 GLN A O 1
ATOM 2199 N N . LEU A 1 290 ? -18.901 -0.106 10.940 1.00 98.69 290 LEU A N 1
ATOM 2200 C CA . LEU A 1 290 ? -17.587 -0.505 11.471 1.00 98.69 290 LEU A CA 1
ATOM 2201 C C . LEU A 1 290 ? -17.710 -1.499 12.633 1.00 98.69 290 LEU A C 1
ATOM 2203 O O . LEU A 1 290 ? -16.929 -2.445 12.727 1.00 98.69 290 LEU A O 1
ATOM 2207 N N . VAL A 1 291 ? -18.688 -1.291 13.517 1.00 98.25 291 VAL A N 1
ATOM 2208 C CA . VAL A 1 291 ? -18.894 -2.131 14.707 1.00 98.25 291 VAL A CA 1
ATOM 2209 C C . VAL A 1 291 ? -19.690 -3.396 14.380 1.00 98.25 291 VAL A C 1
ATOM 2211 O O . VAL A 1 291 ? -19.464 -4.438 15.001 1.00 98.25 291 VAL A O 1
ATOM 2214 N N . HIS A 1 292 ? -20.596 -3.325 13.400 1.00 97.69 292 HIS A N 1
ATOM 2215 C CA . HIS A 1 292 ? -21.617 -4.354 13.192 1.00 97.69 292 HIS A CA 1
ATOM 2216 C C . HIS A 1 292 ? -21.418 -5.267 11.979 1.00 97.69 292 HIS A C 1
ATOM 2218 O O . HIS A 1 292 ? -21.852 -6.418 12.034 1.00 97.69 292 HIS A O 1
ATOM 2224 N N . ASN A 1 293 ? -20.770 -4.818 10.900 1.00 97.50 293 ASN A N 1
ATOM 2225 C CA . ASN A 1 293 ? -20.745 -5.598 9.656 1.00 97.50 293 ASN A CA 1
ATOM 2226 C C . ASN A 1 293 ? -19.726 -6.737 9.679 1.00 97.50 293 ASN A C 1
ATOM 2228 O O . ASN A 1 293 ? -20.016 -7.855 9.249 1.00 97.50 293 ASN A O 1
ATOM 2232 N N . THR A 1 294 ? -18.501 -6.446 10.119 1.00 96.94 294 THR A N 1
ATOM 2233 C CA . THR A 1 294 ? -17.405 -7.417 10.142 1.00 96.94 294 THR A CA 1
ATOM 2234 C C . THR A 1 294 ? -16.655 -7.326 11.459 1.00 96.94 294 THR A C 1
ATOM 2236 O O . THR A 1 294 ? -16.355 -6.249 11.958 1.00 96.94 294 THR A O 1
ATOM 2239 N N . ASP A 1 295 ? -16.333 -8.485 12.022 1.00 97.31 295 ASP A N 1
ATOM 2240 C CA . ASP A 1 295 ? -15.562 -8.587 13.251 1.00 97.31 295 ASP A CA 1
ATOM 2241 C C . ASP A 1 295 ? -14.071 -8.288 12.999 1.00 97.31 295 ASP A C 1
ATOM 2243 O O . ASP A 1 295 ? -13.341 -9.151 12.507 1.00 97.31 295 ASP A O 1
ATOM 2247 N N . ILE A 1 296 ? -13.643 -7.059 13.302 1.00 98.62 296 ILE A N 1
ATOM 2248 C CA . ILE A 1 296 ? -12.278 -6.564 13.074 1.00 98.62 296 ILE A CA 1
ATOM 2249 C C . ILE A 1 296 ? -11.462 -6.622 14.369 1.00 98.62 296 ILE A C 1
ATOM 2251 O O . ILE A 1 296 ? -11.892 -6.105 15.400 1.00 98.62 296 ILE A O 1
ATOM 2255 N N . ASN A 1 297 ? -10.272 -7.231 14.307 1.00 98.69 297 ASN A N 1
ATOM 2256 C CA . ASN A 1 297 ? -9.375 -7.385 15.453 1.00 98.69 297 ASN A CA 1
ATOM 2257 C C . ASN A 1 297 ? -8.669 -6.079 15.819 1.00 98.69 297 ASN A C 1
ATOM 2259 O O . ASN A 1 297 ? -8.581 -5.751 16.996 1.00 98.69 297 ASN A O 1
ATOM 2263 N N . VAL A 1 298 ? -8.154 -5.342 14.836 1.00 98.88 298 VAL A N 1
ATOM 2264 C CA . VAL A 1 298 ? -7.390 -4.112 15.090 1.00 98.88 298 VAL A CA 1
ATOM 2265 C C . VAL A 1 298 ? -7.938 -2.960 14.256 1.00 98.88 298 VAL A C 1
ATOM 2267 O O . VAL A 1 298 ? -8.020 -3.073 13.038 1.00 98.88 298 VAL A O 1
ATOM 2270 N N . ILE A 1 299 ? -8.307 -1.857 14.903 1.00 98.94 299 ILE A N 1
ATOM 2271 C CA . ILE A 1 299 ? -8.804 -0.629 14.271 1.00 98.94 299 ILE A CA 1
ATOM 2272 C C . ILE A 1 299 ? -7.975 0.527 14.824 1.00 98.94 299 ILE A C 1
ATOM 2274 O O . ILE A 1 299 ? -8.125 0.854 15.997 1.00 98.94 299 ILE A O 1
ATOM 2278 N N . LEU A 1 300 ? -7.102 1.130 14.019 1.00 98.94 300 LEU A N 1
ATOM 2279 C CA . LEU A 1 300 ? -6.227 2.230 14.435 1.00 98.94 300 LEU A CA 1
ATOM 2280 C C . LEU A 1 300 ? -6.346 3.409 13.464 1.00 98.94 300 LEU A C 1
ATOM 2282 O O . LEU A 1 300 ? -6.218 3.229 12.255 1.00 98.94 300 LEU A O 1
ATOM 2286 N N . GLY A 1 301 ? -6.582 4.607 13.988 1.00 98.81 301 GLY A N 1
ATOM 2287 C CA . GLY A 1 301 ? -6.628 5.841 13.203 1.00 98.81 301 GLY A CA 1
ATOM 2288 C C . GLY A 1 301 ? -7.291 6.974 13.969 1.00 98.81 301 GLY A C 1
ATOM 2289 O O . GLY A 1 301 ? -7.199 7.026 15.191 1.00 98.81 301 GLY A O 1
ATOM 2290 N N . GLY A 1 302 ? -7.957 7.892 13.277 1.00 98.62 302 GLY A N 1
ATOM 2291 C CA . GLY A 1 302 ? -8.772 8.934 13.905 1.00 98.62 302 GLY A CA 1
ATOM 2292 C C . GLY A 1 302 ? -10.274 8.606 13.923 1.00 98.62 302 GLY A C 1
ATOM 2293 O O . GLY A 1 302 ? -10.682 7.498 13.578 1.00 98.62 302 GLY A O 1
ATOM 2294 N N . GLY A 1 303 ? -11.122 9.578 14.262 1.00 98.38 303 GLY A N 1
ATOM 2295 C CA . GLY A 1 303 ? -12.571 9.505 14.038 1.00 98.38 303 GLY A CA 1
ATOM 2296 C C . GLY A 1 303 ? -13.428 9.350 15.296 1.00 98.38 303 GLY A C 1
ATOM 2297 O O . GLY A 1 303 ? -14.538 8.819 15.201 1.00 98.38 303 GLY A O 1
ATOM 2298 N N . ARG A 1 304 ? -12.953 9.789 16.474 1.00 98.56 304 ARG A N 1
ATOM 2299 C CA . ARG A 1 304 ? -13.705 9.691 17.744 1.00 98.56 304 ARG A CA 1
ATOM 2300 C C . ARG A 1 304 ? -15.076 10.371 17.703 1.00 98.56 304 ARG A C 1
ATOM 2302 O O . ARG A 1 304 ? -16.024 9.825 18.266 1.00 98.56 304 ARG A O 1
ATOM 2309 N N . VAL A 1 305 ? -15.219 11.522 17.029 1.00 98.12 305 VAL A N 1
ATOM 2310 C CA . VAL A 1 305 ? -16.489 12.289 17.036 1.00 98.12 305 VAL A CA 1
ATOM 2311 C C . VAL A 1 305 ? -17.672 11.474 16.497 1.00 98.12 305 VAL A C 1
ATOM 2313 O O . VAL A 1 305 ? -18.798 11.659 16.961 1.00 98.12 305 VAL A O 1
ATOM 2316 N N . TYR A 1 306 ? -17.435 10.545 15.570 1.00 98.44 306 TYR A N 1
ATOM 2317 C CA . TYR A 1 306 ? -18.485 9.722 14.953 1.00 98.44 306 TYR A CA 1
ATOM 2318 C C . TYR A 1 306 ? -18.908 8.517 15.801 1.00 98.44 306 TYR A C 1
ATOM 2320 O O . TYR A 1 306 ? -19.907 7.867 15.496 1.00 98.44 306 TYR A O 1
ATOM 2328 N N . MET A 1 307 ? -18.156 8.217 16.863 1.00 98.50 307 MET A N 1
ATOM 2329 C CA . MET A 1 307 ? -18.376 7.056 17.731 1.00 98.50 307 MET A CA 1
ATOM 2330 C C . MET A 1 307 ? -19.090 7.410 19.039 1.00 98.50 307 MET A C 1
ATOM 2332 O O . MET A 1 307 ? -19.582 6.518 19.730 1.00 98.50 307 MET A O 1
ATOM 2336 N N . LEU A 1 308 ? -19.116 8.699 19.393 1.00 98.25 308 LEU A N 1
ATOM 2337 C CA . LEU A 1 308 ? -19.572 9.195 20.687 1.00 98.25 308 LEU A CA 1
ATOM 2338 C C . LEU A 1 308 ? -20.927 9.923 20.580 1.00 98.25 308 LEU A C 1
ATOM 2340 O O . LEU A 1 308 ? -21.132 10.675 19.620 1.00 98.25 308 LEU A O 1
ATOM 2344 N N . PRO A 1 309 ? -21.812 9.784 21.590 1.00 98.19 309 PRO A N 1
ATOM 2345 C CA . PRO A 1 309 ? -23.060 10.539 21.683 1.00 98.19 309 PRO A CA 1
ATOM 2346 C C . PRO A 1 309 ? -22.841 12.050 21.623 1.00 98.19 309 PRO A C 1
ATOM 2348 O O . PRO A 1 309 ? -21.862 12.561 22.181 1.00 98.19 309 PRO A O 1
ATOM 2351 N N . GLU A 1 310 ? -23.802 12.765 21.039 1.00 96.69 310 GLU A N 1
ATOM 2352 C CA . GLU A 1 310 ? -23.836 14.225 21.051 1.00 96.69 310 GLU A CA 1
ATOM 2353 C C . GLU A 1 310 ? -23.695 14.782 22.479 1.00 96.69 310 GLU A C 1
ATOM 2355 O O . GLU A 1 310 ? -24.377 14.351 23.411 1.00 96.69 310 GLU A O 1
ATOM 2360 N N . GLY A 1 311 ? -22.767 15.728 22.655 1.00 95.31 311 GLY A N 1
ATOM 2361 C CA . GLY A 1 311 ? -22.456 16.343 23.951 1.00 95.31 311 GLY A CA 1
ATOM 2362 C C . GLY A 1 311 ? -21.407 15.606 24.795 1.00 95.31 311 GLY A C 1
ATOM 2363 O O . GLY A 1 311 ? -20.991 16.130 25.828 1.00 95.31 311 GLY A O 1
ATOM 2364 N N . THR A 1 312 ? -20.926 14.435 24.368 1.00 97.25 312 THR A N 1
ATOM 2365 C CA . THR A 1 312 ? -19.801 13.751 25.033 1.00 97.25 312 THR A CA 1
ATOM 2366 C C . THR A 1 312 ? -18.497 14.474 24.703 1.00 97.25 312 THR A C 1
ATOM 2368 O O . THR A 1 312 ? -18.140 14.544 23.531 1.00 97.25 312 THR A O 1
ATOM 2371 N N . ALA A 1 313 ? -17.793 15.015 25.701 1.00 97.56 313 ALA A N 1
ATOM 2372 C CA . ALA A 1 313 ? -16.524 15.718 25.487 1.00 97.56 313 ALA A CA 1
ATOM 2373 C C . ALA A 1 313 ? -15.421 14.767 24.990 1.00 97.56 313 ALA A C 1
ATOM 2375 O O . ALA A 1 313 ? -15.273 13.657 25.507 1.00 97.56 313 ALA A O 1
ATOM 2376 N N . ASP A 1 314 ? -14.641 15.214 24.007 1.00 97.81 314 ASP A N 1
ATOM 2377 C CA . ASP A 1 314 ? -13.471 14.490 23.515 1.00 97.81 314 ASP A CA 1
ATOM 2378 C C . ASP A 1 314 ? -12.377 14.428 24.603 1.00 97.81 314 ASP A C 1
ATOM 2380 O O . ASP A 1 314 ? -12.141 15.431 25.286 1.00 97.81 314 ASP A O 1
ATOM 2384 N N . PRO A 1 315 ? -11.711 13.270 24.800 1.00 95.94 315 PRO A N 1
ATOM 2385 C CA . PRO A 1 315 ? -10.750 13.087 25.891 1.00 95.94 315 PRO A CA 1
ATOM 2386 C C . PRO A 1 315 ? -9.502 13.971 25.781 1.00 95.94 315 PRO A C 1
ATOM 2388 O O . PRO A 1 315 ? -8.837 14.203 26.789 1.00 95.94 315 PRO A O 1
ATOM 2391 N N . GLU A 1 316 ? -9.179 14.450 24.583 1.00 96.19 316 GLU A N 1
ATOM 2392 C CA . GLU A 1 316 ? -8.001 15.273 24.315 1.00 96.19 316 GLU A CA 1
ATOM 2393 C C . GLU A 1 316 ? -8.366 16.749 24.132 1.00 96.19 316 GLU A C 1
ATOM 2395 O O . GLU A 1 316 ? -7.634 17.638 24.569 1.00 96.19 316 GLU A O 1
ATOM 2400 N N . TYR A 1 317 ? -9.545 17.012 23.559 1.00 96.38 317 TYR A N 1
ATOM 2401 C CA . TYR A 1 317 ? -10.032 18.356 23.260 1.00 96.38 317 TYR A CA 1
ATOM 2402 C C . TYR A 1 317 ? -11.383 18.625 23.946 1.00 96.38 317 TYR A C 1
ATOM 2404 O O . TYR A 1 317 ? -12.428 18.437 23.323 1.00 96.38 317 TYR A O 1
ATOM 2412 N N . PRO A 1 318 ? -11.415 19.158 25.185 1.00 91.75 318 PRO A N 1
ATOM 2413 C CA . PRO A 1 318 ? -12.654 19.319 25.964 1.00 91.75 318 PRO A CA 1
ATOM 2414 C C . PRO A 1 318 ? -13.745 20.203 25.332 1.00 91.75 318 PRO A C 1
ATOM 2416 O O . PRO A 1 318 ? -14.876 20.229 25.813 1.00 91.75 318 PRO A O 1
ATOM 2419 N N . THR A 1 319 ? -13.410 20.966 24.289 1.00 95.12 319 THR A N 1
ATOM 2420 C CA . THR A 1 319 ? -14.332 21.816 23.517 1.00 95.12 319 THR A CA 1
ATOM 2421 C C . THR A 1 319 ? -14.863 21.149 22.245 1.00 95.12 319 THR A C 1
ATOM 2423 O O . THR A 1 319 ? -15.684 21.741 21.546 1.00 95.12 319 THR A O 1
ATOM 2426 N N . THR A 1 320 ? -14.400 19.939 21.934 1.00 96.69 320 THR A N 1
ATOM 2427 C CA . THR A 1 320 ? -14.900 19.102 20.842 1.00 96.69 320 THR A CA 1
ATOM 2428 C C . THR A 1 320 ? -15.808 18.031 21.429 1.00 96.69 320 THR A C 1
ATOM 2430 O O . THR A 1 320 ? -15.505 17.466 22.478 1.00 96.69 320 THR A O 1
ATOM 2433 N N . PHE A 1 321 ? -16.927 17.751 20.764 1.00 97.50 321 PHE A N 1
ATOM 2434 C CA . PHE A 1 321 ? -17.937 16.823 21.264 1.00 97.50 321 PHE A CA 1
ATOM 2435 C C . PHE A 1 321 ? -18.244 15.727 20.245 1.00 97.50 321 PHE A C 1
ATOM 2437 O O . PHE A 1 321 ? -18.076 15.921 19.038 1.00 97.50 321 PHE A O 1
ATOM 2444 N N . GLY A 1 322 ? -18.727 14.588 20.741 1.00 97.69 322 GLY A N 1
ATOM 2445 C CA . GLY A 1 322 ? -19.364 13.561 19.923 1.00 97.69 322 GLY A CA 1
ATOM 2446 C C . GLY A 1 322 ? -20.507 14.133 19.083 1.00 97.69 322 GLY A C 1
ATOM 2447 O O . GLY A 1 322 ? -21.081 15.170 19.419 1.00 97.69 322 GLY A O 1
ATOM 2448 N N . SER A 1 323 ? -20.818 13.462 17.977 1.00 97.19 323 SER A N 1
ATOM 2449 C CA . SER A 1 323 ? -21.817 13.914 16.996 1.00 97.19 323 SER A CA 1
ATOM 2450 C C . SER A 1 323 ? -23.060 13.035 16.927 1.00 97.19 323 SER A C 1
ATOM 2452 O O . SER A 1 323 ? -24.038 13.445 16.304 1.00 97.19 323 SER A O 1
ATOM 2454 N N . ARG A 1 324 ? -23.058 11.848 17.553 1.00 97.62 324 ARG A N 1
ATOM 2455 C CA . ARG A 1 324 ? -24.129 10.871 17.334 1.00 97.62 324 ARG A CA 1
ATOM 2456 C C . ARG A 1 324 ? -25.460 11.311 17.939 1.00 97.62 324 ARG A C 1
ATOM 2458 O O . ARG A 1 324 ? -25.558 11.500 19.157 1.00 97.62 324 ARG A O 1
ATOM 2465 N N . LYS A 1 325 ? -26.499 11.430 17.109 1.00 96.94 325 LYS A N 1
ATOM 2466 C CA . LYS A 1 325 ? -27.844 11.897 17.508 1.00 96.94 325 LYS A CA 1
ATOM 2467 C C . LYS A 1 325 ? -28.690 10.771 18.098 1.00 96.94 325 LYS A C 1
ATOM 2469 O O . LYS A 1 325 ? -29.581 11.024 18.910 1.00 96.94 325 LYS A O 1
ATOM 2474 N N . ASP A 1 326 ? -28.390 9.529 17.735 1.00 95.62 326 ASP A N 1
ATOM 2475 C CA . ASP A 1 326 ? -28.999 8.315 18.284 1.00 95.62 326 ASP A CA 1
ATOM 2476 C C . ASP A 1 326 ? -28.590 8.009 19.741 1.00 95.62 326 ASP A C 1
ATOM 2478 O O . ASP A 1 326 ? -29.152 7.111 20.371 1.00 95.62 326 ASP A O 1
ATOM 2482 N N . LYS A 1 327 ? -27.656 8.796 20.298 1.00 95.62 327 LYS A N 1
ATOM 2483 C CA . LYS A 1 327 ? -27.129 8.704 21.669 1.00 95.62 327 LYS A CA 1
ATOM 2484 C C . LYS A 1 327 ? -26.385 7.401 21.972 1.00 95.62 327 LYS A C 1
ATOM 2486 O O . LYS A 1 327 ? -26.205 7.058 23.143 1.00 95.62 327 LYS A O 1
ATOM 2491 N N . THR A 1 328 ? -25.947 6.678 20.948 1.00 96.56 328 THR A N 1
ATOM 2492 C CA . THR A 1 328 ? -25.166 5.452 21.114 1.00 96.56 328 THR A CA 1
ATOM 2493 C C . THR A 1 328 ? -23.687 5.770 21.320 1.00 96.56 328 THR A C 1
ATOM 2495 O O . THR A 1 328 ? -23.140 6.702 20.733 1.00 96.56 328 THR A O 1
ATOM 2498 N N . ASN A 1 329 ? -23.033 5.000 22.193 1.00 98.19 329 ASN A N 1
ATOM 2499 C CA . ASN A 1 329 ? -21.578 4.985 22.299 1.00 98.19 329 ASN A CA 1
ATOM 2500 C C . ASN A 1 329 ? -21.064 3.706 21.640 1.00 98.19 329 ASN A C 1
ATOM 2502 O O . ASN A 1 329 ? -21.089 2.629 22.242 1.00 98.19 329 ASN A O 1
ATOM 2506 N N . LEU A 1 330 ? -20.605 3.843 20.399 1.00 98.56 330 LEU A N 1
ATOM 2507 C CA . LEU A 1 330 ? -20.161 2.722 19.577 1.00 98.56 330 LEU A CA 1
ATOM 2508 C C . LEU A 1 330 ? -18.844 2.110 20.074 1.00 98.56 330 LEU A C 1
ATOM 2510 O O . LEU A 1 330 ? -18.602 0.926 19.847 1.00 98.56 330 LEU A O 1
ATOM 2514 N N . ILE A 1 331 ? -18.014 2.872 20.799 1.00 98.44 331 ILE A N 1
ATOM 2515 C CA . ILE A 1 331 ? -16.805 2.336 21.448 1.00 98.44 331 ILE A CA 1
ATOM 2516 C C . ILE A 1 331 ? -17.208 1.371 22.568 1.00 98.44 331 ILE A C 1
ATOM 2518 O O . ILE A 1 331 ? -16.719 0.242 22.620 1.00 98.44 331 ILE A O 1
ATOM 2522 N N . ASP A 1 332 ? -18.138 1.781 23.434 1.00 98.06 332 ASP A N 1
ATOM 2523 C CA . ASP A 1 332 ? -18.625 0.931 24.528 1.00 98.06 332 ASP A CA 1
ATOM 2524 C C . ASP A 1 332 ? -19.337 -0.315 23.998 1.00 98.06 332 ASP A C 1
ATOM 2526 O O . ASP A 1 332 ? -19.201 -1.404 24.558 1.00 98.06 332 ASP A O 1
ATOM 2530 N N . GLU A 1 333 ? -20.121 -0.165 22.932 1.00 97.75 333 GLU A N 1
ATOM 2531 C CA . GLU A 1 333 ? -20.797 -1.279 22.274 1.00 97.75 333 GLU A CA 1
ATOM 2532 C C . GLU A 1 333 ? -19.805 -2.271 21.662 1.00 97.75 333 GLU A C 1
ATOM 2534 O O . GLU A 1 333 ? -19.930 -3.481 21.877 1.00 97.75 333 GLU A O 1
ATOM 2539 N N . TRP A 1 334 ? -18.776 -1.772 20.974 1.00 98.25 334 TRP A N 1
ATOM 2540 C CA . TRP A 1 334 ? -17.710 -2.613 20.450 1.00 98.25 334 TRP A CA 1
ATOM 2541 C C . TRP A 1 334 ? -16.981 -3.352 21.578 1.00 98.25 334 TRP A C 1
ATOM 2543 O O . TRP A 1 334 ? -16.833 -4.567 21.493 1.00 98.25 334 TRP A O 1
ATOM 2553 N N . LEU A 1 335 ? -16.616 -2.681 22.677 1.00 97.88 335 LEU A N 1
ATOM 2554 C CA . LEU A 1 335 ? -15.935 -3.307 23.820 1.00 97.88 335 LEU A CA 1
ATOM 2555 C C . LEU A 1 335 ? -16.769 -4.411 24.486 1.00 97.88 335 LEU A C 1
ATOM 2557 O O . LEU A 1 335 ? -16.243 -5.481 24.795 1.00 97.88 335 LEU A O 1
ATOM 2561 N N . LYS A 1 336 ? -18.073 -4.182 24.692 1.00 95.69 336 LYS A N 1
ATOM 2562 C CA . LYS A 1 336 ? -18.976 -5.141 25.362 1.00 95.69 336 LYS A CA 1
ATOM 2563 C C . LYS A 1 336 ? -19.085 -6.476 24.629 1.00 95.69 336 LYS A C 1
ATOM 2565 O O . LYS A 1 336 ? -19.299 -7.506 25.263 1.00 95.69 336 LYS A O 1
ATOM 2570 N N . ASN A 1 337 ? -18.930 -6.462 23.310 1.00 90.38 337 ASN A N 1
ATOM 2571 C CA . ASN A 1 337 ? -19.127 -7.633 22.461 1.00 90.38 337 ASN A CA 1
ATOM 2572 C C . ASN A 1 337 ? -17.845 -8.456 22.239 1.00 90.38 337 ASN A C 1
ATOM 2574 O O . ASN A 1 337 ? -17.851 -9.396 21.441 1.00 90.38 337 ASN A O 1
ATOM 2578 N N . LYS A 1 338 ? -16.739 -8.124 22.920 1.00 94.56 338 LYS A N 1
ATOM 2579 C CA . LYS A 1 338 ? -15.415 -8.719 22.686 1.00 94.56 338 LYS A CA 1
ATOM 2580 C C . LYS A 1 338 ? -14.778 -9.216 23.980 1.00 94.56 338 LYS A C 1
ATOM 2582 O O . LYS A 1 338 ? -15.092 -8.771 25.079 1.00 94.56 338 LYS A O 1
ATOM 2587 N N . LYS A 1 339 ? -13.845 -10.157 23.840 1.00 93.75 339 LYS A N 1
ATOM 2588 C CA . LYS A 1 339 ? -12.983 -10.634 24.931 1.00 93.75 339 LYS A CA 1
ATOM 2589 C C . LYS A 1 339 ? -11.587 -10.059 24.741 1.00 93.75 339 LYS A C 1
ATOM 2591 O O . LYS A 1 339 ? -11.154 -9.936 23.602 1.00 93.75 339 LYS A O 1
ATOM 2596 N N . ASN A 1 340 ? -10.906 -9.727 25.840 1.00 96.50 340 ASN A N 1
ATOM 2597 C CA . ASN A 1 340 ? -9.555 -9.148 25.823 1.00 96.50 340 ASN A CA 1
ATOM 2598 C C . ASN A 1 340 ? -9.435 -7.941 24.872 1.00 96.50 340 ASN A C 1
ATOM 2600 O O . ASN A 1 340 ? -8.495 -7.841 24.078 1.00 96.50 340 ASN A O 1
ATOM 2604 N N . ALA A 1 341 ? -10.450 -7.075 24.916 1.00 98.00 341 ALA A N 1
ATOM 2605 C CA . ALA A 1 341 ? -10.560 -5.902 24.069 1.00 98.00 341 ALA A CA 1
ATOM 2606 C C . ALA A 1 341 ? -10.129 -4.644 24.812 1.00 98.00 341 ALA A C 1
ATOM 2608 O O . ALA A 1 341 ? -10.496 -4.445 25.971 1.00 98.00 341 ALA A O 1
ATOM 2609 N N . HIS A 1 342 ? -9.381 -3.789 24.124 1.00 98.38 342 HIS A N 1
ATOM 2610 C CA . HIS A 1 342 ? -8.889 -2.534 24.673 1.00 98.38 342 HIS A CA 1
ATOM 2611 C C . HIS A 1 342 ? -9.238 -1.374 23.746 1.00 98.38 342 HIS A C 1
ATOM 2613 O O . HIS A 1 342 ? -9.118 -1.483 22.525 1.00 98.38 342 HIS A O 1
ATOM 2619 N N . TYR A 1 343 ? -9.650 -0.264 24.354 1.00 98.62 343 TYR A N 1
ATOM 2620 C CA . TYR A 1 343 ? -9.775 1.024 23.689 1.00 98.62 343 TYR A CA 1
ATOM 2621 C C . TYR A 1 343 ? -8.663 1.952 24.173 1.00 98.62 343 TYR A C 1
ATOM 2623 O O . TYR A 1 343 ? -8.429 2.060 25.380 1.00 98.62 343 TYR A O 1
ATOM 2631 N N . VAL A 1 344 ? -7.990 2.611 23.235 1.00 98.69 344 VAL A N 1
ATOM 2632 C CA . VAL A 1 344 ? -6.936 3.594 23.498 1.00 98.69 344 VAL A CA 1
ATOM 2633 C C . VAL A 1 344 ? -7.168 4.840 22.648 1.00 98.69 344 VAL A C 1
ATOM 2635 O O . VAL A 1 344 ? -7.741 4.765 21.564 1.00 98.69 344 VAL A O 1
ATOM 2638 N N . TRP A 1 345 ? -6.725 5.996 23.127 1.00 98.25 345 TRP A N 1
ATOM 2639 C CA . TRP A 1 345 ? -6.873 7.261 22.397 1.00 98.25 345 TRP A CA 1
ATOM 2640 C C . TRP A 1 345 ? -5.592 8.092 22.335 1.00 98.25 345 TRP A C 1
ATOM 2642 O O . TRP A 1 345 ? -5.590 9.144 21.716 1.00 98.25 345 TRP A O 1
ATOM 2652 N N . ASN A 1 346 ? -4.495 7.620 22.935 1.00 98.38 346 ASN A N 1
ATOM 2653 C CA . ASN A 1 346 ? -3.183 8.258 22.836 1.00 98.38 346 ASN A CA 1
ATOM 2654 C C . ASN A 1 346 ? -2.052 7.224 22.748 1.00 98.38 346 ASN A C 1
ATOM 2656 O O . ASN A 1 346 ? -2.224 6.036 23.046 1.00 98.38 346 ASN A O 1
ATOM 2660 N N . LYS A 1 347 ? -0.867 7.703 22.380 1.00 98.19 347 LYS A N 1
ATOM 2661 C CA . LYS A 1 347 ? 0.356 6.922 22.201 1.00 98.19 347 LYS A CA 1
ATOM 2662 C C . LYS A 1 347 ? 0.805 6.192 23.461 1.00 98.19 347 LYS A C 1
ATOM 2664 O O . LYS A 1 347 ? 1.234 5.045 23.382 1.00 98.19 347 LYS A O 1
ATOM 2669 N N . THR A 1 348 ? 0.689 6.812 24.634 1.00 98.06 348 THR A N 1
ATOM 2670 C CA . THR A 1 348 ? 1.097 6.167 25.894 1.00 98.06 348 THR A CA 1
ATOM 2671 C C . THR A 1 348 ? 0.234 4.939 26.178 1.00 98.06 348 THR A C 1
ATOM 2673 O O . THR A 1 348 ? 0.752 3.873 26.507 1.00 98.06 348 THR A O 1
ATOM 2676 N N . GLN A 1 349 ? -1.081 5.055 25.996 1.00 98.50 349 GLN A N 1
ATOM 2677 C CA . GLN A 1 349 ? -1.998 3.926 26.114 1.00 98.50 349 GLN A CA 1
ATOM 2678 C C . GLN A 1 349 ? -1.713 2.861 25.053 1.00 98.50 349 GLN A C 1
ATOM 2680 O O . GLN A 1 349 ? -1.645 1.690 25.413 1.00 98.50 349 GLN A O 1
ATOM 2685 N N . LEU A 1 350 ? -1.482 3.249 23.789 1.00 98.62 350 LEU A N 1
ATOM 2686 C CA . LEU A 1 350 ? -1.110 2.319 22.713 1.00 98.62 350 LEU A CA 1
ATOM 2687 C C . LEU A 1 350 ? 0.154 1.519 23.061 1.00 98.62 350 LEU A C 1
ATOM 2689 O O . LEU A 1 350 ? 0.185 0.299 22.902 1.00 98.62 350 LEU A O 1
ATOM 2693 N N . ASN A 1 351 ? 1.185 2.193 23.567 1.00 98.06 351 ASN A N 1
ATOM 2694 C CA . ASN A 1 351 ? 2.446 1.567 23.956 1.00 98.06 351 ASN A CA 1
ATOM 2695 C C . ASN A 1 351 ? 2.264 0.568 25.102 1.00 98.06 351 ASN A C 1
ATOM 2697 O O . ASN A 1 351 ? 2.900 -0.483 25.090 1.00 98.06 351 ASN A O 1
ATOM 2701 N N . ASN A 1 352 ? 1.358 0.862 26.037 1.00 98.12 352 ASN A N 1
ATOM 2702 C CA . ASN A 1 352 ? 1.051 0.006 27.182 1.00 98.12 352 ASN A CA 1
ATOM 2703 C C . ASN A 1 352 ? 0.150 -1.197 26.844 1.00 98.12 352 ASN A C 1
ATOM 2705 O O . ASN A 1 352 ? -0.082 -2.033 27.719 1.00 98.12 352 ASN A O 1
ATOM 2709 N N . VAL A 1 353 ? -0.367 -1.306 25.614 1.00 98.38 353 VAL A N 1
ATOM 2710 C CA . VAL A 1 353 ? -1.105 -2.498 25.170 1.00 98.38 353 VAL A CA 1
ATOM 2711 C C . VAL A 1 353 ? -0.146 -3.683 25.068 1.00 98.38 353 VAL A C 1
ATOM 2713 O O . VAL A 1 353 ? 0.785 -3.654 24.259 1.00 98.38 353 VAL A O 1
ATOM 2716 N N . ASP A 1 354 ? -0.426 -4.728 25.850 1.00 97.75 354 ASP A N 1
ATOM 2717 C CA . ASP A 1 354 ? 0.253 -6.024 25.790 1.00 97.75 354 ASP A CA 1
ATOM 2718 C C . ASP A 1 354 ? -0.268 -6.844 24.605 1.00 97.75 354 ASP A C 1
ATOM 2720 O O . ASP A 1 354 ? -1.326 -7.479 24.659 1.00 97.75 354 ASP A O 1
ATOM 2724 N N . GLU A 1 355 ? 0.506 -6.863 23.523 1.00 97.19 355 GLU A N 1
ATOM 2725 C CA . GLU A 1 355 ? 0.106 -7.489 22.265 1.00 97.19 355 GLU A CA 1
ATOM 2726 C C . GLU A 1 355 ? -0.135 -8.993 22.406 1.00 97.19 355 GLU A C 1
ATOM 2728 O O . GLU A 1 355 ? -0.924 -9.566 21.653 1.00 97.19 355 GLU A O 1
ATOM 2733 N N . LYS A 1 356 ? 0.506 -9.645 23.386 1.00 95.56 356 LYS A N 1
ATOM 2734 C CA . LYS A 1 356 ? 0.360 -11.088 23.608 1.00 95.56 356 LYS A CA 1
ATOM 2735 C C . LYS A 1 356 ? -1.039 -11.422 24.110 1.00 95.56 356 LYS A C 1
ATOM 2737 O O . LYS A 1 356 ? -1.644 -12.381 23.629 1.00 95.56 356 LYS A O 1
ATOM 2742 N N . ASN A 1 357 ? -1.573 -10.599 25.008 1.00 96.62 357 ASN A N 1
ATOM 2743 C CA . ASN A 1 357 ? -2.832 -10.858 25.706 1.00 96.62 357 ASN A CA 1
ATOM 2744 C C . ASN A 1 357 ? -4.030 -10.070 25.155 1.00 96.62 357 ASN A C 1
ATOM 2746 O O . ASN A 1 357 ? -5.159 -10.360 25.533 1.00 96.62 357 ASN A O 1
ATOM 2750 N N . THR A 1 358 ? -3.819 -9.115 24.247 1.00 98.31 358 THR A N 1
ATOM 2751 C CA . THR A 1 358 ? -4.898 -8.355 23.595 1.00 98.31 358 THR A CA 1
ATOM 2752 C C . THR A 1 358 ? -5.382 -9.037 22.317 1.00 98.31 358 THR A C 1
ATOM 2754 O O . THR A 1 358 ? -4.600 -9.225 21.390 1.00 98.31 358 THR A O 1
ATOM 2757 N N . ASP A 1 359 ? -6.667 -9.386 22.233 1.00 97.94 359 ASP A N 1
ATOM 2758 C CA . ASP A 1 359 ? -7.260 -10.012 21.033 1.00 97.94 359 ASP A CA 1
ATOM 2759 C C . ASP A 1 359 ? -7.944 -8.995 20.111 1.00 97.94 359 ASP A C 1
ATOM 2761 O O . ASP A 1 359 ? -8.055 -9.219 18.899 1.00 97.94 359 ASP A O 1
ATOM 2765 N N . TYR A 1 360 ? -8.389 -7.879 20.699 1.00 98.75 360 TYR A N 1
ATOM 2766 C CA . TYR A 1 360 ? -9.040 -6.780 20.004 1.00 98.75 360 TYR A CA 1
ATOM 2767 C C . TYR A 1 360 ? -8.488 -5.434 20.476 1.00 98.75 360 TYR A C 1
ATOM 2769 O O . TYR A 1 360 ? -8.429 -5.164 21.676 1.00 98.75 360 TYR A O 1
ATOM 2777 N N . LEU A 1 361 ? -8.127 -4.563 19.538 1.00 98.88 361 LEU A N 1
ATOM 2778 C CA . LEU A 1 361 ? -7.644 -3.217 19.828 1.00 98.88 361 LEU A CA 1
ATOM 2779 C C . LEU A 1 361 ? -8.362 -2.186 18.957 1.00 98.88 361 LEU A C 1
ATOM 2781 O O . LEU A 1 361 ? -8.304 -2.264 17.733 1.00 98.88 361 LEU A O 1
ATOM 2785 N N . MET A 1 362 ? -8.983 -1.198 19.597 1.00 98.88 362 MET A N 1
ATOM 2786 C CA . MET A 1 362 ? -9.474 0.012 18.941 1.00 98.88 362 MET A CA 1
ATOM 2787 C C . MET A 1 362 ? -8.677 1.211 19.457 1.00 98.88 362 MET A C 1
ATOM 2789 O O . MET A 1 362 ? -8.709 1.519 20.645 1.00 98.88 362 MET A O 1
ATOM 2793 N N . GLY A 1 363 ? -7.946 1.872 18.570 1.00 98.81 363 GLY A N 1
ATOM 2794 C CA . GLY A 1 363 ? -7.157 3.064 18.849 1.00 98.81 363 GLY A CA 1
ATOM 2795 C C . GLY A 1 363 ? -7.650 4.234 18.014 1.00 98.81 363 GLY A C 1
ATOM 2796 O O . GLY A 1 363 ? -7.467 4.219 16.800 1.00 98.81 363 GLY A O 1
ATOM 2797 N N . LEU A 1 364 ? -8.279 5.225 18.647 1.00 98.81 364 LEU A N 1
ATOM 2798 C CA . LEU A 1 364 ? -8.790 6.417 17.964 1.00 98.81 364 LEU A CA 1
ATOM 2799 C C . LEU A 1 364 ? -8.076 7.661 18.497 1.00 98.81 364 LEU A C 1
ATOM 2801 O O . LEU A 1 364 ? -8.383 8.130 19.593 1.00 98.81 364 LEU A O 1
ATOM 2805 N N . PHE A 1 365 ? -7.108 8.170 17.740 1.00 98.56 365 PHE A N 1
ATOM 2806 C CA . PHE A 1 365 ? -6.092 9.115 18.220 1.00 98.56 365 PHE A CA 1
ATOM 2807 C C . PHE A 1 365 ? -6.440 10.587 18.019 1.00 98.56 365 PHE A C 1
ATOM 2809 O O . PHE A 1 365 ? -5.943 11.413 18.761 1.00 98.56 365 PHE A O 1
ATOM 2816 N N . GLU A 1 366 ? -7.402 10.912 17.158 1.00 98.44 366 GLU A N 1
ATOM 2817 C CA . GLU A 1 366 ? -7.901 12.283 16.977 1.00 98.44 366 GLU A CA 1
ATOM 2818 C C . GLU A 1 366 ? -9.437 12.285 16.822 1.00 98.44 366 GLU A C 1
ATOM 2820 O O . GLU A 1 366 ? -10.025 11.251 16.463 1.00 98.44 366 GLU A O 1
ATOM 2825 N N . PRO A 1 367 ? -10.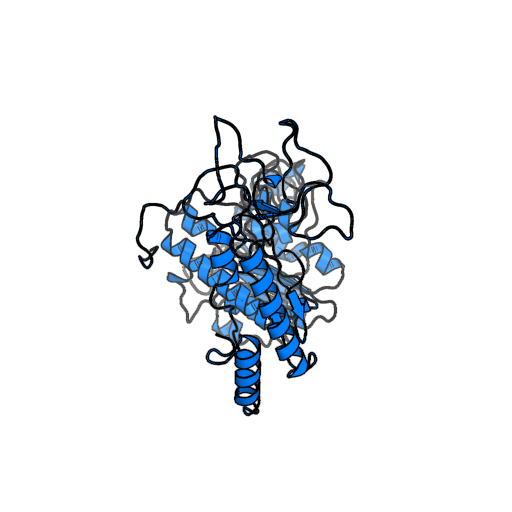132 13.422 17.055 1.00 98.25 367 PRO A N 1
ATOM 2826 C CA . PRO A 1 367 ? -11.568 13.517 16.834 1.00 98.25 367 PRO A CA 1
ATOM 2827 C C . PRO A 1 367 ? -11.932 13.159 15.392 1.00 98.25 367 PRO A C 1
ATOM 2829 O O . PRO A 1 367 ? -12.831 12.349 15.173 1.00 98.25 367 PRO A O 1
ATOM 2832 N N . LYS A 1 368 ? -11.223 13.723 14.409 1.00 97.56 368 LYS A N 1
ATOM 2833 C CA . LYS A 1 368 ? -11.414 13.448 12.978 1.00 97.56 368 LYS A CA 1
ATOM 2834 C C . LYS A 1 368 ? -10.192 12.724 12.427 1.00 97.56 368 LYS A C 1
ATOM 2836 O O . LYS A 1 368 ? -9.883 11.650 12.909 1.00 97.56 368 LYS A O 1
ATOM 2841 N N . ASP A 1 369 ? -9.535 13.273 11.420 1.00 98.25 369 ASP A N 1
ATOM 2842 C CA . ASP A 1 369 ? -8.317 12.720 10.838 1.00 98.25 369 ASP A CA 1
ATOM 2843 C C . ASP A 1 369 ? -7.135 12.977 11.787 1.00 98.25 369 ASP A C 1
ATOM 2845 O O . ASP A 1 369 ? -7.196 13.910 12.593 1.00 98.25 369 ASP A O 1
ATOM 2849 N N . THR A 1 370 ? -6.077 12.160 11.735 1.00 98.06 370 THR A N 1
ATOM 2850 C CA . THR A 1 370 ? -4.917 12.382 12.614 1.00 98.06 370 THR A CA 1
ATOM 2851 C C . THR A 1 370 ? -4.204 13.699 12.256 1.00 98.06 370 THR A C 1
ATOM 2853 O O . THR A 1 370 ? -4.501 14.326 11.232 1.00 98.06 370 THR A O 1
ATOM 2856 N N . ARG A 1 371 ? -3.207 14.136 13.033 1.00 97.38 371 ARG A N 1
ATOM 2857 C CA . ARG A 1 371 ? -2.308 15.243 12.634 1.00 97.38 371 ARG A CA 1
ATOM 2858 C C . ARG A 1 371 ? -1.314 14.799 11.568 1.00 97.38 371 ARG A C 1
ATOM 2860 O O . ARG A 1 371 ? -0.946 13.627 11.548 1.00 97.38 371 ARG A O 1
ATOM 2867 N N . TYR A 1 372 ? -0.952 15.681 10.631 1.00 98.06 372 TYR A N 1
ATOM 2868 C CA . TYR A 1 372 ? 0.129 15.392 9.677 1.00 98.06 372 TYR A CA 1
ATOM 2869 C C . TYR A 1 372 ? 1.413 15.062 10.436 1.00 98.06 372 TYR A C 1
ATOM 2871 O O . TYR A 1 372 ? 1.638 15.629 11.501 1.00 98.06 372 TYR A O 1
ATOM 2879 N N . GLU A 1 373 ? 2.277 14.219 9.884 1.00 96.62 373 GLU A N 1
ATOM 2880 C CA . GLU A 1 373 ? 3.544 13.809 10.493 1.00 96.62 373 GLU A CA 1
ATOM 2881 C C . GLU A 1 373 ? 4.421 15.013 10.859 1.00 96.62 373 GLU A C 1
ATOM 2883 O O . GLU A 1 373 ? 5.068 15.020 11.904 1.00 96.62 373 GLU A O 1
ATOM 2888 N N . LEU A 1 374 ? 4.398 16.068 10.040 1.00 95.69 374 LEU A N 1
ATOM 2889 C CA . LEU A 1 374 ? 5.105 17.323 10.317 1.00 95.69 374 LEU A CA 1
ATOM 2890 C C . LEU A 1 374 ? 4.610 18.058 11.570 1.00 95.69 374 LEU A C 1
ATOM 2892 O O . LEU A 1 374 ? 5.414 18.702 12.242 1.00 95.69 374 LEU A O 1
ATOM 2896 N N . ASP A 1 375 ? 3.318 17.950 11.875 1.00 96.69 375 ASP A N 1
ATOM 2897 C CA . ASP A 1 375 ? 2.660 18.628 12.997 1.00 96.69 375 ASP A CA 1
ATOM 2898 C C . ASP A 1 375 ? 2.351 17.673 14.158 1.00 96.69 375 ASP A C 1
ATOM 2900 O O . ASP A 1 375 ? 1.755 18.074 15.162 1.00 96.69 375 ASP A O 1
ATOM 2904 N N . ARG A 1 376 ? 2.705 16.391 14.020 1.00 95.88 376 ARG A N 1
ATOM 2905 C CA . ARG A 1 376 ? 2.339 15.346 14.968 1.00 95.88 376 ARG A CA 1
ATOM 2906 C C . ARG A 1 376 ? 3.018 15.597 16.307 1.00 95.88 376 ARG A C 1
ATOM 2908 O O . ARG A 1 376 ? 4.243 15.729 16.391 1.00 95.88 376 ARG A O 1
ATOM 2915 N N . ASN A 1 377 ? 2.234 15.581 17.381 1.00 95.38 377 ASN A N 1
ATOM 2916 C CA . ASN A 1 377 ? 2.800 15.599 18.717 1.00 95.38 377 ASN A CA 1
ATOM 2917 C C . ASN A 1 377 ? 3.346 14.204 19.044 1.00 95.38 377 ASN A C 1
ATOM 2919 O O . ASN A 1 377 ? 2.609 13.257 19.300 1.00 95.38 377 ASN A O 1
ATOM 2923 N N . GLN A 1 378 ? 4.671 14.078 19.058 1.00 93.25 378 GLN A N 1
ATOM 2924 C CA . GLN A 1 378 ? 5.340 12.788 19.228 1.00 93.25 378 GLN A CA 1
ATOM 2925 C C . GLN A 1 378 ? 5.108 12.129 20.598 1.00 93.25 378 GLN A C 1
ATOM 2927 O O . GLN A 1 378 ? 5.392 10.933 20.733 1.00 93.25 378 GLN A O 1
ATOM 2932 N N . GLU A 1 379 ? 4.612 12.879 21.591 1.00 92.38 379 GLU A N 1
ATOM 2933 C CA . GLU A 1 379 ? 4.270 12.378 22.926 1.00 92.38 379 GLU A CA 1
ATOM 2934 C C . GLU A 1 379 ? 2.853 11.788 22.985 1.00 92.38 379 GLU A C 1
ATOM 2936 O O . GLU A 1 379 ? 2.647 10.746 23.617 1.00 92.38 379 GLU A O 1
ATOM 2941 N N . THR A 1 380 ? 1.878 12.430 22.332 1.00 93.38 380 THR A N 1
ATOM 2942 C CA . THR A 1 380 ? 0.453 12.060 22.410 1.00 93.38 380 THR A CA 1
ATOM 2943 C C . THR A 1 380 ? -0.009 11.200 21.243 1.00 93.38 380 THR A C 1
ATOM 2945 O O . THR A 1 380 ? -0.841 10.319 21.455 1.00 93.38 380 THR A O 1
ATOM 2948 N N . ASP A 1 381 ? 0.579 11.367 20.059 1.00 96.88 381 ASP A N 1
ATOM 2949 C CA . ASP A 1 381 ? 0.117 10.751 18.818 1.00 96.88 381 ASP A CA 1
ATOM 2950 C C . ASP A 1 381 ? 1.101 9.700 18.292 1.00 96.88 381 ASP A C 1
ATOM 2952 O O . ASP A 1 381 ? 2.283 10.005 18.068 1.00 96.88 381 ASP A O 1
ATOM 2956 N N . PRO A 1 382 ? 0.653 8.455 18.054 1.00 98.25 382 PRO A N 1
ATOM 2957 C CA . PRO A 1 382 ? 1.486 7.455 17.404 1.00 98.25 382 PRO A CA 1
ATOM 2958 C C . PRO A 1 382 ? 1.683 7.788 15.919 1.00 98.25 382 PRO A C 1
ATOM 2960 O O . PRO A 1 382 ? 0.769 8.282 15.259 1.00 98.25 382 PRO A O 1
ATOM 2963 N N . SER A 1 383 ? 2.866 7.497 15.381 1.00 98.50 383 SER A N 1
ATOM 2964 C CA . SER A 1 383 ? 3.092 7.560 13.931 1.00 98.50 383 SER A CA 1
ATOM 2965 C C . SER A 1 383 ? 2.385 6.404 13.211 1.00 98.50 383 SER A C 1
ATOM 2967 O O . SER A 1 383 ? 1.984 5.417 13.843 1.00 98.50 383 SER A O 1
ATOM 2969 N N . LEU A 1 384 ? 2.256 6.484 11.881 1.00 98.69 384 LEU A N 1
ATOM 2970 C CA . LEU A 1 384 ? 1.703 5.377 11.095 1.00 98.69 384 LEU A CA 1
ATOM 2971 C C . LEU A 1 384 ? 2.519 4.094 11.290 1.00 98.69 384 LEU A C 1
ATOM 2973 O O . LEU A 1 384 ? 1.946 3.023 11.505 1.00 98.69 384 LEU A O 1
ATOM 2977 N N . THR A 1 385 ? 3.848 4.221 11.301 1.00 98.56 385 THR A N 1
ATOM 2978 C CA . THR A 1 385 ? 4.773 3.118 11.585 1.00 98.56 385 THR A CA 1
ATOM 2979 C C . THR A 1 385 ? 4.478 2.462 12.940 1.00 98.56 385 THR A C 1
ATOM 2981 O O . THR A 1 385 ? 4.386 1.236 13.026 1.00 98.56 385 THR A O 1
ATOM 2984 N N . GLU A 1 386 ? 4.269 3.260 13.994 1.00 98.69 386 GLU A N 1
ATOM 2985 C CA . GLU A 1 386 ? 3.982 2.762 15.349 1.00 98.69 386 GLU A CA 1
ATOM 2986 C C . GLU A 1 386 ? 2.619 2.051 15.428 1.00 98.69 386 GLU A C 1
ATOM 2988 O O . GLU A 1 386 ? 2.508 0.974 16.026 1.00 98.69 386 GLU A O 1
ATOM 2993 N N . MET A 1 387 ? 1.582 2.615 14.796 1.00 98.81 387 MET A N 1
ATOM 2994 C CA . MET A 1 387 ? 0.256 1.990 14.726 1.00 98.81 387 MET A CA 1
ATOM 2995 C C . MET A 1 387 ? 0.301 0.657 13.972 1.00 98.81 387 MET A C 1
ATOM 2997 O O . MET A 1 387 ? -0.210 -0.359 14.451 1.00 98.81 387 MET A O 1
ATOM 3001 N N . MET A 1 388 ? 0.942 0.638 12.806 1.00 98.50 388 MET A N 1
ATOM 3002 C CA . MET A 1 388 ? 1.045 -0.549 11.966 1.00 98.50 388 MET A CA 1
ATOM 3003 C C . MET A 1 388 ? 1.840 -1.666 12.654 1.00 98.50 388 MET A C 1
ATOM 3005 O O . MET A 1 388 ? 1.396 -2.816 12.658 1.00 98.50 388 MET A O 1
ATOM 3009 N N . GLU A 1 389 ? 2.967 -1.348 13.294 1.00 98.75 389 GLU A N 1
ATOM 3010 C CA . GLU A 1 389 ? 3.729 -2.328 14.073 1.00 98.75 389 GLU A CA 1
ATOM 3011 C C . GLU A 1 389 ? 2.865 -2.972 15.166 1.00 98.75 389 GLU A C 1
ATOM 3013 O O . GLU A 1 389 ? 2.864 -4.200 15.318 1.00 98.75 389 GLU A O 1
ATOM 3018 N N . LYS A 1 390 ? 2.096 -2.164 15.909 1.00 98.69 390 LYS A N 1
ATOM 3019 C CA . LYS A 1 390 ? 1.199 -2.679 16.948 1.00 98.69 390 LYS A CA 1
ATOM 3020 C C . LYS A 1 390 ? 0.136 -3.608 16.355 1.00 98.69 390 LYS A C 1
ATOM 3022 O O . LYS A 1 390 ? -0.132 -4.669 16.923 1.00 98.69 390 LYS A O 1
ATOM 3027 N N . ALA A 1 391 ? -0.424 -3.252 15.199 1.00 98.81 391 ALA A N 1
ATOM 3028 C CA . ALA A 1 391 ? -1.389 -4.088 14.497 1.00 98.81 391 ALA A CA 1
ATOM 3029 C C . ALA A 1 391 ? -0.790 -5.440 14.086 1.00 98.81 391 ALA A C 1
ATOM 3031 O O . ALA A 1 391 ? -1.364 -6.476 14.421 1.00 98.81 391 ALA A O 1
ATOM 3032 N N . ILE A 1 392 ? 0.382 -5.459 13.439 1.00 98.75 392 ILE A N 1
ATOM 3033 C CA . ILE A 1 392 ? 1.040 -6.709 13.017 1.00 98.75 392 ILE A CA 1
ATOM 3034 C C . ILE A 1 392 ? 1.322 -7.609 14.227 1.00 98.75 392 ILE A C 1
ATOM 3036 O O . ILE A 1 392 ? 1.040 -8.809 14.185 1.00 98.75 392 ILE A O 1
ATOM 3040 N N . LYS A 1 393 ? 1.814 -7.051 15.338 1.00 98.50 393 LYS A N 1
ATOM 3041 C CA . LYS A 1 393 ? 2.104 -7.823 16.558 1.00 98.50 393 LYS A CA 1
ATOM 3042 C C . LYS A 1 393 ? 0.868 -8.500 17.158 1.00 98.50 393 LYS A C 1
ATOM 3044 O O . LYS A 1 393 ? 0.970 -9.623 17.640 1.00 98.50 393 LYS A O 1
ATOM 3049 N N . ILE A 1 394 ? -0.295 -7.853 17.108 1.00 98.62 394 ILE A N 1
ATOM 3050 C CA . ILE A 1 394 ? -1.554 -8.438 17.595 1.00 98.62 394 ILE A CA 1
ATOM 3051 C C . ILE A 1 394 ? -2.097 -9.467 16.594 1.00 98.62 394 ILE A C 1
ATOM 3053 O O . ILE A 1 394 ? -2.501 -10.565 16.982 1.00 98.62 394 ILE A O 1
ATOM 3057 N N . LEU A 1 395 ? -2.102 -9.129 15.302 1.00 98.62 395 LEU A N 1
ATOM 3058 C CA . LEU A 1 395 ? -2.703 -9.949 14.247 1.00 98.62 395 LEU A CA 1
ATOM 3059 C C . LEU A 1 395 ? -1.906 -11.229 13.950 1.00 98.62 395 LEU A C 1
ATOM 3061 O O . LEU A 1 395 ? -2.513 -12.271 13.692 1.00 98.62 395 LEU A O 1
ATOM 3065 N N . SER A 1 396 ? -0.573 -11.172 14.038 1.00 98.00 396 SER A N 1
ATOM 3066 C CA . SER A 1 396 ? 0.339 -12.307 13.798 1.00 98.00 396 SER A CA 1
ATOM 3067 C C . SER A 1 396 ? 0.168 -13.461 14.788 1.00 98.00 396 SER A C 1
ATOM 3069 O O . SER A 1 396 ? 0.605 -14.576 14.514 1.00 98.00 396 SER A O 1
ATOM 3071 N N . LYS A 1 397 ? -0.533 -13.242 15.908 1.00 97.50 397 LYS A N 1
ATOM 3072 C CA . LYS A 1 397 ? -0.888 -14.310 16.852 1.00 97.50 397 LYS A CA 1
ATOM 3073 C C . LYS A 1 397 ? -1.790 -15.386 16.246 1.00 97.50 397 LYS A C 1
ATOM 3075 O O . LYS A 1 397 ? -1.838 -16.496 16.772 1.00 97.50 397 LYS A O 1
ATOM 3080 N N . ASN A 1 398 ? -2.553 -15.066 15.200 1.00 98.00 398 ASN A N 1
ATOM 3081 C CA . ASN A 1 398 ? -3.467 -16.026 14.593 1.00 98.00 398 ASN A CA 1
ATOM 3082 C C . ASN A 1 398 ? -2.712 -16.950 13.619 1.00 98.00 398 ASN A C 1
ATOM 3084 O O . ASN A 1 398 ? -2.253 -16.474 12.580 1.00 98.00 398 ASN A O 1
ATOM 3088 N N . PRO A 1 399 ? -2.641 -18.271 13.881 1.00 97.50 399 PRO A N 1
ATOM 3089 C CA . PRO A 1 399 ? -1.911 -19.208 13.026 1.00 97.50 399 PRO A CA 1
ATOM 3090 C C . PRO A 1 399 ? -2.535 -19.377 11.633 1.00 97.50 399 PRO A C 1
ATOM 3092 O O . PRO A 1 399 ? -1.867 -19.852 10.721 1.00 97.50 399 PRO A O 1
ATOM 3095 N N . ASN A 1 400 ? -3.795 -18.970 11.436 1.00 97.44 400 ASN A N 1
ATOM 3096 C CA . ASN A 1 400 ? -4.416 -18.943 10.110 1.00 97.44 400 ASN A CA 1
ATOM 3097 C C . ASN A 1 400 ? -3.934 -17.750 9.264 1.00 97.44 400 ASN A C 1
ATOM 3099 O O . ASN A 1 400 ? -4.307 -17.640 8.093 1.00 97.44 400 ASN A O 1
ATOM 3103 N N . GLY A 1 401 ? -3.126 -16.851 9.832 1.00 98.12 401 GLY A N 1
ATOM 3104 C CA . GLY A 1 401 ? -2.656 -15.611 9.224 1.00 98.12 401 GLY A CA 1
ATOM 3105 C C . GLY A 1 401 ? -3.634 -14.449 9.399 1.00 98.12 401 GLY A C 1
ATOM 3106 O O . GLY A 1 401 ? -4.661 -14.556 10.081 1.00 98.12 401 GLY A O 1
ATOM 3107 N N . PHE A 1 402 ? -3.323 -13.326 8.753 1.00 98.81 402 PHE A N 1
ATOM 3108 C CA . PHE A 1 402 ? -4.111 -12.103 8.853 1.00 98.81 402 PHE A CA 1
ATOM 3109 C C . PHE A 1 402 ? -4.240 -11.351 7.524 1.00 98.81 402 PHE A C 1
ATOM 3111 O O . PHE A 1 402 ? -3.539 -11.642 6.559 1.00 98.81 402 PHE A O 1
ATOM 3118 N N . TYR A 1 403 ? -5.170 -10.399 7.487 1.00 98.81 403 TYR A N 1
ATOM 3119 C CA . TYR A 1 403 ? -5.248 -9.343 6.479 1.00 98.81 403 TYR A CA 1
ATOM 3120 C C . TYR A 1 403 ? -5.123 -7.991 7.183 1.00 98.81 403 TYR A C 1
ATOM 3122 O O . TYR A 1 403 ? -5.802 -7.757 8.184 1.00 98.81 403 TYR A O 1
ATOM 3130 N N . LEU A 1 404 ? -4.271 -7.108 6.676 1.00 98.88 404 LEU A N 1
ATOM 3131 C CA . LEU A 1 404 ? -4.055 -5.780 7.240 1.00 98.88 404 LEU A CA 1
ATOM 3132 C C . LEU A 1 404 ? -4.120 -4.744 6.119 1.00 98.88 404 LEU A C 1
ATOM 3134 O O . LEU A 1 404 ? -3.387 -4.852 5.140 1.00 98.88 404 LEU A O 1
ATOM 3138 N N . PHE A 1 405 ? -4.994 -3.755 6.281 1.00 98.88 405 PHE A N 1
ATOM 3139 C CA . PHE A 1 405 ? -5.041 -2.562 5.442 1.00 98.88 405 PHE A CA 1
ATOM 3140 C C . PHE A 1 405 ? -4.336 -1.407 6.161 1.00 98.88 405 PHE A C 1
ATOM 3142 O O . PHE A 1 405 ? -4.616 -1.170 7.338 1.00 98.88 405 PHE A O 1
ATOM 3149 N N . VAL A 1 406 ? -3.434 -0.716 5.460 1.00 98.75 406 VAL A N 1
ATOM 3150 C CA . VAL A 1 406 ? -2.655 0.422 5.971 1.00 98.75 406 VAL A CA 1
ATOM 3151 C C . VAL A 1 406 ? -2.764 1.572 4.972 1.00 98.75 406 VAL A C 1
ATOM 3153 O O . VAL A 1 406 ? -2.501 1.366 3.790 1.00 98.75 406 VAL A O 1
ATOM 3156 N N . GLU A 1 407 ? -3.146 2.759 5.433 1.00 98.62 407 GLU A N 1
ATOM 3157 C CA . GLU A 1 407 ? -3.328 3.955 4.600 1.00 98.62 407 GLU A CA 1
ATOM 3158 C C . GLU A 1 407 ? -2.662 5.184 5.228 1.00 98.62 407 GLU A C 1
ATOM 3160 O O . GLU A 1 407 ? -2.665 5.349 6.450 1.00 98.62 407 GLU A O 1
ATOM 3165 N N . ASP A 1 408 ? -2.172 6.077 4.369 1.00 96.88 408 ASP A N 1
ATOM 3166 C CA . ASP A 1 408 ? -1.773 7.430 4.740 1.00 96.88 408 ASP A CA 1
ATOM 3167 C C . ASP A 1 408 ? -2.601 8.502 3.984 1.00 96.88 408 ASP A C 1
ATOM 3169 O O . ASP A 1 408 ? -3.115 8.257 2.894 1.00 96.88 408 ASP A O 1
ATOM 3173 N N . LYS A 1 409 ? -2.720 9.710 4.540 1.00 94.12 409 LYS A N 1
ATOM 3174 C CA . LYS A 1 409 ? -3.503 10.861 4.057 1.00 94.12 409 LYS A CA 1
ATOM 3175 C C . LYS A 1 409 ? -2.708 11.803 3.146 1.00 94.12 409 LYS A C 1
ATOM 3177 O O . LYS A 1 409 ? -2.994 13.001 3.091 1.00 94.12 409 LYS A O 1
ATOM 3182 N N . ILE A 1 410 ? -1.736 11.270 2.406 1.00 96.62 410 ILE A N 1
ATOM 3183 C CA . ILE A 1 410 ? -0.954 11.986 1.374 1.00 96.62 410 ILE A CA 1
ATOM 3184 C C . ILE A 1 410 ? -1.874 12.843 0.480 1.00 96.62 410 ILE A C 1
ATOM 3186 O O . ILE A 1 410 ? -1.567 13.994 0.159 1.00 96.62 410 ILE A O 1
ATOM 3190 N N . ASP A 1 411 ? -3.042 12.287 0.151 1.00 95.62 411 ASP A N 1
ATOM 3191 C CA . ASP A 1 411 ? -4.148 12.909 -0.577 1.00 95.62 411 ASP A CA 1
ATOM 3192 C C . ASP A 1 411 ? -4.552 14.298 -0.047 1.00 95.62 411 ASP A C 1
ATOM 3194 O O . ASP A 1 411 ? -4.657 15.257 -0.816 1.00 95.62 411 ASP A O 1
ATOM 3198 N N . HIS A 1 412 ? -4.702 14.448 1.271 1.00 96.62 412 HIS A N 1
ATOM 3199 C CA . HIS A 1 412 ? -5.143 15.700 1.887 1.00 96.62 412 HIS A CA 1
ATOM 3200 C C . HIS A 1 412 ? -4.117 16.826 1.686 1.00 96.62 412 HIS A C 1
ATOM 3202 O O . HIS A 1 412 ? -4.496 17.975 1.437 1.00 96.62 412 HIS A O 1
ATOM 3208 N N . GLY A 1 413 ? -2.819 16.499 1.735 1.00 95.50 413 GLY A N 1
ATOM 3209 C CA . GLY A 1 413 ? -1.745 17.464 1.495 1.00 95.50 413 GLY A CA 1
ATOM 3210 C C . GLY A 1 413 ? -1.757 17.964 0.051 1.00 95.50 413 GLY A C 1
ATOM 3211 O O . GLY A 1 413 ? -1.619 19.162 -0.203 1.00 95.50 413 GLY A O 1
ATOM 3212 N N . HIS A 1 414 ? -2.004 17.067 -0.908 1.00 88.62 414 HIS A N 1
ATOM 3213 C CA . HIS A 1 414 ? -2.164 17.453 -2.308 1.00 88.62 414 HIS A CA 1
ATOM 3214 C C . HIS A 1 414 ? -3.438 18.269 -2.558 1.00 88.62 414 HIS A C 1
ATOM 3216 O O . HIS A 1 414 ? -3.368 19.270 -3.273 1.00 88.62 414 HIS A O 1
ATOM 3222 N N . HIS A 1 415 ? -4.568 17.929 -1.931 1.00 91.38 415 HIS A N 1
ATOM 3223 C CA . HIS A 1 415 ? -5.793 18.730 -2.018 1.00 91.38 415 HIS A CA 1
ATOM 3224 C C . HIS A 1 415 ? -5.610 20.159 -1.491 1.00 91.38 415 HIS A C 1
ATOM 3226 O O . HIS A 1 415 ? -6.129 21.102 -2.090 1.00 91.38 415 HIS A O 1
ATOM 3232 N N . ALA A 1 416 ? -4.826 20.338 -0.424 1.00 95.81 416 ALA A N 1
ATOM 3233 C CA . ALA A 1 416 ? -4.458 21.656 0.092 1.00 95.81 416 ALA A CA 1
ATOM 3234 C C . ALA A 1 416 ? -3.403 22.382 -0.770 1.00 95.81 416 ALA A C 1
ATOM 3236 O O . ALA A 1 416 ? -3.101 23.547 -0.525 1.00 95.81 416 ALA A O 1
ATOM 3237 N N . SER A 1 417 ? -2.852 21.720 -1.798 1.00 90.75 417 SER A N 1
ATOM 3238 C CA . SER A 1 417 ? -1.680 22.173 -2.565 1.00 90.75 417 SER A CA 1
ATOM 3239 C C . SER A 1 417 ? -0.437 22.414 -1.697 1.00 90.75 417 SER A C 1
ATOM 3241 O O . SER A 1 417 ? 0.439 23.207 -2.042 1.00 90.75 417 SER A O 1
ATOM 3243 N N . GLU A 1 418 ? -0.321 21.692 -0.584 1.00 96.31 418 GLU A N 1
ATOM 3244 C CA . GLU A 1 418 ? 0.795 21.772 0.351 1.00 96.31 418 GLU A CA 1
ATOM 3245 C C . GLU A 1 418 ? 1.725 20.565 0.158 1.00 96.31 418 GLU A C 1
ATOM 3247 O O . GLU A 1 418 ? 1.753 19.621 0.949 1.00 96.31 418 GLU A O 1
ATOM 3252 N N . ALA A 1 419 ? 2.519 20.595 -0.920 1.00 87.06 419 ALA A N 1
ATOM 3253 C CA . ALA A 1 419 ? 3.394 19.484 -1.317 1.00 87.06 419 ALA A CA 1
ATOM 3254 C C . ALA A 1 419 ? 4.347 19.021 -0.201 1.00 87.06 419 ALA A C 1
ATOM 3256 O O . ALA A 1 419 ? 4.686 17.843 -0.126 1.00 87.06 419 ALA A O 1
ATOM 3257 N N . LYS A 1 420 ? 4.748 19.927 0.698 1.00 95.19 420 LYS A N 1
ATOM 3258 C CA . LYS A 1 420 ? 5.571 19.588 1.860 1.00 95.19 420 LYS A CA 1
ATOM 3259 C C . LYS A 1 420 ? 4.880 18.591 2.795 1.00 95.19 420 LYS A C 1
ATOM 3261 O O . LYS A 1 420 ? 5.520 17.620 3.180 1.00 95.19 420 LYS A O 1
ATOM 3266 N N . TYR A 1 421 ? 3.602 18.784 3.121 1.00 96.94 421 TYR A N 1
ATOM 3267 C CA . TYR A 1 421 ? 2.861 17.808 3.924 1.00 96.94 421 TYR A CA 1
ATOM 3268 C C . TYR A 1 421 ? 2.672 16.501 3.156 1.00 96.94 421 TYR A C 1
ATOM 3270 O O . TYR A 1 421 ? 3.006 15.450 3.689 1.00 96.94 421 TYR A O 1
ATOM 3278 N N . ALA A 1 422 ? 2.257 16.563 1.885 1.00 93.06 422 ALA A N 1
ATOM 3279 C CA . ALA A 1 422 ? 2.049 15.362 1.069 1.00 93.06 422 ALA A CA 1
ATOM 3280 C C . ALA A 1 422 ? 3.307 14.475 0.980 1.00 93.06 422 ALA A C 1
ATOM 3282 O O . ALA A 1 422 ? 3.235 13.265 1.183 1.00 93.06 422 ALA A O 1
ATOM 3283 N N . LEU A 1 423 ? 4.479 15.069 0.725 1.00 90.81 423 LEU A N 1
ATOM 3284 C CA . LEU A 1 423 ? 5.733 14.318 0.625 1.00 90.81 423 LEU A CA 1
ATOM 3285 C C . LEU A 1 423 ? 6.240 13.821 1.987 1.00 90.81 423 LEU A C 1
ATOM 3287 O O . LEU A 1 423 ? 6.867 12.767 2.041 1.00 90.81 423 LEU A O 1
ATOM 3291 N N . HIS A 1 424 ? 5.975 14.536 3.084 1.00 95.56 424 HIS A N 1
ATOM 3292 C CA . HIS A 1 424 ? 6.315 14.049 4.423 1.00 95.56 424 HIS A CA 1
ATOM 3293 C C . HIS A 1 424 ? 5.430 12.871 4.859 1.00 95.56 424 HIS A C 1
ATOM 3295 O O . HIS A 1 424 ? 5.973 11.911 5.404 1.00 95.56 424 HIS A O 1
ATOM 3301 N N . GLU A 1 425 ? 4.126 12.892 4.556 1.00 98.06 425 GLU A N 1
ATOM 3302 C CA . GLU A 1 425 ? 3.254 11.719 4.732 1.00 98.06 425 GLU A CA 1
ATOM 3303 C C . GLU A 1 425 ? 3.752 10.542 3.880 1.00 98.06 425 GLU A C 1
ATOM 3305 O O . GLU A 1 425 ? 3.856 9.423 4.366 1.00 98.06 425 GLU A O 1
ATOM 3310 N N . ALA A 1 426 ? 4.151 10.787 2.624 1.00 91.38 426 ALA A N 1
ATOM 3311 C CA . ALA A 1 426 ? 4.667 9.729 1.752 1.00 91.38 426 ALA A CA 1
ATOM 3312 C C . ALA A 1 426 ? 5.941 9.070 2.308 1.00 91.38 426 ALA A C 1
ATOM 3314 O O . ALA A 1 426 ? 6.115 7.859 2.185 1.00 91.38 426 ALA A O 1
ATOM 3315 N N . VAL A 1 427 ? 6.814 9.847 2.958 1.00 93.62 427 VAL A N 1
ATOM 3316 C CA . VAL A 1 427 ? 7.997 9.318 3.652 1.00 93.62 427 VAL A CA 1
ATOM 3317 C C . VAL A 1 427 ? 7.608 8.489 4.880 1.00 93.62 427 VAL A C 1
ATOM 3319 O O . VAL A 1 427 ? 8.231 7.460 5.130 1.00 93.62 427 VAL A O 1
ATOM 3322 N N . GLU A 1 428 ? 6.609 8.903 5.662 1.00 98.00 428 GLU A N 1
ATOM 3323 C CA . GLU A 1 428 ? 6.142 8.105 6.805 1.00 98.00 428 GLU A CA 1
ATOM 3324 C C . GLU A 1 428 ? 5.445 6.811 6.359 1.00 98.00 428 GLU A C 1
ATOM 3326 O O . GLU A 1 428 ? 5.678 5.756 6.951 1.00 98.00 428 GLU A O 1
ATOM 3331 N N . PHE A 1 429 ? 4.687 6.849 5.262 1.00 96.69 429 PHE A N 1
ATOM 3332 C CA . PHE A 1 429 ? 4.119 5.657 4.637 1.00 96.69 429 PHE A CA 1
ATOM 3333 C C . PHE A 1 429 ? 5.203 4.671 4.176 1.00 96.69 429 PHE A C 1
ATOM 3335 O O . PHE A 1 429 ? 5.104 3.474 4.453 1.00 96.69 429 PHE A O 1
ATOM 3342 N N . ASP A 1 430 ? 6.281 5.160 3.552 1.00 92.50 430 ASP A N 1
ATOM 3343 C CA . ASP A 1 430 ? 7.434 4.337 3.154 1.00 92.50 430 ASP A CA 1
ATOM 3344 C C . ASP A 1 430 ? 8.145 3.697 4.361 1.00 92.50 430 ASP A C 1
ATOM 3346 O O . ASP A 1 430 ? 8.467 2.506 4.349 1.00 92.50 430 ASP A O 1
ATOM 3350 N N . ARG A 1 431 ? 8.302 4.438 5.467 1.00 92.75 431 ARG A N 1
ATOM 3351 C CA . ARG A 1 431 ? 8.836 3.882 6.724 1.00 92.75 431 ARG A CA 1
ATOM 3352 C C . ARG A 1 431 ? 7.944 2.788 7.298 1.00 92.75 431 ARG A C 1
ATOM 3354 O O . ARG A 1 431 ? 8.466 1.775 7.768 1.00 92.75 431 ARG A O 1
ATOM 3361 N N . ALA A 1 432 ? 6.624 2.958 7.239 1.00 93.06 432 ALA A N 1
ATOM 3362 C CA . ALA A 1 432 ? 5.689 1.922 7.650 1.00 93.06 432 ALA A CA 1
ATOM 3363 C C . ALA A 1 432 ? 5.853 0.668 6.769 1.00 93.06 432 ALA A C 1
ATOM 3365 O O . ALA A 1 432 ? 5.984 -0.434 7.296 1.00 93.06 432 ALA A O 1
ATOM 3366 N N . ILE A 1 433 ? 5.971 0.812 5.445 1.00 89.62 433 ILE A N 1
ATOM 3367 C CA . ILE A 1 433 ? 6.228 -0.318 4.532 1.00 89.62 433 ILE A CA 1
ATOM 3368 C C . ILE A 1 433 ? 7.527 -1.051 4.905 1.00 89.62 433 ILE A C 1
ATOM 3370 O O . ILE A 1 433 ? 7.519 -2.276 5.060 1.00 89.62 433 ILE A O 1
ATOM 3374 N N . ALA A 1 434 ? 8.624 -0.316 5.110 1.00 82.19 434 ALA A N 1
ATOM 3375 C CA . ALA A 1 434 ? 9.903 -0.894 5.521 1.00 82.19 434 ALA A CA 1
ATOM 3376 C C . ALA A 1 434 ? 9.778 -1.647 6.855 1.00 82.19 434 ALA A C 1
ATOM 3378 O O . ALA A 1 434 ? 10.234 -2.784 6.986 1.00 82.19 434 ALA A O 1
ATOM 3379 N N . ARG A 1 435 ? 9.076 -1.062 7.831 1.00 93.12 435 ARG A N 1
ATOM 3380 C CA . ARG A 1 435 ? 8.849 -1.699 9.129 1.00 93.12 435 ARG A CA 1
ATOM 3381 C C . ARG A 1 435 ? 7.999 -2.966 9.021 1.00 93.12 435 ARG A C 1
ATOM 3383 O O . ARG A 1 435 ? 8.237 -3.918 9.760 1.00 93.12 435 ARG A O 1
ATOM 3390 N N . ALA A 1 436 ? 7.031 -3.023 8.107 1.00 87.56 436 ALA A N 1
ATOM 3391 C CA . ALA A 1 436 ? 6.231 -4.227 7.884 1.00 87.56 436 ALA A CA 1
ATOM 3392 C C . ALA A 1 436 ? 7.091 -5.373 7.342 1.00 87.56 436 ALA A C 1
ATOM 3394 O O . ALA A 1 436 ? 6.930 -6.514 7.779 1.00 87.56 436 ALA A O 1
ATOM 3395 N N . ALA A 1 437 ? 8.029 -5.064 6.441 1.00 81.94 437 ALA A N 1
ATOM 3396 C CA . ALA A 1 437 ? 8.967 -6.037 5.888 1.00 81.94 437 ALA A CA 1
ATOM 3397 C C . ALA A 1 437 ? 9.901 -6.629 6.960 1.00 81.94 437 ALA A C 1
ATOM 3399 O O . ALA A 1 437 ? 10.257 -7.799 6.884 1.00 81.94 437 ALA A O 1
ATOM 3400 N N . GLU A 1 438 ? 10.248 -5.865 8.000 1.00 90.50 438 GLU A N 1
ATOM 3401 C CA . GLU A 1 438 ? 11.018 -6.375 9.147 1.00 90.50 438 GLU A CA 1
ATOM 3402 C C . GLU A 1 438 ? 10.201 -7.293 10.073 1.00 90.50 438 GLU A C 1
ATOM 3404 O O . GLU A 1 438 ? 10.765 -8.118 10.793 1.00 90.50 438 GLU A O 1
ATOM 3409 N N . LEU A 1 439 ? 8.876 -7.125 10.100 1.00 90.50 439 LEU A N 1
ATOM 3410 C CA . LEU A 1 439 ? 7.968 -7.820 11.020 1.00 90.50 439 LEU A CA 1
ATOM 3411 C C . LEU A 1 439 ? 7.278 -9.041 10.398 1.00 90.50 439 LEU A C 1
ATOM 3413 O O . LEU A 1 439 ? 6.594 -9.778 11.111 1.00 90.50 439 LEU A O 1
ATOM 3417 N N . THR A 1 440 ? 7.422 -9.250 9.091 1.00 88.38 440 THR A N 1
ATOM 3418 C CA . THR A 1 440 ? 6.740 -10.309 8.335 1.00 88.38 440 THR A CA 1
ATOM 3419 C C . THR A 1 440 ? 7.719 -11.079 7.452 1.00 88.38 440 THR A C 1
ATOM 3421 O O . THR A 1 440 ? 8.838 -10.633 7.217 1.00 88.38 440 THR A O 1
ATOM 3424 N N . SER A 1 441 ? 7.326 -12.270 6.993 1.00 86.38 441 SER A N 1
ATOM 3425 C CA . SER A 1 441 ? 8.137 -13.062 6.067 1.00 86.38 441 SER A CA 1
ATOM 3426 C C . SER A 1 441 ? 7.510 -13.051 4.685 1.00 86.38 441 SER A C 1
ATOM 3428 O O . SER A 1 441 ? 6.371 -13.452 4.505 1.00 86.38 441 SER A O 1
ATOM 3430 N N . GLU A 1 442 ? 8.273 -12.691 3.665 1.00 80.38 442 GLU A N 1
ATOM 3431 C CA . GLU A 1 442 ? 7.827 -12.795 2.269 1.00 80.38 442 GLU A CA 1
ATOM 3432 C C . GLU A 1 442 ? 7.504 -14.224 1.803 1.00 80.38 442 GLU A C 1
ATOM 3434 O O . GLU A 1 442 ? 6.859 -14.410 0.774 1.00 80.38 442 GLU A O 1
ATOM 3439 N N . LEU A 1 443 ? 7.932 -15.245 2.557 1.00 77.19 443 LEU A N 1
ATOM 3440 C CA . LEU A 1 443 ? 7.603 -16.643 2.275 1.00 77.19 443 LEU A CA 1
ATOM 3441 C C . LEU A 1 443 ? 6.121 -16.955 2.518 1.00 77.19 443 LEU A C 1
ATOM 3443 O O . LEU A 1 443 ? 5.593 -17.896 1.925 1.00 77.19 443 LEU A O 1
ATOM 3447 N N . ASP A 1 444 ? 5.462 -16.200 3.398 1.00 86.12 444 ASP A N 1
ATOM 3448 C CA . ASP A 1 444 ? 4.064 -16.411 3.784 1.00 86.12 444 ASP A CA 1
ATOM 3449 C C . ASP A 1 444 ? 3.203 -15.137 3.757 1.00 86.12 444 ASP A C 1
ATOM 3451 O O . ASP A 1 444 ? 1.980 -15.213 3.914 1.00 86.12 444 ASP A O 1
ATOM 3455 N N . THR A 1 445 ? 3.816 -13.981 3.502 1.00 89.19 445 THR A N 1
ATOM 3456 C CA . THR A 1 445 ? 3.175 -12.669 3.515 1.00 89.19 445 THR A CA 1
ATOM 3457 C C . THR A 1 445 ? 3.274 -12.014 2.142 1.00 89.19 445 THR A C 1
ATOM 3459 O O . THR A 1 445 ? 4.356 -11.715 1.643 1.00 89.19 445 THR A O 1
ATOM 3462 N N . MET A 1 446 ? 2.115 -11.747 1.537 1.00 89.31 446 MET A N 1
ATOM 3463 C CA . MET A 1 446 ? 2.011 -10.934 0.327 1.00 89.31 446 MET A CA 1
ATOM 3464 C C . MET A 1 446 ? 1.762 -9.475 0.712 1.00 89.31 446 MET A C 1
ATOM 3466 O O . MET A 1 446 ? 0.684 -9.145 1.210 1.00 89.31 446 MET A O 1
ATOM 3470 N N . THR A 1 447 ? 2.730 -8.607 0.422 1.00 87.56 447 THR A N 1
ATOM 3471 C CA . THR A 1 447 ? 2.617 -7.155 0.617 1.00 87.56 447 THR A CA 1
ATOM 3472 C C . THR A 1 447 ? 2.362 -6.474 -0.723 1.00 87.56 447 THR A C 1
ATOM 3474 O O . THR A 1 447 ? 3.095 -6.693 -1.685 1.00 87.56 447 THR A O 1
ATOM 3477 N N . VAL A 1 448 ? 1.318 -5.645 -0.790 1.00 89.12 448 VAL A N 1
ATOM 3478 C CA . VAL A 1 448 ? 0.960 -4.869 -1.985 1.00 89.12 448 VAL A CA 1
ATOM 3479 C C . VAL A 1 448 ? 0.950 -3.393 -1.614 1.00 89.12 448 VAL A C 1
ATOM 3481 O O . VAL A 1 448 ? 0.220 -2.995 -0.711 1.00 89.12 448 VAL A O 1
ATOM 3484 N N . VAL A 1 449 ? 1.739 -2.593 -2.331 1.00 90.88 449 VAL A N 1
ATOM 3485 C CA . VAL A 1 449 ? 1.756 -1.129 -2.221 1.00 90.88 449 VAL A CA 1
ATOM 3486 C C . VAL A 1 449 ? 1.165 -0.560 -3.503 1.00 90.88 449 VAL A C 1
ATOM 3488 O O . VAL A 1 449 ? 1.545 -0.959 -4.603 1.00 90.88 449 VAL A O 1
ATOM 3491 N N . THR A 1 450 ? 0.194 0.338 -3.376 1.00 92.75 450 THR A N 1
ATOM 3492 C CA . THR A 1 450 ? -0.475 0.963 -4.518 1.00 92.75 450 THR A CA 1
ATOM 3493 C C . THR A 1 450 ? -1.081 2.305 -4.110 1.00 92.75 450 THR A C 1
ATOM 3495 O O . THR A 1 450 ? -1.047 2.663 -2.935 1.00 92.75 450 THR A O 1
ATOM 3498 N N . ALA A 1 451 ? -1.633 3.031 -5.079 1.00 91.38 451 ALA A N 1
ATOM 3499 C CA . ALA A 1 451 ? -2.415 4.240 -4.859 1.00 91.38 451 ALA A CA 1
ATOM 3500 C C . ALA A 1 451 ? -3.839 4.024 -5.377 1.00 91.38 451 ALA A C 1
ATOM 3502 O O . ALA A 1 451 ? -4.060 3.316 -6.362 1.00 91.38 451 ALA A O 1
ATOM 3503 N N . ASP A 1 452 ? -4.808 4.650 -4.724 1.00 92.00 452 ASP A N 1
ATOM 3504 C CA . ASP A 1 452 ? -6.200 4.651 -5.153 1.00 92.00 452 ASP A CA 1
ATOM 3505 C C . ASP A 1 452 ? -6.396 5.544 -6.392 1.00 92.00 452 ASP A C 1
ATOM 3507 O O . ASP A 1 452 ? -7.076 5.151 -7.344 1.00 92.00 452 ASP A O 1
ATOM 3511 N N . HIS A 1 453 ? -5.739 6.705 -6.416 1.00 91.25 453 HIS A N 1
ATOM 3512 C CA . HIS A 1 453 ? -5.609 7.593 -7.565 1.00 91.25 453 HIS A CA 1
ATOM 3513 C C . HIS A 1 453 ? -4.377 8.506 -7.462 1.00 91.25 453 HIS A C 1
ATOM 3515 O O . HIS A 1 453 ? -3.651 8.517 -6.474 1.00 91.25 453 HIS A O 1
ATOM 3521 N N . SER A 1 454 ? -4.110 9.256 -8.534 1.00 86.69 454 SER A N 1
ATOM 3522 C CA . SER A 1 454 ? -3.060 10.279 -8.558 1.00 86.69 454 SER A CA 1
ATOM 3523 C C . SER A 1 454 ? -3.631 11.660 -8.211 1.00 86.69 454 SER A C 1
ATOM 3525 O O . SER A 1 454 ? -4.831 11.815 -7.987 1.00 86.69 454 SER A O 1
ATOM 3527 N N . HIS A 1 455 ? -2.761 12.664 -8.221 1.00 84.12 455 HIS A N 1
ATOM 3528 C CA . HIS A 1 455 ? -3.085 14.085 -8.126 1.00 84.12 455 HIS A CA 1
ATOM 3529 C C . HIS A 1 455 ? -2.471 14.823 -9.311 1.00 84.12 455 HIS A C 1
ATOM 3531 O O . HIS A 1 455 ? -1.531 14.341 -9.938 1.00 84.12 455 HIS A O 1
ATOM 3537 N N . VAL A 1 456 ? -2.945 16.036 -9.596 1.00 83.69 456 VAL A N 1
ATOM 3538 C CA . VAL A 1 456 ? -2.353 16.915 -10.629 1.00 83.69 456 VAL A CA 1
ATOM 3539 C C . VAL A 1 456 ? -1.039 17.567 -10.162 1.00 83.69 456 VAL A C 1
ATOM 3541 O O . VAL A 1 456 ? -0.750 18.721 -10.468 1.00 83.69 456 VAL A O 1
ATOM 3544 N N . PHE A 1 457 ? -0.246 16.831 -9.386 1.00 73.25 457 PHE A N 1
ATOM 3545 C CA . PHE A 1 457 ? 1.071 17.231 -8.917 1.00 73.25 457 PHE A CA 1
ATOM 3546 C C . PHE A 1 457 ? 2.113 16.938 -10.000 1.00 73.25 457 PHE A C 1
ATOM 3548 O O . PHE A 1 457 ? 2.185 15.830 -10.528 1.00 73.25 457 PHE A O 1
ATOM 3555 N N . SER A 1 458 ? 2.944 17.926 -10.320 1.00 72.12 458 SER A N 1
ATOM 3556 C CA . SER A 1 458 ? 4.026 17.783 -11.293 1.00 72.12 458 SER A CA 1
ATOM 3557 C C . SER A 1 458 ? 5.330 18.319 -10.723 1.00 72.12 458 SER A C 1
ATOM 3559 O O . SER A 1 458 ? 5.364 19.440 -10.215 1.00 72.12 458 SER A O 1
ATOM 3561 N N . PHE A 1 459 ? 6.409 17.557 -10.880 1.00 71.88 459 PHE A N 1
ATOM 3562 C CA . PHE A 1 459 ? 7.772 18.008 -10.616 1.00 71.88 459 PHE A CA 1
ATOM 3563 C C . PHE A 1 459 ? 8.477 18.300 -11.945 1.00 71.88 459 PHE A C 1
ATOM 3565 O O . PHE A 1 459 ? 8.419 17.494 -12.873 1.00 71.88 459 PHE A O 1
ATOM 3572 N N . GLY A 1 460 ? 9.123 19.458 -12.056 1.00 73.81 460 GLY A N 1
ATOM 3573 C CA . GLY A 1 460 ? 9.760 19.903 -13.292 1.00 73.81 460 GLY A CA 1
ATOM 3574 C C . GLY A 1 460 ? 10.755 21.034 -13.059 1.00 73.81 460 GLY A C 1
ATOM 3575 O O . GLY A 1 460 ? 11.165 21.301 -11.932 1.00 73.81 460 GLY A O 1
ATOM 3576 N N . GLY A 1 461 ? 11.138 21.710 -14.142 1.00 60.38 461 GLY A N 1
ATOM 3577 C CA . GLY A 1 461 ? 12.239 22.672 -14.125 1.00 60.38 461 GLY A CA 1
ATOM 3578 C C . GLY A 1 461 ? 13.588 21.956 -14.190 1.00 60.38 461 GLY A C 1
ATOM 3579 O O . GLY A 1 461 ? 13.761 20.876 -13.635 1.00 60.38 461 GLY A O 1
ATOM 3580 N N . ASN A 1 462 ? 14.548 22.541 -14.907 1.00 78.38 462 ASN A N 1
ATOM 3581 C CA . ASN A 1 462 ? 15.883 21.970 -15.131 1.00 78.38 462 ASN A CA 1
ATOM 3582 C C . ASN A 1 462 ? 16.760 22.071 -13.865 1.00 78.38 462 ASN A C 1
ATOM 3584 O O . ASN A 1 462 ? 17.828 22.682 -13.881 1.00 78.38 462 ASN A O 1
ATOM 3588 N N . SER A 1 463 ? 16.268 21.541 -12.747 1.00 72.94 463 SER A N 1
ATOM 3589 C CA . SER A 1 463 ? 16.889 21.639 -11.431 1.00 72.94 463 SER A CA 1
ATOM 3590 C C . SER A 1 463 ? 18.150 20.772 -11.367 1.00 72.94 463 SER A C 1
ATOM 3592 O O . SER A 1 463 ? 18.111 19.606 -11.767 1.00 72.94 463 SER A O 1
ATOM 3594 N N . PRO A 1 464 ? 19.280 21.303 -10.868 1.00 81.06 464 PRO A N 1
ATOM 3595 C CA . PRO A 1 464 ? 20.509 20.531 -10.753 1.00 81.06 464 PRO A CA 1
ATOM 3596 C C . PRO A 1 464 ? 20.360 19.407 -9.720 1.00 81.06 464 PRO A C 1
ATOM 3598 O O . PRO A 1 464 ? 19.628 19.523 -8.733 1.00 81.06 464 PRO A O 1
ATOM 3601 N N . ARG A 1 465 ? 21.106 18.316 -9.922 1.00 71.50 465 ARG A N 1
ATOM 3602 C CA . ARG A 1 465 ? 21.157 17.189 -8.984 1.00 71.50 465 ARG A CA 1
ATOM 3603 C C . ARG A 1 465 ? 21.578 17.667 -7.589 1.00 71.50 465 ARG A C 1
ATOM 3605 O O . ARG A 1 465 ? 22.592 18.346 -7.449 1.00 71.50 465 ARG A O 1
ATOM 3612 N N . GLY A 1 466 ? 20.820 17.265 -6.569 1.00 80.12 466 GLY A N 1
ATOM 3613 C CA . GLY A 1 466 ? 21.056 17.639 -5.170 1.00 80.12 466 GLY A CA 1
ATOM 3614 C C . GLY A 1 466 ? 20.298 18.884 -4.699 1.00 80.12 466 GLY A C 1
ATOM 3615 O O . GLY A 1 466 ? 20.363 19.198 -3.513 1.00 80.12 466 GLY A O 1
ATOM 3616 N N . ASN A 1 467 ? 19.558 19.572 -5.577 1.00 78.62 467 ASN A N 1
ATOM 3617 C CA . ASN A 1 467 ? 18.638 20.622 -5.148 1.00 78.62 467 ASN A CA 1
ATOM 3618 C C . ASN A 1 467 ? 17.476 20.017 -4.331 1.00 78.62 467 ASN A C 1
ATOM 3620 O O . ASN A 1 467 ? 16.884 19.037 -4.793 1.00 78.62 467 ASN A O 1
ATOM 3624 N N . PRO A 1 468 ? 17.124 20.579 -3.159 1.00 83.56 468 PRO A N 1
ATOM 3625 C CA . PRO A 1 468 ? 15.954 20.143 -2.406 1.00 83.56 468 PRO A CA 1
ATOM 3626 C C . PRO A 1 468 ? 14.672 20.200 -3.248 1.00 83.56 468 PRO A C 1
ATOM 3628 O O . PRO A 1 468 ? 14.457 21.141 -4.010 1.00 83.56 468 PRO A O 1
ATOM 3631 N N . VAL A 1 469 ? 13.826 19.176 -3.107 1.00 76.31 469 VAL A N 1
ATOM 3632 C CA . VAL A 1 469 ? 12.491 19.118 -3.736 1.00 76.31 469 VAL A CA 1
ATOM 3633 C C . VAL A 1 469 ? 11.480 20.012 -2.994 1.00 76.31 469 VAL A C 1
ATOM 3635 O O . VAL A 1 469 ? 10.468 20.393 -3.578 1.00 76.31 469 VAL A O 1
ATOM 3638 N N . LEU A 1 470 ? 11.769 20.362 -1.732 1.00 79.62 470 LEU A N 1
ATOM 3639 C CA . LEU A 1 470 ? 10.948 21.175 -0.828 1.00 79.62 470 LEU A CA 1
ATOM 3640 C C . LEU A 1 470 ? 11.704 22.384 -0.284 1.00 79.62 470 LEU A C 1
ATOM 3642 O O . LEU A 1 470 ? 12.928 22.245 -0.046 1.00 79.62 470 LEU A O 1
#

Radius of gyration: 30.87 Å; chains: 1; bounding box: 88×47×80 Å

Organism: Clarias magur (NCBI:txid1594786)

Sequence (470 aa):
NKTRDPSIVDMTEKAIQILKKNPNGFFLFVEDDGRIDHGHHAGIAKLALTETVMFDRAIRRASQLTKDSETLTIVTADHSHVFTFGGNTPRGNPIFGLAPKNADDRLPFTSILYANGPGYVHVNGTRANVSAVDYFDEEYMQQAAVPLDAETHGGEDVAIYAKGPMAHLFHGVKEQHYIAHTYNVDQQMPDSAGTATAYLCGVKANYGTLGLSAAARRGQCTTAKGNEVKSVLHRARAAGKSVGIVTTTRVQHASPGANYAHIAERDWYGDAELPASALSEGCTDIAYQLVHNTDINVILGGGRVYMLPEGTADPEYPTTFGSRKDKTNLIDEWLKNKKNAHYVWNKTQLNNVDEKNTDYLMGLFEPKDTRYELDRNQETDPSLTEMMEKAIKILSKNPNGFYLFVEDKIDHGHHASEAKYALHEAVEFDRAIARAAELTSELDTMTVVTADHSHVFSFGGNSPRGNPVL

Secondary structure (DSSP, 8-state):
-TTTS--HHHHHHHHHHHHTT-TT--------TTHHHHHHHTT-HHHHHHHHHHHHHHHHHHHHHS-TTT--EEE--S-EESEEE-S-PPTTS-TTSBPSS--TTS---BSEEEEEETT--EETTEE--GGGS-TTSTT-PPPEEEE-SS--EE-SPPP-EEESTTGGGS-S------------SS-SS--HHHHHHHHHHSS---TT-BSB-TTS-TT-GGGTTT-B---HHHHHHHTT-EEEEEEEEETTSHHHHTTT--BS-TT--STTTS-HHHHHTT---HHHHHHHTS--SEEEEE-GGGTSBBTPBPSS-TT-BB-BTT---HHHHHHHT-SSEEEE-SHHHHHT--TTT-SEEEEE-SSSSPPPTTT--TTTS--HHHHHHHHHHHHTT-TT-EEEEEE--HHHHHHTT-HHHHHHHHHHHHHHHHHHHHHS-TTT-------S---S----S-PPTT----

pLDDT: mean 92.15, std 9.23, range [40.53, 98.94]